Protein AF-0000000067839587 (afdb_homodimer)

InterPro domains:
  IPR001279 Metallo-beta-lactamase [PF00753] (79-270)
  IPR001279 Metallo-beta-lactamase [SM00849] (77-286)
  IPR036866 Ribonuclease Z/Hydroxyacylglutathione hydrolase-like [G3DSA:3.60.15.10] (16-312)
  IPR036866 Ribonuclease Z/Hydroxyacylglutathione hydrolase-like [SSF56281] (19-307)
  IPR051013 N-acyl homoserine lactonase-like [PTHR42978] (23-298)

Nearest PDB structures (foldseek):
  7y7u-assembly1_B  TM=9.483E-01  e=2.496E-35  Labrenzia sp. VG12
  5hif-assembly1_B  TM=9.133E-01  e=1.621E-36  synthetic construct
  4zo3-assembly1_A  TM=9.183E-01  e=4.713E-35  Chryseobacterium sp. StRB126
  4o98-assembly1_A  TM=9.120E-01  e=3.020E-35  Ectopseudomonas oleovorans
  4le6-assembly2_C  TM=9.393E-01  e=1.234E-30  Ectopseudomonas oleovorans

Organism: Pseudomonas putida (strain ATCC 47054 / DSM 6125 / CFBP 8728 / NCIMB 11950 / KT2440) (NCBI:txid160488)

Sequence (630 aa):
MVREDKKMNENMSKNGQTAIINPGWYRFKLGSFEITVVSDGPMPLIPPSSGFSDAPPEDVESLLSENFLPTDRLMLGMNALVINTGTHLVLVDTGMGQSMGELSRLFGPSTGHLMSNLAAAGFSPNDIDVVAITHAHPDHCWGLVDEAGEKVFPKARVAIAEEELMYWLDISNRDVSKFAEWSVDGAIKNITPYLKEAILVRDGGEVVPGITGLLCPGHSPGHSGYVISSDDTVLVTIGDLAHHHILALRHPEWKISYDTDSDLSVTSRRRILDFLAQNRLMTHGYHFPWPGIGHVAKEGDGYRWIASPSHTYLIMVREDKKMNENMSKNGQTAIINPGWYRFKLGSFEITVVSDGPMPLIPPSSGFSDAPPEDVESLLSENFLPTDRLMLGMNALVINTGTHLVLVDTGMGQSMGELSRLFGPSTGHLMSNLAAAGFSPNDIDVVAITHAHPDHCWGLVDEAGEKVFPKARVAIAEEELMYWLDISNRDVSKFAEWSVDGAIKNITPYLKEAILVRDGGEVVPGITGLLCPGHSPGHSGYVISSDDTVLVTIGDLAHHHILALRHPEWKISYDTDSDLSVTSRRRILDFLAQNRLMTHGYHFPWPGIGHVAKEGDGYRWIASPSHTYLI

Foldseek 3Di:
DVPVVVVVVVVVPPVPPDPDDDAAKAWADFAQKIKMKHWQFKFKDFAQCQFFDPDPLVVQQVQCVVVVHDRGIDIWTQIWMWIGPVVATEIEFFFQACQPPPVSQVRHDRGGCRQVSCVVVPDALQRHAEYEFQAQANGGQLNQAHNVLHGRNPNYAYEFAPQRCVQLCPCVQLPVDVRSVVSSVSSNSRCVVRPVRHHHADDQDDPDVQKHWHFQAWLHHGGIWIWGGHDPAIEIEREVLDQEQRCCFVCVLGFTNNTPHRVSSSVSSVVVLCVQQVVVHWYAYSTYPPPRIFGWHDDVVGIHTGHDDGDPDHD/DLPVVVVVVVVVPPVPPDPDDDAAKAWADFAQKIKMKHWQFKFKDFAQCQFFDPDPLVVQQVQCVVVVHDRGIDIWTQIWMWIGPVVATEIEFFFQACQPPPVSQVRHDRGGCRQVSCVVVPDALQRHAEYEFQAQANGGFLNQAHNVLHGRNPNYAYEFAPQRCVQLCPCVQLPVDVRSVVSSVSSNSRCVVRPVRHHHADDQDDPDVQKHWHAQAWLHRGGIWIWGGHDPAIEIEREVLDQEQRPCFVCVLGFTNNTPHRVSSSVSSVVVLCVQQVVVHWYAYSTYPPPRIFGWHDDVVGIHTGHDDGDPDHD

Structure (mmCIF, N/CA/C/O backbone):
data_AF-0000000067839587-model_v1
#
loop_
_entity.id
_entity.type
_entity.pdbx_description
1 polymer 'Metallo-beta-lactamase family protein'
#
loop_
_atom_site.group_PDB
_atom_site.id
_atom_site.type_symbol
_atom_site.label_atom_id
_atom_site.label_alt_id
_atom_site.label_comp_id
_atom_site.label_asym_id
_atom_site.label_entity_id
_atom_site.label_seq_id
_atom_site.pdbx_PDB_ins_code
_atom_site.Cartn_x
_atom_site.Cartn_y
_atom_site.Cartn_z
_atom_site.occupancy
_atom_site.B_iso_or_equiv
_atom_site.auth_seq_id
_atom_site.auth_comp_id
_atom_site.auth_asym_id
_atom_site.auth_atom_id
_atom_site.pdbx_PDB_model_num
ATOM 1 N N . MET A 1 1 ? 24.534 17.06 -4.946 1 21.71 1 MET A N 1
ATOM 2 C CA . MET A 1 1 ? 23.555 16.043 -4.574 1 21.71 1 MET A CA 1
ATOM 3 C C . MET A 1 1 ? 22.237 16.261 -5.309 1 21.71 1 MET A C 1
ATOM 5 O O . MET A 1 1 ? 21.551 15.3 -5.66 1 21.71 1 MET A O 1
ATOM 9 N N . VAL A 1 2 ? 21.892 17.558 -5.621 1 26.23 2 VAL A N 1
ATOM 10 C CA . VAL A 1 2 ? 20.802 18.071 -6.445 1 26.23 2 VAL A CA 1
ATOM 11 C C . VAL A 1 2 ? 21.088 17.786 -7.917 1 26.23 2 VAL A C 1
ATOM 13 O O . VAL A 1 2 ? 20.164 17.695 -8.729 1 26.23 2 VAL A O 1
ATOM 16 N N . ARG A 1 3 ? 22.404 17.648 -8.28 1 29.89 3 ARG A N 1
ATOM 17 C CA . ARG A 1 3 ? 22.777 17.685 -9.69 1 29.89 3 ARG A CA 1
ATOM 18 C C . ARG A 1 3 ? 22.521 16.34 -10.361 1 29.89 3 ARG A C 1
ATOM 20 O O . ARG A 1 3 ? 22.182 16.284 -11.545 1 29.89 3 ARG A O 1
ATOM 27 N N . GLU A 1 4 ? 22.896 15.29 -9.59 1 28.55 4 GLU A N 1
ATOM 28 C CA . GLU A 1 4 ? 22.829 13.981 -10.234 1 28.55 4 GLU A CA 1
ATOM 29 C C . GLU A 1 4 ? 21.385 13.51 -10.379 1 28.55 4 GLU A C 1
ATOM 31 O O . GLU A 1 4 ? 21.079 12.686 -11.243 1 28.55 4 GLU A O 1
ATOM 36 N N . ASP A 1 5 ? 20.49 13.894 -9.429 1 28.6 5 ASP A N 1
ATOM 37 C CA . ASP A 1 5 ? 19.098 13.454 -9.429 1 28.6 5 ASP A CA 1
ATOM 38 C C . ASP A 1 5 ? 18.313 14.117 -10.558 1 28.6 5 ASP A C 1
ATOM 40 O O . ASP A 1 5 ? 17.189 13.711 -10.861 1 28.6 5 ASP A O 1
ATOM 44 N N . LYS A 1 6 ? 18.745 15.26 -11.073 1 32.24 6 LYS A N 1
ATOM 45 C CA . LYS A 1 6 ? 18.141 15.923 -12.226 1 32.24 6 LYS A CA 1
ATOM 46 C C . LYS A 1 6 ? 18.202 15.035 -13.465 1 32.24 6 LYS A C 1
ATOM 48 O O . LYS A 1 6 ? 17.414 15.207 -14.398 1 32.24 6 LYS A O 1
ATOM 53 N N . LYS A 1 7 ? 19.259 14.277 -13.538 1 31.86 7 LYS A N 1
ATOM 54 C CA . LYS A 1 7 ? 19.573 13.55 -14.764 1 31.86 7 LYS A CA 1
ATOM 55 C C . LYS A 1 7 ? 18.663 12.336 -14.932 1 31.86 7 LYS A C 1
ATOM 57 O O . LYS A 1 7 ? 18.451 11.863 -16.051 1 31.86 7 LYS A O 1
ATOM 62 N N . MET A 1 8 ? 18.285 11.705 -13.84 1 29.41 8 MET A N 1
ATOM 63 C CA . MET A 1 8 ? 17.509 10.48 -14.017 1 29.41 8 MET A CA 1
ATOM 64 C C . MET A 1 8 ? 16.099 10.795 -14.505 1 29.41 8 MET A C 1
ATOM 66 O O . MET A 1 8 ? 15.537 10.055 -15.314 1 29.41 8 MET A O 1
ATOM 70 N N . ASN A 1 9 ? 15.467 11.89 -13.911 1 32.73 9 ASN A N 1
ATOM 71 C CA . ASN A 1 9 ? 14.158 12.29 -14.417 1 32.73 9 ASN A CA 1
ATOM 72 C C . ASN A 1 9 ? 14.253 12.857 -15.831 1 32.73 9 ASN A C 1
ATOM 74 O O . ASN A 1 9 ? 13.266 12.865 -16.568 1 32.73 9 ASN A O 1
ATOM 78 N N . GLU A 1 10 ? 15.425 13.433 -16.179 1 32.42 10 GLU A N 1
ATOM 79 C CA . GLU A 1 10 ? 15.63 14.001 -17.508 1 32.42 10 GLU A CA 1
ATOM 80 C C . GLU A 1 10 ? 15.782 12.905 -18.559 1 32.42 10 GLU A C 1
ATOM 82 O O . GLU A 1 10 ? 15.351 13.07 -19.702 1 32.42 10 GLU A O 1
ATOM 87 N N . ASN A 1 11 ? 16.566 11.857 -18.174 1 32.44 11 ASN A N 1
ATOM 88 C CA . ASN A 1 11 ? 16.791 10.866 -19.221 1 32.44 11 ASN A CA 1
ATOM 89 C C . ASN A 1 11 ? 15.512 10.104 -19.556 1 32.44 11 ASN A C 1
ATOM 91 O O . ASN A 1 11 ? 15.466 9.361 -20.538 1 32.44 11 ASN A O 1
ATOM 95 N N . MET A 1 12 ? 14.602 9.864 -18.549 1 33.26 12 MET A N 1
ATOM 96 C CA . MET A 1 12 ? 13.321 9.333 -19.008 1 33.26 12 MET A CA 1
ATOM 97 C C . MET A 1 12 ? 12.634 10.312 -19.953 1 33.26 12 MET A C 1
ATOM 99 O O . MET A 1 12 ? 11.652 9.962 -20.611 1 33.26 12 MET A O 1
ATOM 103 N N . SER A 1 13 ? 13.012 11.6 -19.874 1 34.59 13 SER A N 1
ATOM 104 C CA . SER A 1 13 ? 12.458 12.635 -20.741 1 34.59 13 SER A CA 1
ATOM 105 C C . SER A 1 13 ? 13.062 12.565 -22.14 1 34.59 13 SER A C 1
ATOM 107 O O . SER A 1 13 ? 12.661 13.315 -23.033 1 34.59 13 SER A O 1
ATOM 109 N N . LYS A 1 14 ? 14.184 12.1 -22.238 1 33 14 LYS A N 1
ATOM 110 C CA . LYS A 1 14 ? 14.699 12.37 -23.578 1 33 14 LYS A CA 1
ATOM 111 C C . LYS A 1 14 ? 13.83 11.709 -24.644 1 33 14 LYS A C 1
ATOM 113 O O . LYS A 1 14 ? 13.949 12.022 -25.83 1 33 14 LYS A O 1
ATOM 118 N N . ASN A 1 15 ? 13.668 10.294 -24.605 1 34.64 15 ASN A N 1
ATOM 119 C CA . ASN A 1 15 ? 12.998 9.851 -25.823 1 34.64 15 ASN A CA 1
ATOM 120 C C . ASN A 1 15 ? 11.508 10.178 -25.794 1 34.64 15 ASN A C 1
ATOM 122 O O . ASN A 1 15 ? 10.712 9.53 -26.477 1 34.64 15 ASN A O 1
ATOM 126 N N . GLY A 1 16 ? 10.937 11.302 -25.332 1 38.26 16 GLY A N 1
ATOM 127 C CA . GLY A 1 16 ? 9.62 11.915 -25.403 1 38.26 16 GLY A CA 1
ATOM 128 C C . GLY A 1 16 ? 8.549 11.114 -24.689 1 38.26 16 GLY A C 1
ATOM 129 O O . GLY A 1 16 ? 7.356 11.38 -24.85 1 38.26 16 GLY A O 1
ATOM 130 N N . GLN A 1 17 ? 8.594 9.836 -24.454 1 41.82 17 GLN A N 1
ATOM 131 C CA . GLN A 1 17 ? 7.467 9.079 -23.92 1 41.82 17 GLN A CA 1
ATOM 132 C C . GLN A 1 17 ? 7.199 9.445 -22.463 1 41.82 17 GLN A C 1
ATOM 134 O O . GLN A 1 17 ? 8.087 9.332 -21.616 1 41.82 17 GLN A O 1
ATOM 139 N N . THR A 1 18 ? 6.31 10.382 -22.253 1 50.41 18 THR A N 1
ATOM 140 C CA . THR A 1 18 ? 5.786 10.752 -20.943 1 50.41 18 THR A CA 1
ATOM 141 C C . THR A 1 18 ? 5.655 9.524 -20.046 1 50.41 18 THR A C 1
ATOM 143 O O . THR A 1 18 ? 5.055 8.522 -20.441 1 50.41 18 THR A O 1
ATOM 146 N N . ALA A 1 19 ? 6.463 9.436 -19 1 69 19 ALA A N 1
ATOM 147 C CA . ALA A 1 19 ? 6.416 8.337 -18.039 1 69 19 ALA A CA 1
ATOM 148 C C . ALA A 1 19 ? 4.99 8.093 -17.555 1 69 19 ALA A C 1
ATOM 150 O O . ALA A 1 19 ? 4.27 9.037 -17.221 1 69 19 ALA A O 1
ATOM 151 N N . ILE A 1 20 ? 4.436 7.01 -17.943 1 82.9 20 ILE A N 1
ATOM 152 C CA . ILE A 1 20 ? 3.137 6.594 -17.427 1 82.9 20 ILE A CA 1
ATOM 153 C C . ILE A 1 20 ? 3.174 6.559 -15.901 1 82.9 20 ILE A C 1
ATOM 155 O O . ILE A 1 20 ? 4.003 5.862 -15.31 1 82.9 20 ILE A O 1
ATOM 159 N N . ILE A 1 21 ? 2.453 7.476 -15.345 1 84.22 21 ILE A N 1
ATOM 160 C CA . ILE A 1 21 ? 2.397 7.576 -13.89 1 84.22 21 ILE A CA 1
ATOM 161 C C . ILE A 1 21 ? 1.009 7.171 -13.399 1 84.22 21 ILE A C 1
ATOM 163 O O . ILE A 1 21 ? -0.003 7.553 -13.992 1 84.22 21 ILE A O 1
ATOM 167 N N . ASN A 1 22 ? 0.991 6.319 -12.518 1 91.04 22 ASN A N 1
ATOM 168 C CA . ASN A 1 22 ? -0.268 6.026 -11.842 1 91.04 22 ASN A CA 1
ATOM 169 C C . ASN A 1 22 ? -0.621 7.105 -10.822 1 91.04 22 ASN A C 1
ATOM 171 O O . ASN A 1 22 ? 0.146 7.362 -9.893 1 91.04 22 ASN A O 1
ATOM 175 N N . PRO A 1 23 ? -1.743 7.797 -11.017 1 93.01 23 PRO A N 1
ATOM 176 C CA . PRO A 1 23 ? -2.064 8.871 -10.074 1 93.01 23 PRO A CA 1
ATOM 177 C C . PRO A 1 23 ? -2.143 8.383 -8.629 1 93.01 23 PRO A C 1
ATOM 179 O O . PRO A 1 23 ? -2.585 7.259 -8.377 1 93.01 23 PRO A O 1
ATOM 182 N N . GLY A 1 24 ? -1.785 9.198 -7.707 1 95.11 24 GLY A N 1
ATOM 183 C CA . GLY A 1 24 ? -1.68 8.848 -6.299 1 95.11 24 GLY A CA 1
ATOM 184 C C . GLY A 1 24 ? -2.964 9.087 -5.527 1 95.11 24 GLY A C 1
ATOM 185 O O . GLY A 1 24 ? -3.044 10.015 -4.719 1 95.11 24 GLY A O 1
ATOM 186 N N . TRP A 1 25 ? -4.004 8.301 -5.735 1 95.78 25 TRP A N 1
ATOM 187 C CA . TRP A 1 25 ? -5.193 8.365 -4.892 1 95.78 25 TRP A CA 1
ATOM 188 C C . TRP A 1 25 ? -5.738 6.968 -4.613 1 95.78 25 TRP A C 1
ATOM 190 O O . TRP A 1 25 ? -5.472 6.029 -5.366 1 95.78 25 TRP A O 1
ATOM 200 N N . TYR A 1 26 ? -6.414 6.748 -3.48 1 95.77 26 TYR A N 1
ATOM 201 C CA . TYR A 1 26 ? -6.997 5.508 -2.98 1 95.77 26 TYR A CA 1
ATOM 202 C C . TYR A 1 26 ? -8.343 5.768 -2.314 1 95.77 26 TYR A C 1
ATOM 204 O O . TYR A 1 26 ? -8.449 6.616 -1.424 1 95.77 26 TYR A O 1
ATOM 212 N N . ARG A 1 27 ? -9.335 5.018 -2.714 1 96.04 27 ARG A N 1
ATOM 213 C CA . ARG A 1 27 ? -10.694 5.293 -2.26 1 96.04 27 ARG A CA 1
ATOM 214 C C . ARG A 1 27 ? -11.299 4.072 -1.575 1 96.04 27 ARG A C 1
ATOM 216 O O . ARG A 1 27 ? -11.109 2.941 -2.027 1 96.04 27 ARG A O 1
ATOM 223 N N . PHE A 1 28 ? -12 4.266 -0.473 1 94 28 PHE A N 1
ATOM 224 C CA . PHE A 1 28 ? -12.705 3.203 0.234 1 94 28 PHE A CA 1
ATOM 225 C C . PHE A 1 28 ? -13.919 3.757 0.972 1 94 28 PHE A C 1
ATOM 227 O O . PHE A 1 28 ? -14.083 4.973 1.082 1 94 28 PHE A O 1
ATOM 234 N N . LYS A 1 29 ? -14.722 2.867 1.519 1 94.55 29 LYS A N 1
ATOM 235 C CA . LYS A 1 29 ? -15.909 3.257 2.273 1 94.55 29 LYS A CA 1
ATOM 236 C C . LYS A 1 29 ? -15.634 3.249 3.774 1 94.55 29 LYS A C 1
ATOM 238 O O . LYS A 1 29 ? -14.924 2.375 4.276 1 94.55 29 LYS A O 1
ATOM 243 N N . LEU A 1 30 ? -16.094 4.156 4.443 1 96.82 30 LEU A N 1
ATOM 244 C CA . LEU A 1 30 ? -16.231 4.228 5.894 1 96.82 30 LEU A CA 1
ATOM 245 C C . LEU A 1 30 ? -17.692 4.406 6.293 1 96.82 30 LEU A C 1
ATOM 247 O O . LEU A 1 30 ? -18.197 5.53 6.331 1 96.82 30 LEU A O 1
ATOM 251 N N . GLY A 1 31 ? -18.364 3.315 6.63 1 96.53 31 GLY A N 1
ATOM 252 C CA . GLY A 1 31 ? -19.81 3.425 6.744 1 96.53 31 GLY A CA 1
ATOM 253 C C . GLY A 1 31 ? -20.468 3.964 5.488 1 96.53 31 GLY A C 1
ATOM 254 O O . GLY A 1 31 ? -20.252 3.439 4.393 1 96.53 31 GLY A O 1
ATOM 255 N N . SER A 1 32 ? -21.21 5.015 5.633 1 97.27 32 SER A N 1
ATOM 256 C CA . SER A 1 32 ? -21.897 5.632 4.503 1 97.27 32 SER A CA 1
ATOM 257 C C . SER A 1 32 ? -21.013 6.67 3.819 1 97.27 32 SER A C 1
ATOM 259 O O . SER A 1 32 ? -21.34 7.152 2.732 1 97.27 32 SER A O 1
ATOM 261 N N . PHE A 1 33 ? -19.866 7.006 4.41 1 98.02 33 PHE A N 1
ATOM 262 C CA . PHE A 1 33 ? -18.955 7.978 3.817 1 98.02 33 PHE A CA 1
ATOM 263 C C . PHE A 1 33 ? -18.044 7.312 2.792 1 98.02 33 PHE A C 1
ATOM 265 O O . PHE A 1 33 ? -17.821 6.101 2.847 1 98.02 33 PHE A O 1
ATOM 272 N N . GLU A 1 34 ? -17.634 8.041 1.856 1 96.95 34 GLU A N 1
ATOM 273 C CA . GLU A 1 34 ? -16.554 7.652 0.955 1 96.95 34 GLU A CA 1
ATOM 274 C C . GLU A 1 34 ? -15.28 8.44 1.248 1 96.95 34 GLU A C 1
ATOM 276 O O . GLU A 1 34 ? -15.29 9.672 1.235 1 96.95 34 GLU A O 1
ATOM 281 N N . ILE A 1 35 ? -14.243 7.764 1.55 1 97.86 35 ILE A N 1
ATOM 282 C CA . ILE A 1 35 ? -12.961 8.376 1.88 1 97.86 35 ILE A CA 1
ATOM 283 C C . ILE A 1 35 ? -11.984 8.185 0.723 1 97.86 35 ILE A C 1
ATOM 285 O O . ILE A 1 35 ? -11.847 7.079 0.194 1 97.86 35 ILE A O 1
ATOM 289 N N . THR A 1 36 ? -11.371 9.233 0.282 1 97.72 36 THR A N 1
ATOM 290 C CA . THR A 1 36 ? -10.301 9.153 -0.707 1 97.72 36 THR A CA 1
ATOM 291 C C . THR A 1 36 ? -9.014 9.766 -0.162 1 97.72 36 THR A C 1
ATOM 293 O O . THR A 1 36 ? -8.994 10.936 0.226 1 97.72 36 THR A O 1
ATOM 296 N N . VAL A 1 37 ? -7.969 8.942 -0.073 1 98.27 37 VAL A N 1
ATOM 297 C CA . VAL A 1 37 ? -6.645 9.482 0.22 1 98.27 37 VAL A CA 1
ATOM 298 C C . VAL A 1 37 ? -6.003 10.002 -1.064 1 98.27 37 VAL A C 1
ATOM 300 O O . VAL A 1 37 ? -5.998 9.313 -2.086 1 98.27 37 VAL A O 1
ATOM 303 N N . VAL A 1 38 ? -5.508 11.209 -1.031 1 98.11 38 VAL A N 1
ATOM 304 C CA . VAL A 1 38 ? -4.885 11.829 -2.196 1 98.11 38 VAL A CA 1
ATOM 305 C C . VAL A 1 38 ? -3.459 12.256 -1.854 1 98.11 38 VAL A C 1
ATOM 307 O O . VAL A 1 38 ? -3.242 13.007 -0.899 1 98.11 38 VAL A O 1
ATOM 310 N N . SER A 1 39 ? -2.519 11.827 -2.64 1 97.54 39 SER A N 1
ATOM 311 C CA . SER A 1 39 ? -1.107 12.042 -2.34 1 97.54 39 SER A CA 1
ATOM 312 C C . SER A 1 39 ? -0.626 13.384 -2.88 1 97.54 39 SER A C 1
ATOM 314 O O . SER A 1 39 ? -0.981 13.775 -3.994 1 97.54 39 SER A O 1
ATOM 316 N N . ASP A 1 40 ? 0.132 14.079 -2.111 1 97.53 40 ASP A N 1
ATOM 317 C CA . ASP A 1 40 ? 0.898 15.226 -2.59 1 97.53 40 ASP A CA 1
ATOM 318 C C . ASP A 1 40 ? 2.337 14.83 -2.912 1 97.53 40 ASP A C 1
ATOM 320 O O . ASP A 1 40 ? 3.187 15.692 -3.141 1 97.53 40 ASP A O 1
ATOM 324 N N . GLY A 1 41 ? 2.58 13.485 -2.881 1 94.85 41 GLY A N 1
ATOM 325 C CA . GLY A 1 41 ? 3.903 12.956 -3.172 1 94.85 41 GLY A CA 1
ATOM 326 C C . GLY A 1 41 ? 4.721 12.676 -1.925 1 94.85 41 GLY A C 1
ATOM 327 O O . GLY A 1 41 ? 4.324 13.051 -0.819 1 94.85 41 GLY A O 1
ATOM 328 N N . PRO A 1 42 ? 5.825 12.008 -2.059 1 93.45 42 PRO A N 1
ATOM 329 C CA . PRO A 1 42 ? 6.721 11.723 -0.935 1 93.45 42 PRO A CA 1
ATOM 330 C C . PRO A 1 42 ? 7.706 12.858 -0.664 1 93.45 42 PRO A C 1
ATOM 332 O O . PRO A 1 42 ? 8.192 13.496 -1.601 1 93.45 42 PRO A O 1
ATOM 335 N N . MET A 1 43 ? 7.972 13.068 0.569 1 93.45 43 MET A N 1
ATOM 336 C CA . MET A 1 43 ? 8.904 14.093 1.029 1 93.45 43 MET A CA 1
ATOM 337 C C . MET A 1 43 ? 10.15 13.46 1.64 1 93.45 43 MET A C 1
ATOM 339 O O . MET A 1 43 ? 10.079 12.837 2.7 1 93.45 43 MET A O 1
ATOM 343 N N . PRO A 1 44 ? 11.302 13.637 1.044 1 91.38 44 PRO A N 1
ATOM 344 C CA . PRO A 1 44 ? 12.537 13.118 1.637 1 91.38 44 PRO A CA 1
ATOM 345 C C . PRO A 1 44 ? 13.088 14.021 2.737 1 91.38 44 PRO A C 1
ATOM 347 O O . PRO A 1 44 ? 13.059 15.247 2.607 1 91.38 44 PRO A O 1
ATOM 350 N N . LEU A 1 45 ? 13.427 13.408 3.799 1 91.56 45 LEU A N 1
ATOM 351 C CA . LEU A 1 45 ? 14.193 14.076 4.845 1 91.56 45 LEU A CA 1
ATOM 352 C C . LEU A 1 45 ? 15.607 13.513 4.928 1 91.56 45 LEU A C 1
ATOM 354 O O . LEU A 1 45 ? 15.791 12.318 5.172 1 91.56 45 LEU A O 1
ATOM 358 N N . ILE A 1 46 ? 16.503 14.354 4.725 1 90.67 46 ILE A N 1
ATOM 359 C CA . ILE A 1 46 ? 17.908 13.961 4.689 1 90.67 46 ILE A CA 1
ATOM 360 C C . ILE A 1 46 ? 18.714 14.842 5.641 1 90.67 46 ILE A C 1
ATOM 362 O O . ILE A 1 46 ? 18.736 16.066 5.495 1 90.67 46 ILE A O 1
ATOM 366 N N . PRO A 1 47 ? 19.516 14.293 6.531 1 91.63 47 PRO A N 1
ATOM 367 C CA . PRO A 1 47 ? 19.561 12.892 6.957 1 91.63 47 PRO A CA 1
ATOM 368 C C . PRO A 1 47 ? 18.327 12.477 7.755 1 91.63 47 PRO A C 1
ATOM 370 O O . PRO A 1 47 ? 17.558 13.334 8.199 1 91.63 47 PRO A O 1
ATOM 373 N N . PRO A 1 48 ? 18.154 11.183 7.982 1 89.23 48 PRO A N 1
ATOM 374 C CA . PRO A 1 48 ? 16.991 10.721 8.743 1 89.23 48 PRO A CA 1
ATOM 375 C C . PRO A 1 48 ? 16.909 11.347 10.134 1 89.23 48 PRO A C 1
ATOM 377 O O . PRO A 1 48 ? 15.815 11.664 10.608 1 89.23 48 PRO A O 1
ATOM 380 N N . SER A 1 49 ? 17.992 11.553 10.738 1 86.49 49 SER A N 1
ATOM 381 C CA . SER A 1 49 ? 18.035 12.055 12.107 1 86.49 49 SER A CA 1
ATOM 382 C C . SER A 1 49 ? 17.607 13.517 12.174 1 86.49 49 SER A C 1
ATOM 384 O O . SER A 1 49 ? 17.316 14.035 13.254 1 86.49 49 SER A O 1
ATOM 386 N N . SER A 1 50 ? 17.51 14.16 10.993 1 84.88 50 SER A N 1
ATOM 387 C CA . SER A 1 50 ? 17.12 15.566 10.974 1 84.88 50 SER A CA 1
ATOM 388 C C . SER A 1 50 ? 15.658 15.741 11.372 1 84.88 50 SER A C 1
ATOM 390 O O . SER A 1 50 ? 15.239 16.836 11.752 1 84.88 50 SER A O 1
ATOM 392 N N . GLY A 1 51 ? 14.926 14.708 11.368 1 88.51 51 GLY A N 1
ATOM 393 C CA . GLY A 1 51 ? 13.518 14.78 11.725 1 88.51 51 GLY A CA 1
ATOM 394 C C . GLY A 1 51 ? 13.276 14.684 13.22 1 88.51 51 GLY A C 1
ATOM 395 O O . GLY A 1 51 ? 12.19 15.014 13.701 1 88.51 51 GLY A O 1
ATOM 396 N N . PHE A 1 52 ? 14.331 14.24 13.934 1 93.17 52 PHE A N 1
ATOM 397 C CA . PHE A 1 52 ? 14.213 14.025 15.371 1 93.17 52 PHE A CA 1
ATOM 398 C C . PHE A 1 52 ? 15.388 14.654 16.111 1 93.17 52 PHE A C 1
ATOM 400 O O . PHE A 1 52 ? 16.524 14.191 15.989 1 93.17 52 PHE A O 1
ATOM 407 N N . SER A 1 53 ? 15.12 15.591 16.971 1 90.16 53 SER A N 1
ATOM 408 C CA . SER A 1 53 ? 16.15 16.456 17.537 1 90.16 53 SER A CA 1
ATOM 409 C C . SER A 1 53 ? 16.954 15.729 18.61 1 90.16 53 SER A C 1
ATOM 411 O O . SER A 1 53 ? 18.123 16.049 18.84 1 90.16 53 SER A O 1
ATOM 413 N N . ASP A 1 54 ? 16.405 14.756 19.23 1 92.75 54 ASP A N 1
ATOM 414 C CA . ASP A 1 54 ? 17.11 14.148 20.354 1 92.75 54 ASP A CA 1
ATOM 415 C C . ASP A 1 54 ? 17.268 12.642 20.153 1 92.75 54 ASP A C 1
ATOM 417 O O . ASP A 1 54 ? 17.625 11.92 21.086 1 92.75 54 ASP A O 1
ATOM 421 N N . ALA A 1 55 ? 16.962 12.176 19.031 1 94.38 55 ALA A N 1
ATOM 422 C CA . ALA A 1 55 ? 17.125 10.752 18.75 1 94.38 55 ALA A CA 1
ATOM 423 C C . ALA A 1 55 ? 18.582 10.417 18.443 1 94.38 55 ALA A C 1
ATOM 425 O O . ALA A 1 55 ? 19.202 11.045 17.582 1 94.38 55 ALA A O 1
ATOM 426 N N . PRO A 1 56 ? 19.187 9.46 19.128 1 94.99 56 PRO A N 1
ATOM 427 C CA . PRO A 1 56 ? 20.545 9.061 18.749 1 94.99 56 PRO A CA 1
ATOM 428 C C . PRO A 1 56 ? 20.628 8.535 17.318 1 94.99 56 PRO A C 1
ATOM 430 O O . PRO A 1 56 ? 19.887 7.62 16.949 1 94.99 56 PRO A O 1
ATOM 433 N N . PRO A 1 57 ? 21.501 9.107 16.592 1 94.7 57 PRO A N 1
ATOM 434 C CA . PRO A 1 57 ? 21.593 8.711 15.185 1 94.7 57 PRO A CA 1
ATOM 435 C C . PRO A 1 57 ? 21.772 7.205 15.006 1 94.7 57 PRO A C 1
ATOM 437 O O . PRO A 1 57 ? 21.207 6.618 14.08 1 94.7 57 PRO A O 1
ATOM 440 N N . GLU A 1 58 ? 22.507 6.584 15.847 1 95.76 58 GLU A N 1
ATOM 441 C CA . GLU A 1 58 ? 22.748 5.148 15.74 1 95.76 58 GLU A CA 1
ATOM 442 C C . GLU A 1 58 ? 21.464 4.355 15.963 1 95.76 58 GLU A C 1
ATOM 444 O O . GLU A 1 58 ? 21.261 3.307 15.347 1 95.76 58 GLU A O 1
ATOM 449 N N . ASP A 1 59 ? 20.632 4.82 16.885 1 96.74 59 ASP A N 1
ATOM 450 C CA . ASP A 1 59 ? 19.354 4.164 17.146 1 96.74 59 ASP A CA 1
ATOM 451 C C . ASP A 1 59 ? 18.405 4.318 15.96 1 96.74 59 ASP A C 1
ATOM 453 O O . ASP A 1 59 ? 17.683 3.382 15.61 1 96.74 59 ASP A O 1
ATOM 457 N N . VAL A 1 60 ? 18.409 5.507 15.349 1 96.83 60 VAL A N 1
ATOM 458 C CA . VAL A 1 60 ? 17.598 5.759 14.163 1 96.83 60 VAL A CA 1
ATOM 459 C C . VAL A 1 60 ? 18.012 4.81 13.042 1 96.83 60 VAL A C 1
ATOM 461 O O . VAL A 1 60 ? 17.167 4.138 12.445 1 96.83 60 VAL A O 1
ATOM 464 N N . GLU A 1 61 ? 19.289 4.727 12.84 1 96.37 61 GLU A N 1
ATOM 465 C CA . GLU A 1 61 ? 19.812 3.865 11.785 1 96.37 61 GLU A CA 1
ATOM 466 C C . GLU A 1 61 ? 19.463 2.402 12.043 1 96.37 61 GLU A C 1
ATOM 468 O O . GLU A 1 61 ? 19.078 1.678 11.123 1 96.37 61 GLU A O 1
ATOM 473 N N . SER A 1 62 ? 19.656 1.975 13.27 1 96.89 62 SER A N 1
ATOM 474 C CA . SER A 1 62 ? 19.376 0.592 13.64 1 96.89 62 SER A CA 1
ATOM 475 C C . SER A 1 62 ? 17.907 0.247 13.42 1 96.89 62 SER A C 1
ATOM 477 O O . SER A 1 62 ? 17.587 -0.814 12.88 1 96.89 62 SER A O 1
ATOM 479 N N . LEU A 1 63 ? 17.03 1.121 13.785 1 96.43 63 LEU A N 1
ATOM 480 C CA . LEU A 1 63 ? 15.597 0.883 13.643 1 96.43 63 LEU A CA 1
ATOM 481 C C . LEU A 1 63 ? 15.198 0.831 12.172 1 96.43 63 LEU A C 1
ATOM 483 O O . LEU A 1 63 ? 14.379 -0 11.776 1 96.43 63 LEU A O 1
ATOM 487 N N . LEU A 1 64 ? 15.736 1.749 11.437 1 97.24 64 LEU A N 1
ATOM 488 C CA . LEU A 1 64 ? 15.45 1.745 10.006 1 97.24 64 LEU A CA 1
ATOM 489 C C . LEU A 1 64 ? 15.949 0.46 9.355 1 97.24 64 LEU A C 1
ATOM 491 O O . LEU A 1 64 ? 15.217 -0.185 8.601 1 97.24 64 LEU A O 1
ATOM 495 N N . SER A 1 65 ? 17.189 0.062 9.69 1 97.2 65 SER A N 1
ATOM 496 C CA . SER A 1 65 ? 17.774 -1.151 9.128 1 97.2 65 SER A CA 1
ATOM 497 C C . SER A 1 65 ? 16.965 -2.385 9.512 1 97.2 65 SER A C 1
ATOM 499 O O . SER A 1 65 ? 16.717 -3.256 8.676 1 97.2 65 SER A O 1
ATOM 501 N N . GLU A 1 66 ? 16.52 -2.427 10.74 1 96.28 66 GLU A N 1
ATOM 502 C CA . GLU A 1 66 ? 15.739 -3.552 11.248 1 96.28 66 GLU A CA 1
ATOM 503 C C . GLU A 1 66 ? 14.411 -3.68 10.508 1 96.28 66 GLU A C 1
ATOM 505 O O . GLU A 1 66 ? 13.847 -4.773 10.419 1 96.28 66 GLU A O 1
ATOM 510 N N . ASN A 1 67 ? 13.986 -2.619 9.99 1 96.92 67 ASN A N 1
ATOM 511 C CA . ASN A 1 67 ? 12.691 -2.625 9.316 1 96.92 67 ASN A CA 1
ATOM 512 C C . ASN A 1 67 ? 12.847 -2.512 7.802 1 96.92 67 ASN A C 1
ATOM 514 O O . ASN A 1 67 ? 11.904 -2.136 7.104 1 96.92 67 ASN A O 1
ATOM 518 N N . PHE A 1 68 ? 14.025 -2.781 7.306 1 97.12 68 PHE A N 1
ATOM 519 C CA . PHE A 1 68 ? 14.343 -2.901 5.888 1 97.12 68 PHE A CA 1
ATOM 520 C C . PHE A 1 68 ? 14.116 -1.577 5.168 1 97.12 68 PHE A C 1
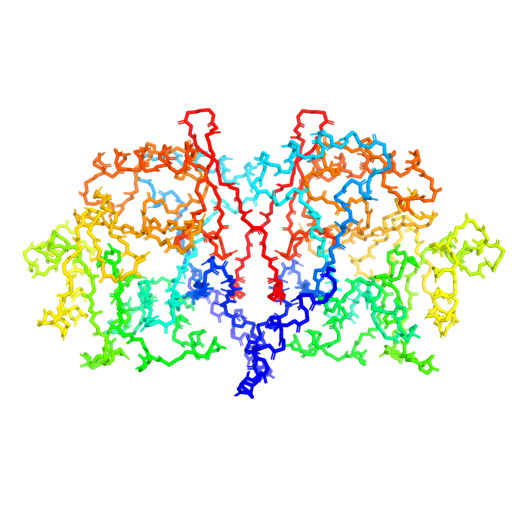ATOM 522 O O . PHE A 1 68 ? 13.67 -1.557 4.019 1 97.12 68 PHE A O 1
ATOM 529 N N . LEU A 1 69 ? 14.321 -0.49 5.822 1 96.62 69 LEU A N 1
ATOM 530 C CA . LEU A 1 69 ? 14.188 0.843 5.245 1 96.62 69 LEU A CA 1
ATOM 531 C C . LEU A 1 69 ? 15.557 1.4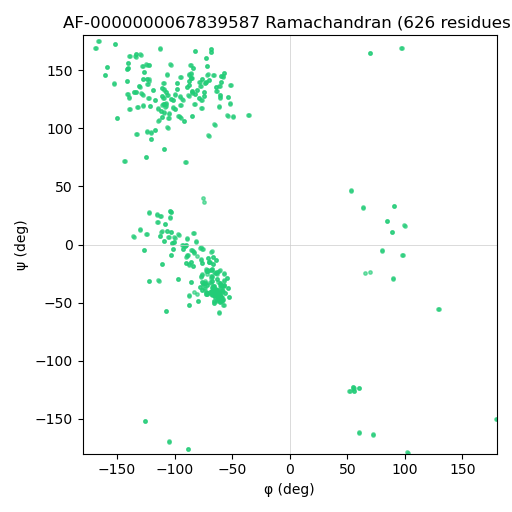52 4.962 1 96.62 69 LEU A C 1
ATOM 533 O O . LEU A 1 69 ? 16.549 1.083 5.596 1 96.62 69 LEU A O 1
ATOM 537 N N . PRO A 1 70 ? 15.579 2.387 3.995 1 94.44 70 PRO A N 1
ATOM 538 C CA . PRO A 1 70 ? 16.846 3.088 3.776 1 94.44 70 PRO A CA 1
ATOM 539 C C . PRO A 1 70 ? 17.326 3.841 5.014 1 94.44 70 PRO A C 1
ATOM 541 O O . PRO A 1 70 ? 16.514 4.408 5.75 1 94.44 70 PRO A O 1
ATOM 544 N N . THR A 1 71 ? 18.637 3.877 5.192 1 95.68 71 THR A N 1
ATOM 545 C CA . THR A 1 71 ? 19.184 4.523 6.381 1 95.68 71 THR A CA 1
ATOM 546 C C . THR A 1 71 ? 19.736 5.904 6.041 1 95.68 71 THR A C 1
ATOM 548 O O . THR A 1 71 ? 20.175 6.638 6.928 1 95.68 71 THR A O 1
ATOM 551 N N . ASP A 1 72 ? 19.626 6.33 4.785 1 94.3 72 ASP A N 1
ATOM 552 C CA . ASP A 1 72 ? 20.221 7.599 4.377 1 94.3 72 ASP A CA 1
ATOM 553 C C . ASP A 1 72 ? 19.157 8.686 4.242 1 94.3 72 ASP A C 1
ATOM 555 O O . ASP A 1 72 ? 19.482 9.86 4.055 1 94.3 72 ASP A O 1
ATOM 559 N N . ARG A 1 73 ? 17.89 8.244 4.321 1 93 73 ARG A N 1
ATOM 560 C CA . ARG A 1 73 ? 16.793 9.201 4.22 1 93 73 ARG A CA 1
ATOM 561 C C . ARG A 1 73 ? 15.514 8.635 4.828 1 93 73 ARG A C 1
ATOM 563 O O . ARG A 1 73 ? 15.349 7.416 4.915 1 93 73 ARG A O 1
ATOM 570 N N . LEU A 1 74 ? 14.733 9.52 5.267 1 92.7 74 LEU A N 1
ATOM 571 C CA . LEU A 1 74 ? 13.339 9.188 5.537 1 92.7 74 LEU A CA 1
ATOM 572 C C . LEU A 1 74 ? 12.446 9.601 4.372 1 92.7 74 LEU A C 1
ATOM 574 O O . LEU A 1 74 ? 12.613 10.687 3.811 1 92.7 74 LEU A O 1
ATOM 578 N N . MET A 1 75 ? 11.598 8.743 3.991 1 91.03 75 MET A N 1
ATOM 579 C CA . MET A 1 75 ? 10.584 9.095 3.002 1 91.03 75 MET A CA 1
ATOM 580 C C . MET A 1 75 ? 9.218 9.261 3.658 1 91.03 75 MET A C 1
ATOM 582 O O . MET A 1 75 ? 8.595 8.278 4.063 1 91.03 75 MET A O 1
ATOM 586 N N . LEU A 1 76 ? 8.777 10.461 3.72 1 94.84 76 LEU A N 1
ATOM 587 C CA . LEU A 1 76 ? 7.498 10.766 4.353 1 94.84 76 LEU A CA 1
ATOM 588 C C . LEU A 1 76 ? 6.401 10.934 3.308 1 94.84 76 LEU A C 1
ATOM 590 O O . LEU A 1 76 ? 6.568 11.681 2.341 1 94.84 76 LEU A O 1
ATOM 594 N N . GLY A 1 77 ? 5.324 10.248 3.507 1 95.76 77 GLY A N 1
ATOM 595 C CA . GLY A 1 77 ? 4.163 10.517 2.673 1 95.76 77 GLY A CA 1
ATOM 596 C C . GLY A 1 77 ? 3.488 11.836 2.999 1 95.76 77 GLY A C 1
ATOM 597 O O . GLY A 1 77 ? 3.688 12.392 4.081 1 95.76 77 GLY A O 1
ATOM 598 N N . MET A 1 78 ? 2.854 12.379 2.068 1 97.28 78 MET A N 1
ATOM 599 C CA . MET A 1 78 ? 1.902 13.468 2.271 1 97.28 78 MET A CA 1
ATOM 600 C C . MET A 1 78 ? 0.515 13.079 1.769 1 97.28 78 MET A C 1
ATOM 602 O O . MET A 1 78 ? 0.208 13.248 0.588 1 97.28 78 MET A O 1
ATOM 606 N N . ASN A 1 79 ? -0.237 12.53 2.694 1 98.23 79 ASN A N 1
ATOM 607 C CA . ASN A 1 79 ? -1.517 11.902 2.383 1 98.23 79 ASN A CA 1
ATOM 608 C C . ASN A 1 79 ? -2.69 12.764 2.84 1 98.23 79 ASN A C 1
ATOM 610 O O . ASN A 1 79 ? -3.051 12.755 4.018 1 98.23 79 ASN A O 1
ATOM 614 N N . ALA A 1 80 ? -3.285 13.455 1.968 1 98.74 80 ALA A N 1
ATOM 615 C CA . ALA A 1 80 ? -4.473 14.241 2.289 1 98.74 80 ALA A CA 1
ATOM 616 C C . ALA A 1 80 ? -5.737 13.393 2.179 1 98.74 80 ALA A C 1
ATOM 618 O O . ALA A 1 80 ? -5.768 12.405 1.441 1 98.74 80 ALA A O 1
ATOM 619 N N . LEU A 1 81 ? -6.792 13.747 2.889 1 98.71 81 LEU A N 1
ATOM 620 C CA . LEU A 1 81 ? -8.06 13.028 2.861 1 98.71 81 LEU A CA 1
ATOM 621 C C . LEU A 1 81 ? -9.146 13.865 2.194 1 98.71 81 LEU A C 1
ATOM 623 O O . LEU A 1 81 ? -9.264 15.063 2.462 1 98.71 81 LEU A O 1
ATOM 627 N N . VAL A 1 82 ? -9.866 13.244 1.351 1 98.83 82 VAL A N 1
ATOM 628 C CA . VAL A 1 82 ? -11.152 13.768 0.906 1 98.83 82 VAL A CA 1
ATOM 629 C C . VAL A 1 82 ? -12.284 12.918 1.48 1 98.83 82 VAL A C 1
ATOM 631 O O . VAL A 1 82 ? -12.326 11.704 1.266 1 98.83 82 VAL A O 1
ATOM 634 N N . ILE A 1 83 ? -13.146 13.527 2.223 1 98.81 83 ILE A N 1
ATOM 635 C CA . ILE A 1 83 ? -14.261 12.846 2.872 1 98.81 83 ILE A CA 1
ATOM 636 C C . ILE A 1 83 ? -15.575 13.272 2.222 1 98.81 83 ILE A C 1
ATOM 638 O O . ILE A 1 83 ? -15.989 14.428 2.344 1 98.81 83 ILE A O 1
ATOM 642 N N . ASN A 1 84 ? -16.198 12.41 1.517 1 98.5 84 ASN A N 1
ATOM 643 C CA . ASN A 1 84 ? -17.543 12.608 0.987 1 98.5 84 ASN A CA 1
ATOM 644 C C . ASN A 1 84 ? -18.606 12.071 1.94 1 98.5 84 ASN A C 1
ATOM 646 O O . ASN A 1 84 ? -18.8 10.858 2.041 1 98.5 84 ASN A O 1
ATOM 650 N N . THR A 1 85 ? -19.317 12.939 2.622 1 98.05 85 THR A N 1
ATOM 651 C CA . THR A 1 85 ? -20.296 12.536 3.625 1 98.05 85 THR A CA 1
ATOM 652 C C . THR A 1 85 ? -21.676 12.365 2.996 1 98.05 85 THR A C 1
ATOM 654 O O . THR A 1 85 ? -22.634 11.998 3.679 1 98.05 85 THR A O 1
ATOM 657 N N . GLY A 1 86 ? -21.793 12.602 1.752 1 96.15 86 GLY A N 1
ATOM 658 C CA . GLY A 1 86 ? -23.089 12.685 1.098 1 96.15 86 GLY A CA 1
ATOM 659 C C . GLY A 1 86 ? -23.669 14.087 1.098 1 96.15 86 GLY A C 1
ATOM 660 O O . GLY A 1 86 ? -24.354 14.481 0.152 1 96.15 86 GLY A O 1
ATOM 661 N N . THR A 1 87 ? -23.312 14.868 2.122 1 97.22 87 THR A N 1
ATOM 662 C CA . THR A 1 87 ? -23.806 16.234 2.261 1 97.22 87 THR A CA 1
ATOM 663 C C . THR A 1 87 ? -22.664 17.238 2.128 1 97.22 87 THR A C 1
ATOM 665 O O . THR A 1 87 ? -22.875 18.371 1.69 1 97.22 87 THR A O 1
ATOM 668 N N . HIS A 1 88 ? -21.466 16.847 2.534 1 98.23 88 HIS A N 1
ATOM 669 C CA . HIS A 1 88 ? -20.267 17.674 2.461 1 98.23 88 HIS A CA 1
ATOM 670 C C . HIS A 1 88 ? -19.137 16.944 1.742 1 98.23 88 HIS A C 1
ATOM 672 O O . HIS A 1 88 ? -19.086 15.712 1.747 1 98.23 88 HIS A O 1
ATOM 678 N N . LEU A 1 89 ? -18.325 17.7 1.082 1 98.76 89 LEU A N 1
ATOM 679 C CA . LEU A 1 89 ? -17.028 17.248 0.589 1 98.76 89 LEU A CA 1
ATOM 680 C C . LEU A 1 89 ? -15.893 17.983 1.295 1 98.76 89 LEU A C 1
ATOM 682 O O . LEU A 1 89 ? -15.661 19.167 1.039 1 98.76 89 LEU A O 1
ATOM 686 N N . VAL A 1 90 ? -15.222 17.255 2.184 1 98.91 90 VAL A N 1
ATOM 687 C CA . VAL A 1 90 ? -14.25 17.851 3.094 1 98.91 90 VAL A CA 1
ATOM 688 C C . VAL A 1 90 ? -12.84 17.42 2.699 1 98.91 90 VAL A C 1
ATOM 690 O O . VAL A 1 90 ? -12.58 16.231 2.502 1 98.91 90 VAL A O 1
ATOM 693 N N . LEU A 1 91 ? -11.986 18.35 2.503 1 98.94 91 LEU A N 1
ATOM 694 C CA . LEU A 1 91 ? -10.57 18.082 2.279 1 98.94 91 LEU A CA 1
ATOM 695 C C . LEU A 1 91 ? -9.761 18.342 3.545 1 98.94 91 LEU A C 1
ATOM 697 O O . LEU A 1 91 ? -9.864 19.415 4.144 1 98.94 91 LEU A O 1
ATOM 701 N N . VAL A 1 92 ? -9.011 17.362 4.014 1 98.95 92 VAL A N 1
ATOM 702 C CA . VAL A 1 92 ? -8.13 17.551 5.161 1 98.95 92 VAL A CA 1
ATOM 703 C C . VAL A 1 92 ? -6.711 17.848 4.681 1 98.95 92 VAL A C 1
ATOM 705 O O . VAL A 1 92 ? -6.034 16.97 4.141 1 98.95 92 VAL A O 1
ATOM 708 N N . ASP A 1 93 ? -6.241 19.091 4.876 1 98.9 93 ASP A N 1
ATOM 709 C CA . ASP A 1 93 ? -4.947 19.632 4.471 1 98.9 93 ASP A CA 1
ATOM 710 C C . ASP A 1 93 ? -4.864 19.78 2.953 1 98.9 93 ASP A C 1
ATOM 712 O O . ASP A 1 93 ? -5.71 19.254 2.226 1 98.9 93 ASP A O 1
ATOM 716 N N . THR A 1 94 ? -3.868 20.544 2.479 1 98.8 94 THR A N 1
ATOM 717 C CA . THR A 1 94 ? -3.916 20.97 1.085 1 98.8 94 THR A CA 1
ATOM 718 C C . THR A 1 94 ? -2.55 20.811 0.424 1 98.8 94 THR A C 1
ATOM 720 O O . THR A 1 94 ? -2.33 21.303 -0.685 1 98.8 94 THR A O 1
ATOM 723 N N . GLY A 1 95 ? -1.582 20.181 1.163 1 98.2 95 GLY A N 1
ATOM 724 C CA . GLY A 1 95 ? -0.275 19.921 0.582 1 98.2 95 GLY A CA 1
ATOM 725 C C . GLY A 1 95 ? 0.57 21.172 0.429 1 98.2 95 GLY A C 1
ATOM 726 O O . GLY A 1 95 ? 0.286 22.198 1.05 1 98.2 95 GLY A O 1
ATOM 727 N N . MET A 1 96 ? 1.597 21.085 -0.382 1 97.65 96 MET A N 1
ATOM 728 C CA . MET A 1 96 ? 2.6 22.131 -0.558 1 97.65 96 MET A CA 1
ATOM 729 C C . MET A 1 96 ? 2.042 23.286 -1.383 1 97.65 96 MET A C 1
ATOM 731 O O . MET A 1 96 ? 2.42 24.441 -1.177 1 97.65 96 MET A O 1
ATOM 735 N N . GLY A 1 97 ? 1.235 22.93 -2.377 1 97.19 97 GLY A N 1
ATOM 736 C CA . GLY A 1 97 ? 0.727 23.947 -3.283 1 97.19 97 GLY A CA 1
ATOM 737 C C . GLY A 1 97 ? 1.824 24.694 -4.017 1 97.19 97 GLY A C 1
ATOM 738 O O . GLY A 1 97 ? 2.937 24.185 -4.164 1 97.19 97 GLY A O 1
ATOM 739 N N . GLN A 1 98 ? 1.418 25.897 -4.555 1 96.43 98 GLN A N 1
ATOM 740 C CA . GLN A 1 98 ? 2.342 26.69 -5.358 1 96.43 98 GLN A CA 1
ATOM 741 C C . GLN A 1 98 ? 2.378 28.14 -4.883 1 96.43 98 GLN A C 1
ATOM 743 O O . GLN A 1 98 ? 2.967 29 -5.541 1 96.43 98 GLN A O 1
ATOM 748 N N . SER A 1 99 ? 1.862 28.419 -3.788 1 98.07 99 SER A N 1
ATOM 749 C CA . SER A 1 99 ? 1.551 29.779 -3.358 1 98.07 99 SER A CA 1
ATOM 750 C C . SER A 1 99 ? 2.82 30.557 -3.025 1 98.07 99 SER A C 1
ATOM 752 O O . SER A 1 99 ? 2.821 31.789 -3.041 1 98.07 99 SER A O 1
ATOM 754 N N . MET A 1 100 ? 3.887 29.896 -2.724 1 97.7 100 MET A N 1
ATOM 755 C CA . MET A 1 100 ? 5.062 30.573 -2.183 1 97.7 100 MET A CA 1
ATOM 756 C C . MET A 1 100 ? 6.217 30.537 -3.178 1 97.7 100 MET A C 1
ATOM 758 O O . MET A 1 100 ? 7.383 30.517 -2.782 1 97.7 100 MET A O 1
ATOM 762 N N . GLY A 1 101 ? 5.87 30.391 -4.483 1 94.93 101 GLY A N 1
ATOM 763 C CA . GLY A 1 101 ? 6.891 30.386 -5.52 1 94.93 101 GLY A CA 1
ATOM 764 C C . GLY A 1 101 ? 7.903 29.268 -5.355 1 94.93 101 GLY A C 1
ATOM 765 O O . GLY A 1 101 ? 7.53 28.104 -5.2 1 94.93 101 GLY A O 1
ATOM 766 N N . GLU A 1 102 ? 9.133 29.611 -5.273 1 93.57 102 GLU A N 1
ATOM 767 C CA . GLU A 1 102 ? 10.215 28.636 -5.176 1 93.57 102 GLU A CA 1
ATOM 768 C C . GLU A 1 102 ? 10.173 27.895 -3.842 1 93.57 102 GLU A C 1
ATOM 770 O O . GLU A 1 102 ? 10.515 26.713 -3.771 1 93.57 102 GLU A O 1
ATOM 775 N N . LEU A 1 103 ? 9.719 28.55 -2.836 1 95.52 103 LEU A N 1
ATOM 776 C CA . LEU A 1 103 ? 9.656 27.939 -1.512 1 95.52 103 LEU A CA 1
ATOM 777 C C . LEU A 1 103 ? 8.663 26.782 -1.495 1 95.52 103 LEU A C 1
ATOM 779 O O . LEU A 1 103 ? 8.771 25.879 -0.662 1 95.52 103 LEU A O 1
ATOM 783 N N . SER A 1 104 ? 7.732 26.781 -2.37 1 96.16 104 SER A N 1
ATOM 784 C CA . SER A 1 104 ? 6.766 25.693 -2.481 1 96.16 104 SER A CA 1
ATOM 785 C C . SER A 1 104 ? 7.431 24.41 -2.967 1 96.16 104 SER A C 1
ATOM 787 O O . SER A 1 104 ? 6.825 23.337 -2.928 1 96.16 104 SER A O 1
ATOM 789 N N . ARG A 1 105 ? 8.665 24.452 -3.329 1 92.28 105 ARG A N 1
ATOM 790 C CA . ARG A 1 105 ? 9.415 23.292 -3.799 1 92.28 105 ARG A CA 1
ATOM 791 C C . ARG A 1 105 ? 10.542 22.94 -2.834 1 92.28 105 ARG A C 1
ATOM 793 O O . ARG A 1 105 ? 11.531 22.318 -3.226 1 92.28 105 ARG A O 1
ATOM 800 N N . LEU A 1 106 ? 10.356 23.438 -1.682 1 89.66 106 LEU A N 1
ATOM 801 C CA . LEU A 1 106 ? 11.401 23.33 -0.67 1 89.66 106 LEU A CA 1
ATOM 802 C C . LEU A 1 106 ? 11.765 21.871 -0.417 1 89.66 106 LEU A C 1
ATOM 804 O O . LEU A 1 106 ? 12.909 21.563 -0.073 1 89.66 106 LEU A O 1
ATOM 808 N N . PHE A 1 107 ? 10.859 20.929 -0.679 1 89.44 107 PHE A N 1
ATOM 809 C CA . PHE A 1 107 ? 11.133 19.531 -0.369 1 89.44 107 PHE A CA 1
ATOM 810 C C . PHE A 1 107 ? 11.439 18.745 -1.638 1 89.44 107 PHE A C 1
ATOM 812 O O . PHE A 1 107 ? 11.471 17.512 -1.618 1 89.44 107 PHE A O 1
ATOM 819 N N . GLY A 1 108 ? 11.544 19.392 -2.758 1 87.64 108 GLY A N 1
ATOM 820 C CA . GLY A 1 108 ? 11.973 18.758 -3.994 1 87.64 108 GLY A CA 1
ATOM 821 C C . GLY A 1 108 ? 10.826 18.456 -4.94 1 87.64 108 GLY A C 1
ATOM 822 O O . GLY A 1 108 ? 9.667 18.732 -4.626 1 87.64 108 GLY A O 1
ATOM 823 N N . PRO A 1 109 ? 11.135 17.896 -6.018 1 87.68 109 PRO A N 1
ATOM 824 C CA . PRO A 1 109 ? 10.167 17.725 -7.104 1 87.68 109 PRO A CA 1
ATOM 825 C C . PRO A 1 109 ? 9.187 16.581 -6.847 1 87.68 109 PRO A C 1
ATOM 827 O O . PRO A 1 109 ? 8.195 16.441 -7.566 1 87.68 109 PRO A O 1
ATOM 830 N N . SER A 1 110 ? 9.419 15.771 -5.912 1 90.8 110 SER A N 1
ATOM 831 C CA . SER A 1 110 ? 8.54 14.64 -5.631 1 90.8 110 SER A CA 1
ATOM 832 C C . SER A 1 110 ? 7.275 15.089 -4.908 1 90.8 110 SER A C 1
ATOM 834 O O . SER A 1 110 ? 6.362 14.29 -4.688 1 90.8 110 SER A O 1
ATOM 836 N N . THR A 1 111 ? 7.166 16.41 -4.566 1 93.81 111 THR A N 1
ATOM 837 C CA . THR A 1 111 ? 6.031 16.924 -3.808 1 93.81 111 THR A CA 1
ATOM 838 C C . THR A 1 111 ? 5.182 17.854 -4.669 1 93.81 111 THR A C 1
ATOM 840 O O . THR A 1 111 ? 5.573 18.206 -5.784 1 93.81 111 THR A O 1
ATOM 843 N N . GLY A 1 112 ? 4.036 18.207 -4.215 1 95 112 GLY A N 1
ATOM 844 C CA . GLY A 1 112 ? 3.217 19.211 -4.877 1 95 112 GLY A CA 1
ATOM 845 C C . GLY A 1 112 ? 2.27 18.624 -5.906 1 95 112 GLY A C 1
ATOM 846 O O . GLY A 1 112 ? 1.962 19.267 -6.912 1 95 112 GLY A O 1
ATOM 847 N N . HIS A 1 113 ? 1.771 17.446 -5.687 1 95.57 113 HIS A N 1
ATOM 848 C CA . HIS A 1 113 ? 0.985 16.761 -6.707 1 95.57 113 HIS A CA 1
ATOM 849 C C . HIS A 1 113 ? -0.477 16.646 -6.29 1 95.57 113 HIS A C 1
ATOM 851 O O . HIS A 1 113 ? -1.262 15.958 -6.947 1 95.57 113 HIS A O 1
ATOM 857 N N . LEU A 1 114 ? -0.879 17.307 -5.273 1 97.55 114 LEU A N 1
ATOM 858 C CA . LEU A 1 114 ? -2.219 17.133 -4.723 1 97.55 114 LEU A CA 1
ATOM 859 C C . LEU A 1 114 ? -3.282 17.486 -5.759 1 97.55 114 LEU A C 1
ATOM 861 O O . LEU A 1 114 ? -4.234 16.73 -5.96 1 97.55 114 LEU A O 1
ATOM 865 N N . MET A 1 115 ? -3.121 18.601 -6.464 1 97.75 115 MET A N 1
ATOM 866 C CA . MET A 1 115 ? -4.167 19.081 -7.362 1 97.75 115 MET A CA 1
ATOM 867 C C . MET A 1 115 ? -4.337 18.141 -8.551 1 97.75 115 MET A C 1
ATOM 869 O O . MET A 1 115 ? -5.46 17.867 -8.976 1 97.75 115 MET A O 1
ATOM 873 N N . SER A 1 116 ? -3.239 17.679 -9.127 1 96.35 116 SER A N 1
ATOM 874 C CA . SER A 1 116 ? -3.333 16.735 -10.235 1 96.35 116 SER A CA 1
ATOM 875 C C . SER A 1 116 ? -3.964 15.42 -9.789 1 96.35 116 SER A C 1
ATOM 877 O O . SER A 1 116 ? -4.778 14.839 -10.511 1 96.35 116 SER A O 1
ATOM 879 N N . ASN A 1 117 ? -3.618 14.968 -8.608 1 96.98 117 ASN A N 1
ATOM 880 C CA . ASN A 1 117 ? -4.178 13.721 -8.1 1 96.98 117 ASN A CA 1
ATOM 881 C C . ASN A 1 117 ? -5.639 13.888 -7.691 1 96.98 117 ASN A C 1
ATOM 883 O O . ASN A 1 117 ? -6.436 12.958 -7.825 1 96.98 117 ASN A O 1
ATOM 887 N N . LEU A 1 118 ? -6.031 15.06 -7.192 1 97.98 118 LEU A N 1
ATOM 888 C CA . LEU A 1 118 ? -7.43 15.37 -6.915 1 97.98 118 LEU A CA 1
ATOM 889 C C . LEU A 1 118 ? -8.269 15.276 -8.184 1 97.98 118 LEU A C 1
ATOM 891 O O . LEU A 1 118 ? -9.325 14.639 -8.19 1 97.98 118 LEU A O 1
ATOM 895 N N . ALA A 1 119 ? -7.76 15.894 -9.204 1 97.73 119 ALA A N 1
ATOM 896 C CA . ALA A 1 119 ? -8.458 15.861 -10.487 1 97.73 119 ALA A CA 1
ATOM 897 C C . ALA A 1 119 ? -8.592 14.431 -11.001 1 97.73 119 ALA A C 1
ATOM 899 O O . ALA A 1 119 ? -9.661 14.031 -11.47 1 97.73 119 ALA A O 1
ATOM 900 N N . ALA A 1 120 ? -7.524 13.664 -10.873 1 95.29 120 ALA A N 1
ATOM 901 C CA . ALA A 1 120 ? -7.525 12.275 -11.326 1 95.29 120 ALA A CA 1
ATOM 902 C C . ALA A 1 120 ? -8.533 11.443 -10.539 1 95.29 120 ALA A C 1
ATOM 904 O O . ALA A 1 120 ? -9.091 10.475 -11.062 1 95.29 120 ALA A O 1
ATOM 905 N N . ALA A 1 121 ? -8.758 11.829 -9.33 1 95.98 121 ALA A N 1
ATOM 906 C CA . ALA A 1 121 ? -9.696 11.108 -8.473 1 95.98 121 ALA A CA 1
ATOM 907 C C . ALA A 1 121 ? -11.132 11.553 -8.736 1 95.98 121 ALA A C 1
ATOM 909 O O . ALA A 1 121 ? -12.072 11.019 -8.143 1 95.98 121 ALA A O 1
ATOM 910 N N . GLY A 1 122 ? -11.3 12.594 -9.562 1 96.72 122 GLY A N 1
ATOM 911 C CA . GLY A 1 122 ? -12.635 13 -9.971 1 96.72 122 GLY A CA 1
ATOM 912 C C . GLY A 1 122 ? -13.165 14.185 -9.187 1 96.72 122 GLY A C 1
ATOM 913 O O . GLY A 1 122 ? -14.372 14.436 -9.171 1 96.72 122 GLY A O 1
ATOM 914 N N . PHE A 1 123 ? -12.253 14.849 -8.53 1 97.42 123 PHE A N 1
ATOM 915 C CA . PHE A 1 123 ? -12.693 15.982 -7.724 1 97.42 123 PHE A CA 1
ATOM 916 C C . PHE A 1 123 ? -12.303 17.299 -8.383 1 97.42 123 PHE A C 1
ATOM 918 O O . PHE A 1 123 ? -11.224 17.412 -8.968 1 97.42 123 PHE A O 1
ATOM 925 N N . SER A 1 124 ? -13.136 18.208 -8.196 1 97.44 124 SER A N 1
ATOM 926 C CA . SER A 1 124 ? -12.847 19.602 -8.518 1 97.44 124 SER A CA 1
ATOM 927 C C . SER A 1 124 ? -12.674 20.438 -7.255 1 97.44 124 SER A C 1
ATOM 929 O O . SER A 1 124 ? -13.418 20.269 -6.286 1 97.44 124 SER A O 1
ATOM 931 N N . PRO A 1 125 ? -11.729 21.294 -7.283 1 97.8 125 PRO A N 1
ATOM 932 C CA . PRO A 1 125 ? -11.607 22.191 -6.132 1 97.8 125 PRO A CA 1
ATOM 933 C C . PRO A 1 125 ? -12.898 22.952 -5.838 1 97.8 125 PRO A C 1
ATOM 935 O O . PRO A 1 125 ? -13.167 23.296 -4.684 1 97.8 125 PRO A O 1
ATOM 938 N N . ASN A 1 126 ? -13.686 23.191 -6.857 1 97.75 126 ASN A N 1
ATOM 939 C CA . ASN A 1 126 ? -14.938 23.926 -6.71 1 97.75 126 ASN A CA 1
ATOM 940 C C . ASN A 1 126 ? -15.982 23.109 -5.954 1 97.75 126 ASN A C 1
ATOM 942 O O . ASN A 1 126 ? -16.983 23.654 -5.486 1 97.75 126 ASN A O 1
ATOM 946 N N . ASP A 1 127 ? -15.717 21.824 -5.839 1 96.43 127 ASP A N 1
ATOM 947 C CA . ASP A 1 127 ? -16.677 20.953 -5.168 1 96.43 127 ASP A CA 1
ATOM 948 C C . ASP A 1 127 ? -16.393 20.874 -3.669 1 96.43 127 ASP A C 1
ATOM 950 O O . ASP A 1 127 ? -17.254 20.459 -2.89 1 96.43 127 ASP A O 1
ATOM 954 N N . ILE A 1 128 ? -15.269 21.269 -3.269 1 98.55 128 ILE A N 1
ATOM 955 C CA . ILE A 1 128 ? -14.866 21.187 -1.869 1 98.55 128 ILE A CA 1
ATOM 956 C C . ILE A 1 128 ? -15.546 22.297 -1.071 1 98.55 128 ILE A C 1
ATOM 958 O O . ILE A 1 128 ? -15.386 23.48 -1.381 1 98.55 128 ILE A O 1
ATOM 962 N N . ASP A 1 129 ? -16.235 21.936 -0.061 1 97.3 129 ASP A N 1
ATOM 963 C CA . ASP A 1 129 ? -16.955 23.001 0.63 1 97.3 129 ASP A CA 1
ATOM 964 C C . ASP A 1 129 ? -16.355 23.264 2.009 1 97.3 129 ASP A C 1
ATOM 966 O O . ASP A 1 129 ? -16.643 24.289 2.632 1 97.3 129 ASP A O 1
ATOM 970 N N . VAL A 1 130 ? -15.557 22.336 2.51 1 98.83 130 VAL A N 1
ATOM 971 C CA . VAL A 1 130 ? -14.801 22.574 3.735 1 98.83 130 VAL A CA 1
ATOM 972 C C . VAL A 1 130 ? -13.364 22.087 3.559 1 98.83 130 VAL A C 1
ATOM 974 O O . VAL A 1 130 ? -13.131 21.007 3.012 1 98.83 130 VAL A O 1
ATOM 977 N N . VAL A 1 131 ? -12.454 22.86 3.889 1 98.93 131 VAL A N 1
ATOM 978 C CA . VAL A 1 131 ? -11.067 22.435 4.044 1 98.93 131 VAL A CA 1
ATOM 979 C C . VAL A 1 131 ? -10.688 22.434 5.523 1 98.93 131 VAL A C 1
ATOM 981 O O . VAL A 1 131 ? -10.707 23.48 6.176 1 98.93 131 VAL A O 1
ATOM 984 N N . ALA A 1 132 ? -10.423 21.275 6.073 1 98.94 132 ALA A N 1
ATOM 985 C CA . ALA A 1 132 ? -10.018 21.136 7.47 1 98.94 132 ALA A CA 1
ATOM 986 C C . ALA A 1 132 ? -8.498 21.082 7.597 1 98.94 132 ALA A C 1
ATOM 988 O O . ALA A 1 132 ? -7.872 20.087 7.221 1 98.94 132 ALA A O 1
ATOM 989 N N . ILE A 1 133 ? -7.928 22.11 8.126 1 98.88 133 ILE A N 1
ATOM 990 C CA . ILE A 1 133 ? -6.48 22.227 8.261 1 98.88 133 ILE A CA 1
ATOM 991 C C . ILE A 1 133 ? -6.047 21.717 9.633 1 98.88 133 ILE A C 1
ATOM 993 O O . ILE A 1 133 ? -6.558 22.17 10.66 1 98.88 133 ILE A O 1
ATOM 997 N N . THR A 1 134 ? -5.133 20.781 9.58 1 98.9 134 THR A N 1
ATOM 998 C CA . THR A 1 134 ? -4.636 20.252 10.845 1 98.9 134 THR A CA 1
ATOM 999 C C . THR A 1 134 ? -3.735 21.268 11.541 1 98.9 134 THR A C 1
ATOM 1001 O O . THR A 1 134 ? -3.794 21.424 12.762 1 98.9 134 THR A O 1
ATOM 1004 N N . HIS A 1 135 ? -2.867 21.904 10.741 1 98.82 135 HIS A N 1
ATOM 1005 C CA . HIS A 1 135 ? -1.999 22.957 11.254 1 98.82 135 HIS A CA 1
ATOM 1006 C C . HIS A 1 135 ? -1.368 23.754 10.116 1 98.82 135 HIS A C 1
ATOM 1008 O O . HIS A 1 135 ? -1.522 23.4 8.945 1 98.82 135 HIS A O 1
ATOM 1014 N N . ALA A 1 136 ? -0.635 24.805 10.438 1 98.42 136 ALA A N 1
ATOM 1015 C CA . ALA A 1 136 ? -0.317 25.819 9.437 1 98.42 136 ALA A CA 1
ATOM 1016 C C . ALA A 1 136 ? 1.116 25.664 8.935 1 98.42 136 ALA A C 1
ATOM 1018 O O . ALA A 1 136 ? 1.744 26.64 8.518 1 98.42 136 ALA A O 1
ATOM 1019 N N . HIS A 1 137 ? 1.688 24.447 8.95 1 98.12 137 HIS A N 1
ATOM 1020 C CA . HIS A 1 137 ? 2.972 24.2 8.304 1 98.12 137 HIS A CA 1
ATOM 1021 C C . HIS A 1 137 ? 2.833 24.195 6.786 1 98.12 137 HIS A C 1
ATOM 1023 O O . HIS A 1 137 ? 1.731 24.02 6.26 1 98.12 137 HIS A O 1
ATOM 1029 N N . PRO A 1 138 ? 3.951 24.39 6.087 1 97.72 138 PRO A N 1
ATOM 1030 C CA . PRO A 1 138 ? 3.969 24.546 4.631 1 97.72 138 PRO A CA 1
ATOM 1031 C C . PRO A 1 138 ? 3.244 23.414 3.907 1 97.72 138 PRO A C 1
ATOM 1033 O O . PRO A 1 138 ? 2.391 23.67 3.053 1 97.72 138 PRO A O 1
ATOM 1036 N N . ASP A 1 139 ? 3.466 22.197 4.274 1 97.8 139 ASP A N 1
ATOM 1037 C CA . ASP A 1 139 ? 2.99 21.037 3.527 1 97.8 139 ASP A CA 1
ATOM 1038 C C . ASP A 1 139 ? 1.545 20.705 3.891 1 97.8 139 ASP A C 1
ATOM 1040 O O . ASP A 1 139 ? 1.005 19.69 3.446 1 97.8 139 ASP A O 1
ATOM 1044 N N . HIS A 1 140 ? 0.873 21.55 4.619 1 98.55 140 HIS A N 1
ATOM 1045 C CA . HIS A 1 140 ? -0.511 21.293 5 1 98.55 140 HIS A CA 1
ATOM 1046 C C . HIS A 1 140 ? -1.432 22.408 4.517 1 98.55 140 HIS A C 1
ATOM 1048 O O . HIS A 1 140 ? -2.607 22.169 4.233 1 98.55 140 HIS A O 1
ATOM 1054 N N . CYS A 1 141 ? -0.91 23.66 4.444 1 98.58 141 CYS A N 1
ATOM 1055 C CA . CYS A 1 141 ? -1.868 24.737 4.215 1 98.58 141 CYS A CA 1
ATOM 1056 C C . CYS A 1 141 ? -1.462 25.581 3.013 1 98.58 141 CYS A C 1
ATOM 1058 O O . CYS A 1 141 ? -2.22 26.447 2.573 1 98.58 141 CYS A O 1
ATOM 1060 N N . TRP A 1 142 ? -0.285 25.33 2.387 1 98.65 142 TRP A N 1
ATOM 1061 C CA . TRP A 1 142 ? 0.185 26.228 1.338 1 98.65 142 TRP A CA 1
ATOM 1062 C C . TRP A 1 142 ? -0.558 25.976 0.031 1 98.65 142 TRP A C 1
ATOM 1064 O O . TRP A 1 142 ? -0.371 26.702 -0.948 1 98.65 142 TRP A O 1
ATOM 1074 N N . GLY A 1 143 ? -1.413 25.019 -0.001 1 98.69 143 GLY A N 1
ATOM 1075 C CA . GLY A 1 143 ? -2.244 24.759 -1.165 1 98.69 143 GLY A CA 1
ATOM 1076 C C . GLY A 1 143 ? -3.551 25.528 -1.15 1 98.69 143 GLY A C 1
ATOM 1077 O O . GLY A 1 143 ? -4.362 25.404 -2.07 1 98.69 143 GLY A O 1
ATOM 1078 N N . LEU A 1 144 ? -3.788 26.396 -0.215 1 98.83 144 LEU A N 1
ATOM 1079 C CA . LEU A 1 144 ? -5.068 27.072 -0.033 1 98.83 144 LEU A CA 1
ATOM 1080 C C . LEU A 1 144 ? -5.254 28.173 -1.071 1 98.83 144 LEU A C 1
ATOM 1082 O O . LEU A 1 144 ? -6.384 28.508 -1.431 1 98.83 144 LEU A O 1
ATOM 1086 N N . VAL A 1 145 ? -4.162 28.816 -1.489 1 98.77 145 VAL A N 1
ATOM 1087 C CA . VAL A 1 145 ? -4.255 29.856 -2.508 1 98.77 145 VAL A CA 1
ATOM 1088 C C . VAL A 1 145 ? -3.238 29.589 -3.615 1 98.77 145 VAL A C 1
ATOM 1090 O O . VAL A 1 145 ? -2.327 28.774 -3.446 1 98.77 145 VAL A O 1
ATOM 1093 N N . ASP A 1 146 ? -3.408 30.209 -4.723 1 98.09 146 ASP A N 1
ATOM 1094 C CA . ASP A 1 146 ? -2.446 30.098 -5.815 1 98.09 146 ASP A CA 1
ATOM 1095 C C . ASP A 1 146 ? -1.35 31.154 -5.69 1 98.09 146 ASP A C 1
ATOM 1097 O O . ASP A 1 146 ? -1.224 31.806 -4.652 1 98.09 146 ASP A O 1
ATOM 1101 N N . GLU A 1 147 ? -0.501 31.209 -6.609 1 97.03 147 GLU A N 1
ATOM 1102 C CA . GLU A 1 147 ? 0.648 32.108 -6.578 1 97.03 147 GLU A CA 1
ATOM 1103 C C . GLU A 1 147 ? 0.207 33.561 -6.426 1 97.03 147 GLU A C 1
ATOM 1105 O O . GLU A 1 147 ? 0.895 34.361 -5.787 1 97.03 147 GLU A O 1
ATOM 1110 N N . ALA A 1 148 ? -0.984 33.896 -6.958 1 97.34 148 ALA A N 1
ATOM 1111 C CA . ALA A 1 148 ? -1.503 35.261 -6.922 1 97.34 148 ALA A CA 1
ATOM 1112 C C . ALA A 1 148 ? -2.241 35.532 -5.615 1 97.34 148 ALA A C 1
ATOM 1114 O O . ALA A 1 148 ? -2.692 36.654 -5.37 1 97.34 148 ALA A O 1
ATOM 1115 N N . GLY A 1 149 ? -2.387 34.531 -4.788 1 97.46 149 GLY A N 1
ATOM 1116 C CA . GLY A 1 149 ? -3.076 34.702 -3.519 1 97.46 149 GLY A CA 1
ATOM 1117 C C . GLY A 1 149 ? -4.572 34.47 -3.617 1 97.46 149 GLY A C 1
ATOM 1118 O O . GLY A 1 149 ? -5.316 34.777 -2.683 1 97.46 149 GLY A O 1
ATOM 1119 N N . GLU A 1 150 ? -4.967 33.938 -4.745 1 98.15 150 GLU A N 1
ATOM 1120 C CA . GLU A 1 150 ? -6.386 33.656 -4.938 1 98.15 150 GLU A CA 1
ATOM 1121 C C . GLU A 1 150 ? -6.76 32.289 -4.373 1 98.15 150 GLU A C 1
ATOM 1123 O O . GLU A 1 150 ? -5.988 31.334 -4.484 1 98.15 150 GLU A O 1
ATOM 1128 N N . LYS A 1 151 ? -7.968 32.219 -3.892 1 98.61 151 LYS A N 1
ATOM 1129 C CA . LYS A 1 151 ? -8.445 30.974 -3.297 1 98.61 151 LYS A CA 1
ATOM 1130 C C . LYS A 1 151 ? -8.425 29.836 -4.313 1 98.61 151 LYS A C 1
ATOM 1132 O O . LYS A 1 151 ? -8.975 29.965 -5.409 1 98.61 151 LYS A O 1
ATOM 1137 N N . VAL A 1 152 ? -7.84 28.726 -3.992 1 98.71 152 VAL A N 1
ATOM 1138 C CA . VAL A 1 152 ? -7.85 27.521 -4.816 1 98.71 152 VAL A CA 1
ATOM 1139 C C . VAL A 1 152 ? -9.188 26.801 -4.661 1 98.71 152 VAL A C 1
ATOM 1141 O O . VAL A 1 152 ? -9.693 26.205 -5.615 1 98.71 152 VAL A O 1
ATOM 1144 N N . PHE A 1 153 ? -9.716 26.843 -3.444 1 98.67 153 PHE A N 1
ATOM 1145 C CA . PHE A 1 153 ? -11.026 26.289 -3.12 1 98.67 153 PHE A CA 1
ATOM 1146 C C . PHE A 1 153 ? -12.029 27.402 -2.839 1 98.67 153 PHE A C 1
ATOM 1148 O O . PHE A 1 153 ? -12.37 27.66 -1.683 1 98.67 153 PHE A O 1
ATOM 1155 N N . PRO A 1 154 ? -12.573 27.941 -3.832 1 97.88 154 PRO A N 1
ATOM 1156 C CA . PRO A 1 154 ? -13.284 29.215 -3.7 1 97.88 154 PRO A CA 1
ATOM 1157 C C . PRO A 1 154 ? -14.572 29.089 -2.889 1 97.88 154 PRO A C 1
ATOM 1159 O O . PRO A 1 154 ? -15.033 30.07 -2.299 1 97.88 154 PRO A O 1
ATOM 1162 N N . LYS A 1 155 ? -15.135 27.936 -2.781 1 97.57 155 LYS A N 1
ATOM 1163 C CA . LYS A 1 155 ? -16.409 27.771 -2.087 1 97.57 155 LYS A CA 1
ATOM 1164 C C . LYS A 1 155 ? -16.202 27.219 -0.68 1 97.57 155 LYS A C 1
ATOM 1166 O O . LYS A 1 155 ? -17.159 27.08 0.085 1 97.57 155 LYS A O 1
ATOM 1171 N N . ALA A 1 156 ? -15.013 26.923 -0.344 1 98.58 156 ALA A N 1
ATOM 1172 C CA . ALA A 1 156 ? -14.757 26.198 0.898 1 98.58 156 ALA A CA 1
ATOM 1173 C C . ALA A 1 156 ? -14.657 27.155 2.082 1 98.58 156 ALA A C 1
ATOM 1175 O O . ALA A 1 156 ? -14.128 28.261 1.951 1 98.58 156 ALA A O 1
ATOM 1176 N N . ARG A 1 157 ? -15.142 26.756 3.193 1 98.69 157 ARG A N 1
ATOM 1177 C CA . ARG A 1 157 ? -14.731 27.289 4.488 1 98.69 157 ARG A CA 1
ATOM 1178 C C . ARG A 1 157 ? -13.52 26.537 5.03 1 98.69 157 ARG A C 1
ATOM 1180 O O . ARG A 1 157 ? -13.399 25.325 4.84 1 98.69 157 ARG A O 1
ATOM 1187 N N . VAL A 1 158 ? -12.702 27.272 5.711 1 98.81 158 VAL A N 1
ATOM 1188 C CA . VAL A 1 158 ? -11.52 26.63 6.277 1 98.81 158 VAL A CA 1
ATOM 1189 C C . VAL A 1 158 ? -11.723 26.4 7.772 1 98.81 158 VAL A C 1
ATOM 1191 O O . VAL A 1 158 ? -12.108 27.317 8.501 1 98.81 158 VAL A O 1
ATOM 1194 N N . ALA A 1 159 ? -11.579 25.208 8.235 1 98.91 159 ALA A N 1
ATOM 1195 C CA . ALA A 1 159 ? -11.607 24.84 9.649 1 98.91 159 ALA A CA 1
ATOM 1196 C C . ALA A 1 159 ? -10.196 24.766 10.225 1 98.91 159 ALA A C 1
ATOM 1198 O O . ALA A 1 159 ? -9.334 24.071 9.683 1 98.91 159 ALA A O 1
ATOM 1199 N N . ILE A 1 160 ? -9.934 25.434 11.313 1 98.75 160 ILE A N 1
ATOM 1200 C CA . ILE A 1 160 ? -8.609 25.477 11.922 1 98.75 160 ILE A CA 1
ATOM 1201 C C . ILE A 1 160 ? -8.725 25.91 13.381 1 98.75 160 ILE A C 1
ATOM 1203 O O . ILE A 1 160 ? -9.612 26.69 13.735 1 98.75 160 ILE A O 1
ATOM 1207 N N . ALA A 1 161 ? -7.897 25.4 14.209 1 98.65 161 ALA A N 1
ATOM 1208 C CA . ALA A 1 161 ? -7.942 25.72 15.634 1 98.65 161 ALA A CA 1
ATOM 1209 C C . ALA A 1 161 ? -7.583 27.183 15.878 1 98.65 161 ALA A C 1
ATOM 1211 O O . ALA A 1 161 ? -6.691 27.728 15.224 1 98.65 161 ALA A O 1
ATOM 1212 N N . GLU A 1 162 ? -8.187 27.78 16.858 1 97.15 162 GLU A N 1
ATOM 1213 C CA . GLU A 1 162 ? -7.952 29.184 17.181 1 97.15 162 GLU A CA 1
ATOM 1214 C C . GLU A 1 162 ? -6.498 29.424 17.574 1 97.15 162 GLU A C 1
ATOM 1216 O O . GLU A 1 162 ? -5.886 30.404 17.144 1 97.15 162 GLU A O 1
ATOM 1221 N N . GLU A 1 163 ? -5.96 28.53 18.411 1 97.71 163 GLU A N 1
ATOM 1222 C CA . GLU A 1 163 ? -4.579 28.663 18.863 1 97.71 163 GLU A CA 1
ATOM 1223 C C . GLU A 1 163 ? -3.609 28.645 17.685 1 97.71 163 GLU A C 1
ATOM 1225 O O . GLU A 1 163 ? -2.571 29.31 17.718 1 97.71 163 GLU A O 1
ATOM 1230 N N . GLU A 1 164 ? -3.959 27.871 16.695 1 97.92 164 GLU A N 1
ATOM 1231 C CA . GLU A 1 164 ? -3.143 27.814 15.487 1 97.92 164 GLU A CA 1
ATOM 1232 C C . GLU A 1 164 ? -3.139 29.156 14.76 1 97.92 164 GLU A C 1
ATOM 1234 O O . GLU A 1 164 ? -2.081 29.653 14.368 1 97.92 164 GLU A O 1
ATOM 1239 N N . LEU A 1 165 ? -4.266 29.769 14.601 1 97.52 165 LEU A N 1
ATOM 1240 C CA . LEU A 1 165 ? -4.405 31.063 13.942 1 97.52 165 LEU A CA 1
ATOM 1241 C C . LEU A 1 165 ? -3.629 32.141 14.692 1 97.52 165 LEU A C 1
ATOM 1243 O O . LEU A 1 165 ? -2.847 32.881 14.091 1 97.52 165 LEU A O 1
ATOM 1247 N N . MET A 1 166 ? -3.858 32.126 15.985 1 97.2 166 MET A N 1
ATOM 1248 C CA . MET A 1 166 ? -3.261 33.169 16.814 1 97.2 166 MET A CA 1
ATOM 1249 C C . MET A 1 166 ? -1.74 33.135 16.721 1 97.2 166 MET A C 1
ATOM 1251 O O . MET A 1 166 ? -1.09 34.182 16.718 1 97.2 166 MET A O 1
ATOM 1255 N N . TYR A 1 167 ? -1.208 32.013 16.626 1 98 167 TYR A N 1
ATOM 1256 C CA . TYR A 1 167 ? 0.244 31.882 16.613 1 98 167 TYR A CA 1
ATOM 1257 C C . TYR A 1 167 ? 0.809 32.21 15.236 1 98 167 TYR A C 1
ATOM 1259 O O . TYR A 1 167 ? 1.717 33.035 15.111 1 98 167 TYR A O 1
ATOM 1267 N N . TRP A 1 168 ? 0.283 31.673 14.204 1 97.84 168 TRP A N 1
ATOM 1268 C CA . TRP A 1 168 ? 0.937 31.701 12.899 1 97.84 168 TRP A CA 1
ATOM 1269 C C . TRP A 1 168 ? 0.578 32.972 12.137 1 97.84 168 TRP A C 1
ATOM 1271 O O . TRP A 1 168 ? 1.245 33.328 11.163 1 97.84 168 TRP A O 1
ATOM 1281 N N . LEU A 1 169 ? -0.479 33.68 12.529 1 97.75 169 LEU A N 1
ATOM 1282 C CA . LEU A 1 169 ? -0.825 34.944 11.887 1 97.75 169 LEU A CA 1
ATOM 1283 C C . LEU A 1 169 ? -0.187 36.119 12.622 1 97.75 169 LEU A C 1
ATOM 1285 O O . LEU A 1 169 ? -0.305 37.266 12.186 1 97.75 169 LEU A O 1
ATOM 1289 N N . ASP A 1 170 ? 0.469 35.801 13.715 1 97.76 170 ASP A N 1
ATOM 1290 C CA . ASP A 1 170 ? 1.234 36.817 14.432 1 97.76 170 ASP A CA 1
ATOM 1291 C C . ASP A 1 170 ? 2.632 36.973 13.837 1 97.76 170 ASP A C 1
ATOM 1293 O O . ASP A 1 170 ? 3.512 36.145 14.079 1 97.76 170 ASP A O 1
ATOM 1297 N N . ILE A 1 171 ? 2.94 38.057 13.195 1 96.92 171 ILE A N 1
ATOM 1298 C CA . ILE A 1 171 ? 4.168 38.318 12.452 1 96.92 171 ILE A CA 1
ATOM 1299 C C . ILE A 1 171 ? 5.363 38.287 13.403 1 96.92 171 ILE A C 1
ATOM 1301 O O . ILE A 1 171 ? 6.492 38.026 12.982 1 96.92 171 ILE A O 1
ATOM 1305 N N . SER A 1 172 ? 5.177 38.52 14.674 1 96.99 172 SER A N 1
ATOM 1306 C CA . SER A 1 172 ? 6.265 38.548 15.646 1 96.99 172 SER A CA 1
ATOM 1307 C C . SER A 1 172 ? 6.88 37.165 15.828 1 96.99 172 SER A C 1
ATOM 1309 O O . SER A 1 172 ? 8.004 37.039 16.319 1 96.99 172 SER A O 1
ATOM 1311 N N . ASN A 1 173 ? 6.176 36.145 15.483 1 97.11 173 ASN A N 1
ATOM 1312 C CA . ASN A 1 173 ? 6.665 34.781 15.648 1 97.11 173 ASN A CA 1
ATOM 1313 C C . ASN A 1 173 ? 7.596 34.377 14.508 1 97.11 173 ASN A C 1
ATOM 1315 O O . ASN A 1 173 ? 8.167 33.285 14.524 1 97.11 173 ASN A O 1
ATOM 1319 N N . ARG A 1 174 ? 7.91 35.275 13.552 1 95.4 174 ARG A N 1
ATOM 1320 C CA . ARG A 1 174 ? 8.79 35.028 12.414 1 95.4 174 ARG A CA 1
ATOM 1321 C C . ARG A 1 174 ? 10.23 34.822 12.871 1 95.4 174 ARG A C 1
ATOM 1323 O O . ARG A 1 174 ? 10.991 34.092 12.232 1 95.4 174 ARG A O 1
ATOM 1330 N N . ASP A 1 175 ? 10.575 35.4 13.977 1 94.13 175 ASP A N 1
ATOM 1331 C CA . ASP A 1 175 ? 11.983 35.529 14.343 1 94.13 175 ASP A CA 1
ATOM 1332 C C . ASP A 1 175 ? 12.449 34.33 15.166 1 94.13 175 ASP A C 1
ATOM 1334 O O . ASP A 1 175 ? 13.623 34.239 15.531 1 94.13 175 ASP A O 1
ATOM 1338 N N . VAL A 1 176 ? 11.579 33.409 15.419 1 92.17 176 VAL A N 1
ATOM 1339 C CA . VAL A 1 176 ? 11.898 32.251 16.249 1 92.17 176 VAL A CA 1
ATOM 1340 C C . VAL A 1 176 ? 12.91 31.362 15.53 1 92.17 176 VAL A C 1
ATOM 1342 O O . VAL A 1 176 ? 13.818 30.812 16.157 1 92.17 176 VAL A O 1
ATOM 1345 N N . SER A 1 177 ? 12.807 31.164 14.236 1 91.3 177 SER A N 1
ATOM 1346 C CA . SER A 1 177 ? 13.667 30.352 13.381 1 91.3 177 SER A CA 1
ATOM 1347 C C . SER A 1 177 ? 13.376 30.604 11.905 1 91.3 177 SER A C 1
ATOM 1349 O O . SER A 1 177 ? 12.392 31.265 11.565 1 91.3 177 SER A O 1
ATOM 1351 N N . LYS A 1 178 ? 14.242 30.095 11.078 1 91.89 178 LYS A N 1
ATOM 1352 C CA . LYS A 1 178 ? 13.997 30.211 9.644 1 91.89 178 LYS A CA 1
ATOM 1353 C C . LYS A 1 178 ? 12.719 29.479 9.243 1 91.89 178 LYS A C 1
ATOM 1355 O O . LYS A 1 178 ? 11.952 29.968 8.412 1 91.89 178 LYS A O 1
ATOM 1360 N N . PHE A 1 179 ? 12.516 28.342 9.782 1 91.92 179 PHE A N 1
ATOM 1361 C CA . PHE A 1 179 ? 11.298 27.589 9.504 1 91.92 179 PHE A CA 1
ATOM 1362 C C . PHE A 1 179 ? 10.068 28.36 9.968 1 91.92 179 PHE A C 1
ATOM 1364 O O . PHE A 1 179 ? 9.043 28.373 9.283 1 91.92 179 PHE A O 1
ATOM 1371 N N . ALA A 1 180 ? 10.141 28.963 11.088 1 94.99 180 ALA A N 1
ATOM 1372 C CA . ALA A 1 180 ? 9.038 29.78 11.588 1 94.99 180 ALA A CA 1
ATOM 1373 C C . ALA A 1 180 ? 8.763 30.959 10.659 1 94.99 180 ALA A C 1
ATOM 1375 O O . ALA A 1 180 ? 7.607 31.326 10.437 1 94.99 180 ALA A O 1
ATOM 1376 N N . GLU A 1 181 ? 9.833 31.526 10.157 1 96.45 181 GLU A N 1
ATOM 1377 C CA . GLU A 1 181 ? 9.686 32.627 9.21 1 96.45 181 GLU A CA 1
ATOM 1378 C C . GLU A 1 181 ? 8.862 32.206 7.997 1 96.45 181 GLU A C 1
ATOM 1380 O O . GLU A 1 181 ? 7.864 32.848 7.664 1 96.45 181 GLU A O 1
ATOM 1385 N N . TRP A 1 182 ? 9.251 31.112 7.391 1 96.51 182 TRP A N 1
ATOM 1386 C CA . TRP A 1 182 ? 8.55 30.596 6.22 1 96.51 182 TRP A CA 1
ATOM 1387 C C . TRP A 1 182 ? 7.104 30.25 6.56 1 96.51 182 TRP A C 1
ATOM 1389 O O . TRP A 1 182 ? 6.189 30.552 5.789 1 96.51 182 TRP A O 1
ATOM 1399 N N . SER A 1 183 ? 6.925 29.65 7.722 1 97.03 183 SER A N 1
ATOM 1400 C CA . SER A 1 183 ? 5.604 29.173 8.117 1 97.03 183 SER A CA 1
ATOM 1401 C C . SER A 1 183 ? 4.66 30.335 8.406 1 97.03 183 SER A C 1
ATOM 1403 O O . SER A 1 183 ? 3.488 30.3 8.026 1 97.03 183 SER A O 1
ATOM 1405 N N . VAL A 1 184 ? 5.172 31.359 9.07 1 98.17 184 VAL A N 1
ATOM 1406 C CA . VAL A 1 184 ? 4.366 32.535 9.382 1 98.17 184 VAL A CA 1
ATOM 1407 C C . VAL A 1 184 ? 3.979 33.254 8.092 1 98.17 184 VAL A C 1
ATOM 1409 O O . VAL A 1 184 ? 2.802 33.549 7.868 1 98.17 184 VAL A O 1
ATOM 1412 N N . ASP A 1 185 ? 4.973 33.497 7.207 1 98.06 185 ASP A N 1
ATOM 1413 C CA . ASP A 1 185 ? 4.696 34.166 5.94 1 98.06 185 ASP A CA 1
ATOM 1414 C C . ASP A 1 185 ? 3.684 33.377 5.112 1 98.06 185 ASP A C 1
ATOM 1416 O O . ASP A 1 185 ? 2.746 33.952 4.556 1 98.06 185 ASP A O 1
ATOM 1420 N N . GLY A 1 186 ? 3.886 32.109 5.047 1 98.27 186 GLY A N 1
ATOM 1421 C CA . GLY A 1 186 ? 2.983 31.251 4.297 1 98.27 186 GLY A CA 1
ATOM 1422 C C . GLY A 1 186 ? 1.588 31.189 4.891 1 98.27 186 GLY A C 1
ATOM 1423 O O . GLY A 1 186 ? 0.595 31.206 4.161 1 98.27 186 GLY A O 1
ATOM 1424 N N . ALA A 1 187 ? 1.502 31.079 6.204 1 98.6 187 ALA A N 1
ATOM 1425 C CA . ALA A 1 187 ? 0.204 31.032 6.871 1 98.6 187 ALA A CA 1
ATOM 1426 C C . ALA A 1 187 ? -0.583 32.317 6.63 1 98.6 187 ALA A C 1
ATOM 1428 O O . ALA A 1 187 ? -1.776 32.273 6.32 1 98.6 187 ALA A O 1
ATOM 1429 N N . ILE A 1 188 ? 0.065 33.433 6.78 1 98.54 188 ILE A N 1
ATOM 1430 C CA . ILE A 1 188 ? -0.593 34.717 6.565 1 98.54 188 ILE A CA 1
ATOM 1431 C C . ILE A 1 188 ? -1.137 34.786 5.14 1 98.54 188 ILE A C 1
ATOM 1433 O O . ILE A 1 188 ? -2.305 35.12 4.93 1 98.54 188 ILE A O 1
ATOM 1437 N N . LYS A 1 189 ? -0.358 34.443 4.177 1 98.61 189 LYS A N 1
ATOM 1438 C CA . LYS A 1 189 ? -0.784 34.516 2.782 1 98.61 189 LYS A CA 1
ATOM 1439 C C . LYS A 1 189 ? -1.924 33.54 2.504 1 98.61 189 LYS A C 1
ATOM 1441 O O . LYS A 1 189 ? -2.896 33.89 1.831 1 98.61 189 LYS A O 1
ATOM 1446 N N . ASN A 1 190 ? -1.822 32.342 2.996 1 98.78 190 ASN A N 1
ATOM 1447 C CA . ASN A 1 190 ? -2.695 31.251 2.576 1 98.78 190 ASN A CA 1
ATOM 1448 C C . ASN A 1 190 ? -3.996 31.237 3.373 1 98.78 190 ASN A C 1
ATOM 1450 O O . ASN A 1 190 ? -5.047 30.865 2.848 1 98.78 190 ASN A O 1
ATOM 1454 N N . ILE A 1 191 ? -3.974 31.64 4.62 1 98.73 191 ILE A N 1
ATOM 1455 C CA . ILE A 1 191 ? -5.139 31.444 5.475 1 98.73 191 ILE A CA 1
ATOM 1456 C C . ILE A 1 191 ? -5.976 32.721 5.507 1 98.73 191 ILE A C 1
ATOM 1458 O O . ILE A 1 191 ? -7.205 32.663 5.591 1 98.73 191 ILE A O 1
ATOM 1462 N N . THR A 1 192 ? -5.419 33.884 5.351 1 98.39 192 THR A N 1
ATOM 1463 C CA . THR A 1 192 ? -6.074 35.177 5.511 1 98.39 192 THR A CA 1
ATOM 1464 C C . THR A 1 192 ? -7.3 35.278 4.609 1 98.39 192 THR A C 1
ATOM 1466 O O . THR A 1 192 ? -8.365 35.721 5.046 1 98.39 192 THR A O 1
ATOM 1469 N N . PRO A 1 193 ? -7.196 34.794 3.353 1 98.43 193 PRO A N 1
ATOM 1470 C CA . PRO A 1 193 ? -8.353 34.93 2.465 1 98.43 193 PRO A CA 1
ATOM 1471 C C . PRO A 1 193 ? -9.567 34.144 2.954 1 98.43 193 PRO A C 1
ATOM 1473 O O . PRO A 1 193 ? -10.682 34.358 2.47 1 98.43 193 PRO A O 1
ATOM 1476 N N . TYR A 1 194 ? -9.388 33.276 3.892 1 98.23 194 TYR A N 1
ATOM 1477 C CA . TYR A 1 194 ? -10.463 32.386 4.314 1 98.23 194 TYR A CA 1
ATOM 1478 C C . TYR A 1 194 ? -10.975 32.766 5.698 1 98.23 194 TYR A C 1
ATOM 1480 O O . TYR A 1 194 ? -11.911 32.15 6.212 1 98.23 194 TYR A O 1
ATOM 1488 N N . LEU A 1 195 ? -10.525 33.804 6.37 1 97.75 195 LEU A N 1
ATOM 1489 C CA . LEU A 1 195 ? -10.724 34.079 7.789 1 97.75 195 LEU A CA 1
ATOM 1490 C C . LEU A 1 195 ? -12.167 34.488 8.066 1 97.75 195 LEU A C 1
ATOM 1492 O O . LEU A 1 195 ? -12.719 34.159 9.119 1 97.75 195 LEU A O 1
ATOM 1496 N N . LYS A 1 196 ? -12.782 35.177 7.183 1 95.83 196 LYS A N 1
ATOM 1497 C CA . LYS A 1 196 ? -14.112 35.733 7.413 1 95.83 196 LYS A CA 1
ATOM 1498 C C . LYS A 1 196 ? -15.128 34.631 7.696 1 95.83 196 LYS A C 1
ATOM 1500 O O . LYS A 1 196 ? -16.03 34.807 8.517 1 95.83 196 LYS A O 1
ATOM 1505 N N . GLU A 1 197 ? -14.985 33.5 7.129 1 94.92 197 GLU A N 1
ATOM 1506 C CA . GLU A 1 197 ? -15.952 32.417 7.282 1 94.92 197 GLU A CA 1
ATOM 1507 C C . GLU A 1 197 ? -15.292 31.163 7.847 1 94.92 197 GLU A C 1
ATOM 1509 O O . GLU A 1 197 ? -15.742 30.046 7.584 1 94.92 197 GLU A O 1
ATOM 1514 N N . ALA A 1 198 ? -14.257 31.347 8.605 1 97.86 198 ALA A N 1
ATOM 1515 C CA . ALA A 1 198 ? -13.516 30.202 9.126 1 97.86 198 ALA A CA 1
ATOM 1516 C C . ALA A 1 198 ? -14.314 29.478 10.206 1 97.86 198 ALA A C 1
ATOM 1518 O O . ALA A 1 198 ? -15.091 30.099 10.934 1 97.86 198 ALA A O 1
ATOM 1519 N N . ILE A 1 199 ? -14.148 28.197 10.251 1 98.43 199 ILE A N 1
ATOM 1520 C CA . ILE A 1 199 ? -14.682 27.362 11.321 1 98.43 199 ILE A CA 1
ATOM 1521 C C . ILE A 1 199 ? -13.614 27.152 12.393 1 98.43 199 ILE A C 1
ATOM 1523 O O . ILE A 1 199 ? -12.54 26.615 12.111 1 98.43 199 ILE A O 1
ATOM 1527 N N . LEU A 1 200 ? -13.886 27.567 13.611 1 98.25 200 LEU A N 1
ATOM 1528 C CA . LEU A 1 200 ? -12.919 27.356 14.684 1 98.25 200 LEU A CA 1
ATOM 1529 C C . LEU A 1 200 ? -13.046 25.95 15.26 1 98.25 200 LEU A C 1
ATOM 1531 O O . LEU A 1 200 ? -14.096 25.585 15.794 1 98.25 200 LEU A O 1
ATOM 1535 N N . VAL A 1 201 ? -12.005 25.229 15.199 1 98.5 201 VAL A N 1
ATOM 1536 C CA . VAL A 1 201 ? -11.971 23.832 15.621 1 98.5 201 VAL A CA 1
ATOM 1537 C C . VAL A 1 201 ? -11.725 23.753 17.126 1 98.5 201 VAL A C 1
ATOM 1539 O O . VAL A 1 201 ? -10.833 24.423 17.651 1 98.5 201 VAL A O 1
ATOM 1542 N N . ARG A 1 202 ? -12.486 22.996 17.785 1 97.64 202 ARG A N 1
ATOM 1543 C CA . ARG A 1 202 ? -12.362 22.696 19.208 1 97.64 202 ARG A CA 1
ATOM 1544 C C . ARG A 1 202 ? -12.267 21.192 19.444 1 97.64 202 ARG A C 1
ATOM 1546 O O . ARG A 1 202 ? -12.701 20.398 18.606 1 97.64 202 ARG A O 1
ATOM 1553 N N . ASP A 1 203 ? -11.647 20.871 20.561 1 98.14 203 ASP A N 1
ATOM 1554 C CA . ASP A 1 203 ? -11.577 19.455 20.907 1 98.14 203 ASP A CA 1
ATOM 1555 C C . ASP A 1 203 ? -12.973 18.867 21.099 1 98.14 203 ASP A C 1
ATOM 1557 O O . ASP A 1 203 ? -13.75 19.357 21.921 1 98.14 203 ASP A O 1
ATOM 1561 N N . GLY A 1 204 ? -13.286 17.902 20.293 1 98.02 204 GLY A N 1
ATOM 1562 C CA . GLY A 1 204 ? -14.591 17.265 20.367 1 98.02 204 GLY A CA 1
ATOM 1563 C C . GLY A 1 204 ? -15.682 18.059 19.673 1 98.02 204 GLY A C 1
ATOM 1564 O O . GLY A 1 204 ? -16.817 17.593 19.556 1 98.02 204 GLY A O 1
ATOM 1565 N N . GLY A 1 205 ? -15.33 19.242 19.207 1 98.32 205 GLY A N 1
ATOM 1566 C CA . GLY A 1 205 ? -16.313 20.064 18.519 1 98.32 205 GLY A CA 1
ATOM 1567 C C . GLY A 1 205 ? -16.565 19.623 17.09 1 98.32 205 GLY A C 1
ATOM 1568 O O . GLY A 1 205 ? -15.633 19.236 16.381 1 98.32 205 GLY A O 1
ATOM 1569 N N . GLU A 1 206 ? -17.781 19.672 16.728 1 98.38 206 GLU A N 1
ATOM 1570 C CA . GLU A 1 206 ? -18.169 19.262 15.382 1 98.38 206 GLU A CA 1
ATOM 1571 C C . GLU A 1 206 ? -17.767 20.311 14.348 1 98.38 206 GLU A C 1
ATOM 1573 O O . GLU A 1 206 ? -18.043 21.5 14.523 1 98.38 206 GLU A O 1
ATOM 1578 N N . VAL A 1 207 ? -17.099 19.935 13.353 1 98.38 207 VAL A N 1
ATOM 1579 C CA . VAL A 1 207 ? -16.759 20.778 12.211 1 98.38 207 VAL A CA 1
ATOM 1580 C C . VAL A 1 207 ? -17.88 20.721 11.176 1 98.38 207 VAL A C 1
ATOM 1582 O O . VAL A 1 207 ? -18.404 21.758 10.762 1 98.38 207 VAL A O 1
ATOM 1585 N N . VAL A 1 208 ? -18.296 19.526 10.756 1 98.36 208 VAL A N 1
ATOM 1586 C CA . VAL A 1 208 ? -19.5 19.148 10.024 1 98.36 208 VAL A CA 1
ATOM 1587 C C . VAL A 1 208 ? -20.063 17.847 10.592 1 98.36 208 VAL A C 1
ATOM 1589 O O . VAL A 1 208 ? -19.378 17.138 11.333 1 98.36 208 VAL A O 1
ATOM 1592 N N . PRO A 1 209 ? -21.287 17.561 10.313 1 98.36 209 PRO A N 1
ATOM 1593 C CA . PRO A 1 209 ? -21.835 16.319 10.864 1 98.36 209 PRO A CA 1
ATOM 1594 C C . PRO A 1 209 ? -20.963 15.103 10.56 1 98.36 209 PRO A C 1
ATOM 1596 O O . PRO A 1 209 ? -20.644 14.843 9.397 1 98.36 209 PRO A O 1
ATOM 1599 N N . GLY A 1 210 ? -20.496 14.409 11.607 1 98.47 210 GLY A N 1
ATOM 1600 C CA . GLY A 1 210 ? -19.714 13.191 11.462 1 98.47 210 GLY A CA 1
ATOM 1601 C C . GLY A 1 210 ? -18.22 13.426 11.572 1 98.47 210 GLY A C 1
ATOM 1602 O O . GLY A 1 210 ? -17.44 12.473 11.642 1 98.47 210 GLY A O 1
ATOM 1603 N N . ILE A 1 211 ? -17.806 14.714 11.587 1 98.81 211 ILE A N 1
ATOM 1604 C CA . ILE A 1 211 ? -16.388 15.042 11.688 1 98.81 211 ILE A CA 1
ATOM 1605 C C . ILE A 1 211 ? -16.163 16.016 12.842 1 98.81 211 ILE A C 1
ATOM 1607 O O . ILE A 1 211 ? -16.731 17.11 12.858 1 98.81 211 ILE A O 1
ATOM 1611 N N . THR A 1 212 ? -15.366 15.594 13.8 1 98.78 212 THR A N 1
ATOM 1612 C CA . THR A 1 212 ? -15.1 16.419 14.973 1 98.78 212 THR A CA 1
ATOM 1613 C C . THR A 1 212 ? -13.603 16.674 15.126 1 98.78 212 THR A C 1
ATOM 1615 O O . THR A 1 212 ? -12.782 15.897 14.634 1 98.78 212 THR A O 1
ATOM 1618 N N . GLY A 1 213 ? -13.304 17.776 15.788 1 98.7 213 GLY A N 1
ATOM 1619 C CA . GLY A 1 213 ? -11.914 18.105 16.061 1 98.7 213 GLY A CA 1
ATOM 1620 C C . GLY A 1 213 ? -11.315 17.28 17.184 1 98.7 213 GLY A C 1
ATOM 1621 O O . GLY A 1 213 ? -12.005 16.939 18.147 1 98.7 213 GLY A O 1
ATOM 1622 N N . LEU A 1 214 ? -10.06 16.947 16.984 1 98.78 214 LEU A N 1
ATOM 1623 C CA . LEU A 1 214 ? -9.234 16.297 17.996 1 98.78 214 LEU A CA 1
ATOM 1624 C C . LEU A 1 214 ? -7.966 17.101 18.261 1 98.78 214 LEU A C 1
ATOM 1626 O O . LEU A 1 214 ? -6.973 16.957 17.544 1 98.78 214 LEU A O 1
ATOM 1630 N N . LEU A 1 215 ? -7.97 17.9 19.282 1 98.61 215 LEU A N 1
ATOM 1631 C CA . LEU A 1 215 ? -6.813 18.747 19.55 1 98.61 215 LEU A CA 1
ATOM 1632 C C . LEU A 1 215 ? -5.663 17.928 20.128 1 98.61 215 LEU A C 1
ATOM 1634 O O . LEU A 1 215 ? -5.865 17.125 21.042 1 98.61 215 LEU A O 1
ATOM 1638 N N . CYS A 1 216 ? -4.53 18.082 19.608 1 98.54 216 CYS A N 1
ATOM 1639 C CA . CYS A 1 216 ? -3.293 17.448 20.048 1 98.54 216 CYS A CA 1
ATOM 1640 C C . CYS A 1 216 ? -2.109 18.395 19.89 1 98.54 216 CYS A C 1
ATOM 1642 O O . CYS A 1 216 ? -1.207 18.14 19.09 1 98.54 216 CYS A O 1
ATOM 1644 N N . PRO A 1 217 ? -2.049 19.395 20.727 1 98.55 217 PRO A N 1
ATOM 1645 C CA . PRO A 1 217 ? -1.058 20.463 20.575 1 98.55 217 PRO A CA 1
ATOM 1646 C C . PRO A 1 217 ? 0.369 19.986 20.838 1 98.55 217 PRO A C 1
ATOM 1648 O O . PRO A 1 217 ? 0.569 18.903 21.393 1 98.55 217 PRO A O 1
ATOM 1651 N N . GLY A 1 218 ? 1.339 20.79 20.454 1 98.33 218 GLY A N 1
ATOM 1652 C CA . GLY A 1 218 ? 2.755 20.55 20.682 1 98.33 218 GLY A CA 1
ATOM 1653 C C . GLY A 1 218 ? 3.592 20.679 19.424 1 98.33 218 GLY A C 1
ATOM 1654 O O . GLY A 1 218 ? 4.531 21.475 19.375 1 98.33 218 GLY A O 1
ATOM 1655 N N . HIS A 1 219 ? 3.235 19.911 18.371 1 98.13 219 HIS A N 1
ATOM 1656 C CA . HIS A 1 219 ? 3.892 20.062 17.078 1 98.13 219 HIS A CA 1
ATOM 1657 C C . HIS A 1 219 ? 3.748 21.485 16.549 1 98.13 219 HIS A C 1
ATOM 1659 O O . HIS A 1 219 ? 4.722 22.078 16.079 1 98.13 219 HIS A O 1
ATOM 1665 N N . SER A 1 220 ? 2.622 21.939 16.626 1 98.16 220 SER A N 1
ATOM 1666 C CA . SER A 1 220 ? 2.246 23.347 16.555 1 98.16 220 SER A CA 1
ATOM 1667 C C . SER A 1 220 ? 1.251 23.708 17.653 1 98.16 220 SER A C 1
ATOM 1669 O O . SER A 1 220 ? 0.687 22.825 18.302 1 98.16 220 SER A O 1
ATOM 1671 N N . PRO A 1 221 ? 1.084 24.947 17.961 1 97.49 221 PRO A N 1
ATOM 1672 C CA . PRO A 1 221 ? 0.295 25.319 19.138 1 97.49 221 PRO A CA 1
ATOM 1673 C C . PRO A 1 221 ? -1.14 24.802 19.073 1 97.49 221 PRO A C 1
ATOM 1675 O O . PRO A 1 221 ? -1.705 24.406 20.096 1 97.49 221 PRO A O 1
ATOM 1678 N N . GLY A 1 222 ? -1.731 24.831 17.973 1 98.25 222 GLY A N 1
ATOM 1679 C CA . GLY A 1 222 ? -3.102 24.377 17.805 1 98.25 222 GLY A CA 1
ATOM 1680 C C . GLY A 1 222 ? -3.223 23.163 16.904 1 98.25 222 GLY A C 1
ATOM 1681 O O . GLY A 1 222 ? -4.239 22.981 16.231 1 98.25 222 GLY A O 1
ATOM 1682 N N . HIS A 1 223 ? -2.147 22.345 16.823 1 98.76 223 HIS A N 1
ATOM 1683 C CA . HIS A 1 223 ? -2.203 21.143 15.999 1 98.76 223 HIS A CA 1
ATOM 1684 C C . HIS A 1 223 ? -3.427 20.299 16.338 1 98.76 223 HIS A C 1
ATOM 1686 O O . HIS A 1 223 ? -3.756 20.119 17.513 1 98.76 223 HIS A O 1
ATOM 1692 N N . SER A 1 224 ? -4.069 19.8 15.31 1 98.61 224 SER A N 1
ATOM 1693 C CA . SER A 1 224 ? -5.276 18.998 15.484 1 98.61 224 SER A CA 1
ATOM 1694 C C . SER A 1 224 ? -5.314 17.835 14.498 1 98.61 224 SER A C 1
ATOM 1696 O O . SER A 1 224 ? -4.699 17.898 13.432 1 98.61 224 SER A O 1
ATOM 1698 N N . GLY A 1 225 ? -5.963 16.774 14.916 1 98.64 225 GLY A N 1
ATOM 1699 C CA . GLY A 1 225 ? -6.537 15.769 14.035 1 98.64 225 GLY A CA 1
ATOM 1700 C C . GLY A 1 225 ? -8.047 15.864 13.926 1 98.64 225 GLY A C 1
ATOM 1701 O O . GLY A 1 225 ? -8.646 16.848 14.366 1 98.64 225 GLY A O 1
ATOM 1702 N N . TYR A 1 226 ? -8.64 14.88 13.331 1 98.92 226 TYR A N 1
ATOM 1703 C CA . TYR A 1 226 ? -10.091 14.821 13.189 1 98.92 226 TYR A CA 1
ATOM 1704 C C . TYR A 1 226 ? -10.6 13.398 13.382 1 98.92 226 TYR A C 1
ATOM 1706 O O . TYR A 1 226 ? -9.944 12.436 12.975 1 98.92 226 TYR A O 1
ATOM 1714 N N . VAL A 1 227 ? -11.709 13.28 14.044 1 98.91 227 VAL A N 1
ATOM 1715 C CA . VAL A 1 227 ? -12.43 12.02 14.197 1 98.91 227 VAL A CA 1
ATOM 1716 C C . VAL A 1 227 ? -13.584 11.961 13.199 1 98.91 227 VAL A C 1
ATOM 1718 O O . VAL A 1 227 ? -14.48 12.808 13.225 1 98.91 227 VAL A O 1
ATOM 1721 N N . ILE A 1 228 ? -13.558 11.043 12.297 1 98.91 228 ILE A N 1
ATOM 1722 C CA . ILE A 1 228 ? -14.563 10.848 11.258 1 98.91 228 ILE A CA 1
ATOM 1723 C C . ILE A 1 228 ? -15.433 9.641 11.602 1 98.91 228 ILE A C 1
ATOM 1725 O O . ILE A 1 228 ? -14.947 8.508 11.638 1 98.91 228 ILE A O 1
ATOM 1729 N N . SER A 1 229 ? -16.621 9.879 11.875 1 98.64 229 SER A N 1
ATOM 1730 C CA . SER A 1 229 ? -17.548 8.83 12.288 1 98.64 229 SER A CA 1
ATOM 1731 C C . SER A 1 229 ? -18.693 8.681 11.291 1 98.64 229 SER A C 1
ATOM 1733 O O . SER A 1 229 ? -19.359 9.661 10.953 1 98.64 229 SER A O 1
ATOM 1735 N N . SER A 1 230 ? -18.88 7.57 10.81 1 98.01 230 SER A N 1
ATOM 1736 C CA . SER A 1 230 ? -19.984 7.219 9.923 1 98.01 230 SER A CA 1
ATOM 1737 C C . SER A 1 230 ? -20.546 5.841 10.259 1 98.01 230 SER A C 1
ATOM 1739 O O . SER A 1 230 ? -19.85 4.832 10.128 1 98.01 230 SER A O 1
ATOM 1741 N N . ASP A 1 231 ? -21.824 5.84 10.667 1 95.55 231 ASP A N 1
ATOM 1742 C CA . ASP A 1 231 ? -22.441 4.614 11.166 1 95.55 231 ASP A CA 1
ATOM 1743 C C . ASP A 1 231 ? -21.626 4.017 12.311 1 95.55 231 ASP A C 1
ATOM 1745 O O . ASP A 1 231 ? -21.309 4.708 13.282 1 95.55 231 ASP A O 1
ATOM 1749 N N . ASP A 1 232 ? -21.177 2.8 12.214 1 94.64 232 ASP A N 1
ATOM 1750 C CA . ASP A 1 232 ? -20.469 2.155 13.316 1 94.64 232 ASP A CA 1
ATOM 1751 C C . ASP A 1 232 ? -18.966 2.104 13.048 1 94.64 232 ASP A C 1
ATOM 1753 O O . ASP A 1 232 ? -18.243 1.336 13.686 1 94.64 232 ASP A O 1
ATOM 1757 N N . THR A 1 233 ? -18.558 3.022 12.199 1 96.99 233 THR A N 1
ATOM 1758 C CA . THR A 1 233 ? -17.145 3.007 11.838 1 96.99 233 THR A CA 1
ATOM 1759 C C . THR A 1 233 ? -16.5 4.36 12.122 1 96.99 233 THR A C 1
ATOM 1761 O O . THR A 1 233 ? -17.155 5.399 12.022 1 96.99 233 THR A O 1
ATOM 1764 N N . VAL A 1 234 ? -15.266 4.332 12.577 1 98.62 234 VAL A N 1
ATOM 1765 C CA . VAL A 1 234 ? -14.555 5.546 12.967 1 98.62 234 VAL A CA 1
ATOM 1766 C C . VAL A 1 234 ? -13.147 5.532 12.376 1 98.62 234 VAL A C 1
ATOM 1768 O O . VAL A 1 234 ? -12.467 4.504 12.4 1 98.62 234 VAL A O 1
ATOM 1771 N N . LEU A 1 235 ? -12.751 6.577 11.767 1 98.86 235 LEU A N 1
ATOM 1772 C CA . LEU A 1 235 ? -11.393 6.852 11.309 1 98.86 235 LEU A CA 1
ATOM 1773 C C . LEU A 1 235 ? -10.836 8.103 11.978 1 98.86 235 LEU A C 1
ATOM 1775 O O . LEU A 1 235 ? -11.52 9.126 12.06 1 98.86 235 LEU A O 1
ATOM 1779 N N . VAL A 1 236 ? -9.637 8.003 12.462 1 98.94 236 VAL A N 1
ATOM 1780 C CA . VAL A 1 236 ? -8.99 9.158 13.075 1 98.94 236 VAL A CA 1
ATOM 1781 C C . VAL A 1 236 ? -7.775 9.57 12.248 1 98.94 236 VAL A C 1
ATOM 1783 O O . VAL A 1 236 ? -6.859 8.772 12.038 1 98.94 236 VAL A O 1
ATOM 1786 N N . THR A 1 237 ? -7.768 10.752 11.688 1 98.91 237 THR A N 1
ATOM 1787 C CA . THR A 1 237 ? -6.554 11.298 11.092 1 98.91 237 THR A CA 1
ATOM 1788 C C . THR A 1 237 ? -5.744 12.074 12.127 1 98.91 237 THR A C 1
ATOM 1790 O O . THR A 1 237 ? -6.285 12.931 12.83 1 98.91 237 THR A O 1
ATOM 1793 N N . ILE A 1 238 ? -4.438 11.864 12.157 1 98.82 238 ILE A N 1
ATOM 1794 C CA . ILE A 1 238 ? -3.681 12.327 13.314 1 98.82 238 ILE A CA 1
ATOM 1795 C C . ILE A 1 238 ? -2.753 13.467 12.901 1 98.82 238 ILE A C 1
ATOM 1797 O O . ILE A 1 238 ? -1.896 13.892 13.68 1 98.82 238 ILE A O 1
ATOM 1801 N N . GLY A 1 239 ? -2.88 13.956 11.65 1 98.32 239 GLY A N 1
ATOM 1802 C CA . GLY A 1 239 ? -1.981 15.003 11.191 1 98.32 239 GLY A CA 1
ATOM 1803 C C . GLY A 1 239 ? -0.517 14.662 11.392 1 98.32 239 GLY A C 1
ATOM 1804 O O . GLY A 1 239 ? -0.061 13.592 10.984 1 98.32 239 GLY A O 1
ATOM 1805 N N . ASP A 1 240 ? 0.181 15.588 12.075 1 98.35 240 ASP A N 1
ATOM 1806 C CA . ASP A 1 240 ? 1.616 15.413 12.278 1 98.35 240 ASP A CA 1
ATOM 1807 C C . ASP A 1 240 ? 1.918 14.971 13.708 1 98.35 240 ASP A C 1
ATOM 1809 O O . ASP A 1 240 ? 2.983 15.28 14.247 1 98.35 240 ASP A O 1
ATOM 1813 N N . LEU A 1 241 ? 1.006 14.301 14.272 1 97.89 241 LEU A N 1
ATOM 1814 C CA . LEU A 1 241 ? 1.243 13.732 15.594 1 97.89 241 LEU A CA 1
ATOM 1815 C C . LEU A 1 241 ? 2.462 12.816 15.581 1 97.89 241 LEU A C 1
ATOM 1817 O O . LEU A 1 241 ? 3.197 12.74 16.568 1 97.89 241 LEU A O 1
ATOM 1821 N N . ALA A 1 242 ? 2.649 12.136 14.48 1 96.7 242 ALA A N 1
ATOM 1822 C CA . ALA A 1 242 ? 3.777 11.238 14.247 1 96.7 242 ALA A CA 1
ATOM 1823 C C . ALA A 1 242 ? 4.303 11.376 12.821 1 96.7 242 ALA A C 1
ATOM 1825 O O . ALA A 1 242 ? 3.564 11.164 11.857 1 96.7 242 ALA A O 1
ATOM 1826 N N . HIS A 1 243 ? 5.591 11.627 12.698 1 95.32 243 HIS A N 1
ATOM 1827 C CA . HIS A 1 243 ? 6.173 11.923 11.394 1 95.32 243 HIS A CA 1
ATOM 1828 C C . HIS A 1 243 ? 6.635 10.649 10.694 1 95.32 243 HIS A C 1
ATOM 1830 O O . HIS A 1 243 ? 6.974 10.675 9.509 1 95.32 243 HIS A O 1
ATOM 1836 N N . HIS A 1 244 ? 6.634 9.58 11.417 1 96.3 244 HIS A N 1
ATOM 1837 C CA . HIS A 1 244 ? 7.138 8.342 10.832 1 96.3 244 HIS A CA 1
ATOM 1838 C C . HIS A 1 244 ? 6.489 7.123 11.478 1 96.3 244 HIS A C 1
ATOM 1840 O O . HIS A 1 244 ? 6.384 7.047 12.705 1 96.3 244 HIS A O 1
ATOM 1846 N N . HIS A 1 245 ? 6.135 6.139 10.7 1 97.05 245 HIS A N 1
ATOM 1847 C CA . HIS A 1 245 ? 5.291 5.03 11.128 1 97.05 245 HIS A CA 1
ATOM 1848 C C . HIS A 1 245 ? 6.071 4.044 11.991 1 97.05 245 HIS A C 1
ATOM 1850 O O . HIS A 1 245 ? 5.479 3.196 12.663 1 97.05 245 HIS A O 1
ATOM 1856 N N . ILE A 1 246 ? 7.44 4.136 11.962 1 97.2 246 ILE A N 1
ATOM 1857 C CA . ILE A 1 246 ? 8.27 3.287 12.808 1 97.2 246 ILE A CA 1
ATOM 1858 C C . ILE A 1 246 ? 8.877 4.118 13.937 1 97.2 246 ILE A C 1
ATOM 1860 O O . ILE A 1 246 ? 8.6 3.874 15.114 1 97.2 246 ILE A O 1
ATOM 1864 N N . LEU A 1 247 ? 9.61 5.183 13.656 1 97.31 247 LEU A N 1
ATOM 1865 C CA . LEU A 1 247 ? 10.437 5.911 14.612 1 97.31 247 LEU A CA 1
ATOM 1866 C C . LEU A 1 247 ? 9.575 6.586 15.673 1 97.31 247 LEU A C 1
ATOM 1868 O O . LEU A 1 247 ? 9.803 6.404 16.871 1 97.31 247 LEU A O 1
ATOM 1872 N N . ALA A 1 248 ? 8.569 7.319 15.182 1 97.22 248 ALA A N 1
ATOM 1873 C CA . ALA A 1 248 ? 7.742 8.089 16.108 1 97.22 248 ALA A CA 1
ATOM 1874 C C . ALA A 1 248 ? 6.834 7.172 16.924 1 97.22 248 ALA A C 1
ATOM 1876 O O . ALA A 1 248 ? 6.351 7.556 17.992 1 97.22 248 ALA A O 1
ATOM 1877 N N . LEU A 1 249 ? 6.537 5.982 16.454 1 98.24 249 LEU A N 1
ATOM 1878 C CA . LEU A 1 249 ? 5.662 5.055 17.164 1 98.24 249 LEU A CA 1
ATOM 1879 C C . LEU A 1 249 ? 6.457 4.2 18.145 1 98.24 249 LEU A C 1
ATOM 1881 O O . LEU A 1 249 ? 6.04 4.011 19.29 1 98.24 249 LEU A O 1
ATOM 1885 N N . ARG A 1 250 ? 7.614 3.715 17.678 1 97.83 250 ARG A N 1
ATOM 1886 C CA . ARG A 1 250 ? 8.449 2.898 18.552 1 97.83 250 ARG A CA 1
ATOM 1887 C C . ARG A 1 250 ? 9.024 3.729 19.695 1 97.83 250 ARG A C 1
ATOM 1889 O O . ARG A 1 250 ? 9.22 3.222 20.801 1 97.83 250 ARG A O 1
ATOM 1896 N N . HIS A 1 251 ? 9.36 4.942 19.364 1 97.56 251 HIS A N 1
ATOM 1897 C CA . HIS A 1 251 ? 9.898 5.88 20.343 1 97.56 251 HIS A CA 1
ATOM 1898 C C . HIS A 1 251 ? 9.078 7.165 20.384 1 97.56 251 HIS A C 1
ATOM 1900 O O . HIS A 1 251 ? 9.541 8.216 19.934 1 97.56 251 HIS A O 1
ATOM 1906 N N . PRO A 1 252 ? 7.914 7.067 20.998 1 97.76 252 PRO A N 1
ATOM 1907 C CA . PRO A 1 252 ? 7.04 8.242 21.024 1 97.76 252 PRO A CA 1
ATOM 1908 C C . PRO A 1 252 ? 7.623 9.393 21.842 1 97.76 252 PRO A C 1
ATOM 1910 O O . PRO A 1 252 ? 7.116 10.516 21.783 1 97.76 252 PRO A O 1
ATOM 1913 N N . GLU A 1 253 ? 8.709 9.136 22.593 1 97.16 253 GLU A N 1
ATOM 1914 C CA . GLU A 1 253 ? 9.349 10.165 23.406 1 97.16 253 GLU A CA 1
ATOM 1915 C C . GLU A 1 253 ? 10.325 10.996 22.577 1 97.16 253 GLU A C 1
ATOM 1917 O O . GLU A 1 253 ? 10.78 12.053 23.019 1 97.16 253 GLU A O 1
ATOM 1922 N N . TRP A 1 254 ? 10.77 10.473 21.38 1 96.98 254 TRP A N 1
ATOM 1923 C CA . TRP A 1 254 ? 11.676 11.247 20.537 1 96.98 254 TRP A CA 1
ATOM 1924 C C . TRP A 1 254 ? 11.007 12.528 20.051 1 96.98 254 TRP A C 1
ATOM 1926 O O . TRP A 1 254 ? 9.869 12.501 19.578 1 96.98 254 TRP A O 1
ATOM 1936 N N . LYS A 1 255 ? 11.699 13.603 20.186 1 96.6 255 LYS A N 1
ATOM 1937 C CA . LYS A 1 255 ? 11.157 14.913 19.836 1 96.6 255 LYS A CA 1
ATOM 1938 C C . LYS A 1 255 ? 11.33 15.2 18.347 1 96.6 255 LYS A C 1
ATOM 1940 O O . LYS A 1 255 ? 12.403 14.97 17.786 1 96.6 255 LYS A O 1
ATOM 1945 N N . ILE A 1 256 ? 10.289 15.612 17.731 1 94.06 256 ILE A N 1
ATOM 1946 C CA . ILE A 1 256 ? 10.318 16.008 16.327 1 94.06 256 ILE A CA 1
ATOM 1947 C C . ILE A 1 256 ? 10.928 17.402 16.196 1 94.06 256 ILE A C 1
ATOM 1949 O O . ILE A 1 256 ? 10.568 18.317 16.941 1 94.06 256 ILE A O 1
ATOM 1953 N N . SER A 1 257 ? 11.764 17.617 15.282 1 92.85 257 SER A N 1
ATOM 1954 C CA . SER A 1 257 ? 12.608 18.801 15.154 1 92.85 257 SER A CA 1
ATOM 1955 C C . SER A 1 257 ? 11.776 20.045 14.864 1 92.85 257 SER A C 1
ATOM 1957 O O . SER A 1 257 ? 12.226 21.168 15.099 1 92.85 257 SER A O 1
ATOM 1959 N N . TYR A 1 258 ? 10.565 19.873 14.447 1 92.64 258 TYR A N 1
ATOM 1960 C CA . TYR A 1 258 ? 9.741 20.981 13.977 1 92.64 258 TYR A CA 1
ATOM 1961 C C . TYR A 1 258 ? 8.662 21.327 14.996 1 92.64 258 TYR A C 1
ATOM 1963 O O . TYR A 1 258 ? 7.764 22.123 14.712 1 92.64 258 TYR A O 1
ATOM 1971 N N . ASP A 1 259 ? 8.807 20.761 16.172 1 95.74 259 ASP A N 1
ATOM 1972 C CA . ASP A 1 259 ? 7.818 21.017 17.214 1 95.74 259 ASP A CA 1
ATOM 1973 C C . ASP A 1 259 ? 7.976 22.423 17.788 1 95.74 259 ASP A C 1
ATOM 1975 O O . ASP A 1 259 ? 9.097 22.891 17.998 1 95.74 259 ASP A O 1
ATOM 1979 N N . THR A 1 260 ? 6.873 23.042 18.012 1 96.52 260 THR A N 1
ATOM 1980 C CA . THR A 1 260 ? 6.88 24.315 18.725 1 96.52 260 THR A CA 1
ATOM 1981 C C . THR A 1 260 ? 7.085 24.096 20.221 1 96.52 260 THR A C 1
ATOM 1983 O O . THR A 1 260 ? 7.782 24.873 20.877 1 96.52 260 THR A O 1
ATOM 1986 N N . ASP A 1 261 ? 6.537 23.136 20.809 1 97.24 261 ASP A N 1
ATOM 1987 C CA . ASP A 1 261 ? 6.681 22.68 22.188 1 97.24 261 ASP A CA 1
ATOM 1988 C C . ASP A 1 261 ? 6.881 21.168 22.249 1 97.24 261 ASP A C 1
ATOM 1990 O O . ASP A 1 261 ? 5.911 20.409 22.288 1 97.24 261 ASP A O 1
ATOM 1994 N N . SER A 1 262 ? 8.095 20.787 22.305 1 97.23 262 SER A N 1
ATOM 1995 C CA . SER A 1 262 ? 8.465 19.386 22.133 1 97.23 262 SER A CA 1
ATOM 1996 C C . SER A 1 262 ? 7.905 18.524 23.258 1 97.23 262 SER A C 1
ATOM 1998 O O . SER A 1 262 ? 7.456 17.4 23.022 1 97.23 262 SER A O 1
ATOM 2000 N N . ASP A 1 263 ? 7.944 19.034 24.488 1 98.05 263 ASP A N 1
ATOM 2001 C CA . ASP A 1 263 ? 7.433 18.261 25.615 1 98.05 263 ASP A CA 1
ATOM 2002 C C . ASP A 1 263 ? 5.926 18.048 25.498 1 98.05 263 ASP A C 1
ATOM 2004 O O . ASP A 1 263 ? 5.428 16.948 25.745 1 98.05 263 ASP A O 1
ATOM 2008 N N . LEU A 1 264 ? 5.248 19.122 25.101 1 98.49 264 LEU A N 1
ATOM 2009 C CA . LEU A 1 264 ? 3.806 19.012 24.911 1 98.49 264 LEU A CA 1
ATOM 2010 C C . LEU A 1 264 ? 3.48 18.085 23.745 1 98.49 264 LEU A C 1
ATOM 2012 O O . LEU A 1 264 ? 2.505 17.333 23.798 1 98.49 264 LEU A O 1
ATOM 2016 N N . SER A 1 265 ? 4.283 18.121 22.727 1 98.28 265 SER A N 1
ATOM 2017 C CA . SER A 1 265 ? 4.1 17.242 21.577 1 98.28 265 SER A CA 1
ATOM 2018 C C . SER A 1 265 ? 4.183 15.775 21.985 1 98.28 265 SER A C 1
ATOM 2020 O O . SER A 1 265 ? 3.36 14.96 21.563 1 98.28 265 SER A O 1
ATOM 2022 N N . VAL A 1 266 ? 5.155 15.412 22.816 1 98.29 266 VAL A N 1
ATOM 2023 C CA . VAL A 1 266 ? 5.336 14.044 23.289 1 98.29 266 VAL A CA 1
ATOM 2024 C C . VAL A 1 266 ? 4.131 13.624 24.129 1 98.29 266 VAL A C 1
ATOM 2026 O O . VAL A 1 266 ? 3.617 12.513 23.975 1 98.29 266 VAL A O 1
ATOM 2029 N N . THR A 1 267 ? 3.676 14.515 24.995 1 98.55 267 THR A N 1
ATOM 2030 C CA . THR A 1 267 ? 2.525 14.237 25.848 1 98.55 267 THR A CA 1
ATOM 2031 C C . THR A 1 267 ? 1.277 13.985 25.007 1 98.55 267 THR A C 1
ATOM 2033 O O . THR A 1 267 ? 0.559 13.008 25.231 1 98.55 267 THR A O 1
ATOM 2036 N N . SER A 1 268 ? 1.022 14.836 24.052 1 98.68 268 SER A N 1
ATOM 2037 C CA . SER A 1 268 ? -0.125 14.679 23.163 1 98.68 268 SER A CA 1
ATOM 2038 C C . SER A 1 268 ? -0.026 13.389 22.356 1 98.68 268 SER A C 1
ATOM 2040 O O . SER A 1 268 ? -1.013 12.665 22.21 1 98.68 268 SER A O 1
ATOM 2042 N N . ARG A 1 269 ? 1.132 13.09 21.85 1 98.66 269 ARG A N 1
ATOM 2043 C CA . ARG A 1 269 ? 1.353 11.892 21.047 1 98.66 269 ARG A CA 1
ATOM 2044 C C . ARG A 1 269 ? 1.039 10.632 21.845 1 98.66 269 ARG A C 1
ATOM 2046 O O . ARG A 1 269 ? 0.294 9.766 21.381 1 98.66 269 ARG A O 1
ATOM 2053 N N . ARG A 1 270 ? 1.564 10.535 23.037 1 98.41 270 ARG A N 1
ATOM 2054 C CA . ARG A 1 270 ? 1.329 9.358 23.867 1 98.41 270 ARG A CA 1
ATOM 2055 C C . ARG A 1 270 ? -0.153 9.205 24.193 1 98.41 270 ARG A C 1
ATOM 2057 O O . ARG A 1 270 ? -0.697 8.101 24.13 1 98.41 270 ARG A O 1
ATOM 2064 N N . ARG A 1 271 ? -0.771 10.296 24.514 1 98.58 271 ARG A N 1
ATOM 2065 C CA . ARG A 1 271 ? -2.19 10.268 24.854 1 98.58 271 ARG A CA 1
ATOM 2066 C C . ARG A 1 271 ? -3.022 9.741 23.69 1 98.58 271 ARG A C 1
ATOM 2068 O O . ARG A 1 271 ? -3.87 8.865 23.872 1 98.58 271 ARG A O 1
ATOM 2075 N N . ILE A 1 272 ? -2.787 10.257 22.55 1 98.79 272 ILE A N 1
ATOM 2076 C CA . ILE A 1 272 ? -3.6 9.916 21.388 1 98.79 272 ILE A CA 1
ATOM 2077 C C . ILE A 1 272 ? -3.271 8.499 20.926 1 98.79 272 ILE A C 1
ATOM 2079 O O . ILE A 1 272 ? -4.167 7.734 20.56 1 98.79 272 ILE A O 1
ATOM 2083 N N . LEU A 1 273 ? -1.993 8.121 20.926 1 98.82 273 LEU A N 1
ATOM 2084 C CA . LEU A 1 273 ? -1.62 6.772 20.516 1 98.82 273 LEU A CA 1
ATOM 2085 C C . LEU A 1 273 ? -2.206 5.733 21.467 1 98.82 273 LEU A C 1
ATOM 2087 O O . LEU A 1 273 ? -2.634 4.661 21.035 1 98.82 273 LEU A O 1
ATOM 2091 N N . ASP A 1 274 ? -2.214 6.04 22.767 1 98.68 274 ASP A N 1
ATOM 2092 C CA . ASP A 1 274 ? -2.872 5.169 23.737 1 98.68 274 ASP A CA 1
ATOM 2093 C C . ASP A 1 274 ? -4.359 5.02 23.42 1 98.68 274 ASP A C 1
ATOM 2095 O O . ASP A 1 274 ? -4.896 3.911 23.448 1 98.68 274 ASP A O 1
ATOM 2099 N N . PHE A 1 275 ? -4.972 6.133 23.13 1 98.56 275 PHE A N 1
ATOM 2100 C CA . PHE A 1 275 ? -6.392 6.159 22.798 1 98.56 275 PHE A CA 1
ATOM 2101 C C . PHE A 1 275 ? -6.676 5.31 21.565 1 98.56 275 PHE A C 1
ATOM 2103 O O . PHE A 1 275 ? -7.611 4.507 21.56 1 98.56 275 PHE A O 1
ATOM 2110 N N . LEU A 1 276 ? -5.921 5.428 20.52 1 98.77 276 LEU A N 1
ATOM 2111 C CA . LEU A 1 276 ? -6.081 4.676 19.28 1 98.77 276 LEU A CA 1
ATOM 2112 C C . LEU A 1 276 ? -5.891 3.182 19.522 1 98.77 276 LEU A C 1
ATOM 2114 O O . LEU A 1 276 ? -6.693 2.367 19.06 1 98.77 276 LEU A O 1
ATOM 2118 N N . ALA A 1 277 ? -4.831 2.843 20.21 1 98.65 277 ALA A N 1
ATOM 2119 C CA . ALA A 1 277 ? -4.497 1.443 20.46 1 98.65 277 ALA A CA 1
ATOM 2120 C C . ALA A 1 277 ? -5.552 0.775 21.338 1 98.65 277 ALA A C 1
ATOM 2122 O O . ALA A 1 277 ? -5.974 -0.35 21.063 1 98.65 277 ALA A O 1
ATOM 2123 N N . GLN A 1 278 ? -5.978 1.473 22.355 1 98.1 278 GLN A N 1
ATOM 2124 C CA . GLN A 1 278 ? -6.936 0.925 23.31 1 98.1 278 GLN A CA 1
ATOM 2125 C C . GLN A 1 278 ? -8.29 0.678 22.652 1 98.1 278 GLN A C 1
ATOM 2127 O O . GLN A 1 278 ? -8.975 -0.295 22.975 1 98.1 278 GLN A O 1
ATOM 2132 N N . ASN A 1 279 ? -8.637 1.538 21.767 1 98.04 279 ASN A N 1
ATOM 2133 C CA . ASN A 1 279 ? -9.966 1.451 21.171 1 98.04 279 ASN A CA 1
ATOM 2134 C C . ASN A 1 279 ? -9.921 0.799 19.792 1 98.04 279 ASN A C 1
ATOM 2136 O O . ASN A 1 279 ? -10.946 0.694 19.116 1 98.04 279 ASN A O 1
ATOM 2140 N N . ARG A 1 280 ? -8.769 0.381 19.344 1 97.81 280 ARG A N 1
ATOM 2141 C CA . ARG A 1 280 ? -8.565 -0.318 18.079 1 97.81 280 ARG A CA 1
ATOM 2142 C C . ARG A 1 280 ? -9.164 0.467 16.917 1 97.81 280 ARG A C 1
ATOM 2144 O O . ARG A 1 280 ? -9.863 -0.098 16.074 1 97.81 280 ARG A O 1
ATOM 2151 N N . LEU A 1 281 ? -8.911 1.717 16.861 1 98.45 281 LEU A N 1
ATOM 2152 C CA . LEU A 1 281 ? -9.509 2.592 15.857 1 98.45 281 LEU A CA 1
ATOM 2153 C C . LEU A 1 281 ? -8.666 2.616 14.586 1 98.45 281 LEU A C 1
ATOM 2155 O O . LEU A 1 281 ? -7.434 2.619 14.653 1 98.45 281 LEU A O 1
ATOM 2159 N N . MET A 1 282 ? -9.358 2.623 13.43 1 98.6 282 MET A N 1
ATOM 2160 C CA . MET A 1 282 ? -8.653 2.899 12.181 1 98.6 282 MET A CA 1
ATOM 2161 C C . MET A 1 282 ? -7.998 4.276 12.219 1 98.6 282 MET A C 1
ATOM 2163 O O . MET A 1 282 ? -8.597 5.24 12.699 1 98.6 282 MET A O 1
ATOM 2167 N N . THR A 1 283 ? -6.822 4.317 11.697 1 98.87 283 THR A N 1
ATOM 2168 C CA . THR A 1 283 ? -5.996 5.514 11.823 1 98.87 283 THR A CA 1
ATOM 2169 C C . THR A 1 283 ? -5.426 5.923 10.467 1 98.87 283 THR A C 1
ATOM 2171 O O . THR A 1 283 ? -5.018 5.07 9.677 1 98.87 283 THR A O 1
ATOM 2174 N N . HIS A 1 284 ? -5.457 7.193 10.171 1 98.87 284 HIS A N 1
ATOM 2175 C CA . HIS A 1 284 ? -4.794 7.794 9.019 1 98.87 284 HIS A CA 1
ATOM 2176 C C . HIS A 1 284 ? -3.58 8.612 9.447 1 98.87 284 HIS A C 1
ATOM 2178 O O . HIS A 1 284 ? -3.703 9.537 10.253 1 98.87 284 HIS A O 1
ATOM 2184 N N . GLY A 1 285 ? -2.4 8.24 8.977 1 98.64 285 GLY A N 1
ATOM 2185 C CA . GLY A 1 285 ? -1.179 9.006 9.168 1 98.64 285 GLY A CA 1
ATOM 2186 C C . GLY A 1 285 ? -0.78 9.807 7.943 1 98.64 285 GLY A C 1
ATOM 2187 O O . GLY A 1 285 ? -0.447 9.236 6.903 1 98.64 285 GLY A O 1
ATOM 2188 N N . TYR A 1 286 ? -0.748 11.092 8.112 1 98.48 286 TYR A N 1
ATOM 2189 C CA . TYR A 1 286 ? -0.458 11.984 6.995 1 98.48 286 TYR A CA 1
ATOM 2190 C C . TYR A 1 286 ? 0.904 11.67 6.386 1 98.48 286 TYR A C 1
ATOM 2192 O O . TYR A 1 286 ? 1.053 11.646 5.162 1 98.48 286 TYR A O 1
ATOM 2200 N N . HIS A 1 287 ? 1.9 11.389 7.22 1 97.53 287 HIS A N 1
ATOM 2201 C CA . HIS A 1 287 ? 3.268 11.196 6.754 1 97.53 287 HIS A CA 1
ATOM 2202 C C . HIS A 1 287 ? 3.631 9.715 6.711 1 97.53 287 HIS A C 1
ATOM 2204 O O . HIS A 1 287 ? 4.801 9.363 6.549 1 97.53 287 HIS A O 1
ATOM 2210 N N . PHE A 1 288 ? 2.663 8.853 6.865 1 97.82 288 PHE A N 1
ATOM 2211 C CA . PHE A 1 288 ? 2.923 7.419 6.833 1 97.82 288 PHE A CA 1
ATOM 2212 C C . PHE A 1 288 ? 2.988 6.912 5.397 1 97.82 288 PHE A C 1
ATOM 2214 O O . PHE A 1 288 ? 2.618 7.628 4.464 1 97.82 288 PHE A O 1
ATOM 2221 N N . PRO A 1 289 ? 3.486 5.713 5.259 1 96.41 289 PRO A N 1
ATOM 2222 C CA . PRO A 1 289 ? 3.566 5.175 3.899 1 96.41 289 PRO A CA 1
ATOM 2223 C C . PRO A 1 289 ? 2.206 5.118 3.206 1 96.41 289 PRO A C 1
ATOM 2225 O O . PRO A 1 289 ? 1.2 4.788 3.84 1 96.41 289 PRO A O 1
ATOM 2228 N N . TRP A 1 290 ? 2.191 5.357 1.953 1 95.48 290 TRP A N 1
ATOM 2229 C CA . TRP A 1 290 ? 0.991 5.385 1.122 1 95.48 290 TRP A CA 1
ATOM 2230 C C . TRP A 1 290 ? 0.193 4.095 1.276 1 95.48 290 TRP A C 1
ATOM 2232 O O . TRP A 1 290 ? 0.753 2.998 1.205 1 95.48 290 TRP A O 1
ATOM 2242 N N . PRO A 1 291 ? -1.086 4.168 1.591 1 96.63 291 PRO A N 1
ATOM 2243 C CA . PRO A 1 291 ? -1.925 5.369 1.611 1 96.63 291 PRO A CA 1
ATOM 2244 C C . PRO A 1 291 ? -2.119 5.929 3.018 1 96.63 291 PRO A C 1
ATOM 2246 O O . PRO A 1 291 ? -2.976 6.792 3.229 1 96.63 291 PRO A O 1
ATOM 2249 N N . GLY A 1 292 ? -1.45 5.369 3.93 1 97.83 292 GLY A N 1
ATOM 2250 C CA . GLY A 1 292 ? -1.434 5.928 5.273 1 97.83 292 GLY A CA 1
ATOM 2251 C C . GLY A 1 292 ? -2.609 5.479 6.12 1 97.83 292 GLY A C 1
ATOM 2252 O O . GLY A 1 292 ? -2.979 6.151 7.085 1 97.83 292 GLY A O 1
ATOM 2253 N N . ILE A 1 293 ? -3.255 4.39 5.756 1 98.39 293 ILE A N 1
ATOM 2254 C CA . ILE A 1 293 ? -4.402 3.865 6.488 1 98.39 293 ILE A CA 1
ATOM 2255 C C . ILE A 1 293 ? -3.999 2.599 7.241 1 98.39 293 ILE A C 1
ATOM 2257 O O . ILE A 1 293 ? -3.373 1.702 6.67 1 98.39 293 ILE A O 1
ATOM 2261 N N . GLY A 1 294 ? -4.332 2.514 8.488 1 98.32 294 GLY A N 1
ATOM 2262 C CA . GLY A 1 294 ? -4.01 1.346 9.293 1 98.32 294 GLY A CA 1
ATOM 2263 C C . GLY A 1 294 ? -4.483 1.463 10.73 1 98.32 294 GLY A C 1
ATOM 2264 O O . GLY A 1 294 ? -5.536 2.047 10.997 1 98.32 294 GLY A O 1
ATOM 2265 N N . HIS A 1 295 ? -3.741 0.812 11.62 1 98.74 295 HIS A N 1
ATOM 2266 C CA . HIS A 1 295 ? -4.035 0.798 13.049 1 98.74 295 HIS A CA 1
ATOM 2267 C C . HIS A 1 295 ? -2.758 0.896 13.876 1 98.74 295 HIS A C 1
ATOM 2269 O O . HIS A 1 295 ? -1.664 0.631 13.371 1 98.74 295 HIS A O 1
ATOM 2275 N N . VAL A 1 296 ? -2.971 1.356 15.028 1 98.62 296 VAL A N 1
ATOM 2276 C CA . VAL A 1 296 ? -1.894 1.421 16.011 1 98.62 296 VAL A CA 1
ATOM 2277 C C . VAL A 1 296 ? -2.137 0.391 17.112 1 98.62 296 VAL A C 1
ATOM 2279 O O . VAL A 1 296 ? -3.264 0.237 17.59 1 98.62 296 VAL A O 1
ATOM 2282 N N . ALA A 1 297 ? -1.108 -0.321 17.435 1 98.18 297 ALA A N 1
ATOM 2283 C CA . ALA A 1 297 ? -1.168 -1.273 18.54 1 98.18 297 ALA A CA 1
ATOM 2284 C C . ALA A 1 297 ? -0.022 -1.047 19.522 1 98.18 297 ALA A C 1
ATOM 2286 O O . ALA A 1 297 ? 1.053 -0.582 19.135 1 98.18 297 ALA A O 1
ATOM 2287 N N . LYS A 1 298 ? -0.224 -1.413 20.761 1 97.62 298 LYS A N 1
ATOM 2288 C CA . LYS A 1 298 ? 0.842 -1.321 21.755 1 97.62 298 LYS A CA 1
ATOM 2289 C C . LYS A 1 298 ? 1.935 -2.351 21.485 1 97.62 298 LYS A C 1
ATOM 2291 O O . LYS A 1 298 ? 1.646 -3.484 21.094 1 97.62 298 LYS A O 1
ATOM 2296 N N . GLU A 1 299 ? 3.15 -2.029 21.666 1 95.59 299 GLU A N 1
ATOM 2297 C CA . GLU A 1 299 ? 4.323 -2.892 21.562 1 95.59 299 GLU A CA 1
ATOM 2298 C C . GLU A 1 299 ? 5.434 -2.429 22.5 1 95.59 299 GLU A C 1
ATOM 2300 O O . GLU A 1 299 ? 6.127 -1.45 22.214 1 95.59 299 GLU A O 1
ATOM 2305 N N . GLY A 1 300 ? 5.661 -3.219 23.561 1 94.89 300 GLY A N 1
ATOM 2306 C CA . GLY A 1 300 ? 6.581 -2.757 24.589 1 94.89 300 GLY A CA 1
ATOM 2307 C C . GLY A 1 300 ? 6.196 -1.411 25.172 1 94.89 300 GLY A C 1
ATOM 2308 O O . GLY A 1 300 ? 5.055 -1.217 25.599 1 94.89 300 GLY A O 1
ATOM 2309 N N . ASP A 1 301 ? 7.2 -0.5 25.118 1 95.45 301 ASP A N 1
ATOM 2310 C CA . ASP A 1 301 ? 6.953 0.834 25.656 1 95.45 301 ASP A CA 1
ATOM 2311 C C . ASP A 1 301 ? 6.472 1.786 24.563 1 95.45 301 ASP A C 1
ATOM 2313 O O . ASP A 1 301 ? 6.17 2.95 24.836 1 95.45 301 ASP A O 1
ATOM 2317 N N . GLY A 1 302 ? 6.375 1.253 23.374 1 97.95 302 GLY A N 1
ATOM 2318 C CA . GLY A 1 302 ? 5.927 2.049 22.242 1 97.95 302 GLY A CA 1
ATOM 2319 C C . GLY A 1 302 ? 4.751 1.433 21.508 1 97.95 302 GLY A C 1
ATOM 2320 O O . GLY A 1 302 ? 3.863 0.846 22.13 1 97.95 302 GLY A O 1
ATOM 2321 N N . TYR A 1 303 ? 4.699 1.733 20.327 1 98.48 303 TYR A N 1
ATOM 2322 C CA . TYR A 1 303 ? 3.58 1.305 19.495 1 98.48 303 TYR A CA 1
ATOM 2323 C C . TYR A 1 303 ? 4.072 0.729 18.173 1 98.48 303 TYR A C 1
ATOM 2325 O O . TYR A 1 303 ? 5.243 0.886 17.818 1 98.48 303 TYR A O 1
ATOM 2333 N N . ARG A 1 304 ? 3.169 0.026 17.534 1 97.46 304 ARG A N 1
ATOM 2334 C CA . ARG A 1 304 ? 3.437 -0.511 16.205 1 97.46 304 ARG A CA 1
ATOM 2335 C C . ARG A 1 304 ? 2.343 -0.11 15.221 1 97.46 304 ARG A C 1
ATOM 2337 O O . ARG A 1 304 ? 1.164 -0.062 15.581 1 97.46 304 ARG A O 1
ATOM 2344 N N . TRP A 1 305 ? 2.78 0.161 14.017 1 97.93 305 TRP A N 1
ATOM 2345 C CA . TRP A 1 305 ? 1.873 0.453 12.912 1 97.93 305 TRP A CA 1
ATOM 2346 C C . TRP A 1 305 ? 1.447 -0.828 12.204 1 97.93 305 TRP A C 1
ATOM 2348 O O . TRP A 1 305 ? 2.287 -1.665 11.863 1 97.93 305 TRP A O 1
ATOM 2358 N N . ILE A 1 306 ? 0.211 -1.039 12.029 1 97.45 306 ILE A N 1
ATOM 2359 C CA . ILE A 1 306 ? -0.35 -2.136 11.248 1 97.45 306 ILE A CA 1
ATOM 2360 C C . ILE A 1 306 ? -1.124 -1.577 10.056 1 97.45 306 ILE A C 1
ATOM 2362 O O . ILE A 1 306 ? -2.281 -1.174 10.194 1 97.45 306 ILE A O 1
ATOM 2366 N N . ALA A 1 307 ? -0.479 -1.562 8.923 1 97.26 307 ALA A N 1
ATOM 2367 C CA . ALA A 1 307 ? -1.087 -1.002 7.718 1 97.26 307 ALA A CA 1
ATOM 2368 C C . ALA A 1 307 ? -2.32 -1.801 7.304 1 97.26 307 ALA A C 1
ATOM 2370 O O . ALA A 1 307 ? -2.313 -3.033 7.35 1 97.26 307 ALA A O 1
ATOM 2371 N N . SER A 1 308 ? -3.365 -1.121 6.954 1 96.59 308 SER A N 1
ATOM 2372 C CA . SER A 1 308 ? -4.512 -1.795 6.354 1 96.59 308 SER A CA 1
ATOM 2373 C C . SER A 1 308 ? -4.212 -2.229 4.923 1 96.59 308 SER A C 1
ATOM 2375 O O . SER A 1 308 ? -3.578 -1.491 4.166 1 96.59 308 SER A O 1
ATOM 2377 N N . PRO A 1 309 ? -4.657 -3.397 4.525 1 93.92 309 PRO A N 1
ATOM 2378 C CA . PRO A 1 309 ? -4.497 -3.779 3.12 1 93.92 309 PRO A CA 1
ATOM 2379 C C . PRO A 1 309 ? -5.22 -2.832 2.165 1 93.92 309 PRO A C 1
ATOM 2381 O O . PRO A 1 309 ? -6.329 -2.38 2.46 1 93.92 309 PRO A O 1
ATOM 2384 N N . SER A 1 310 ? -4.518 -2.511 1.107 1 90.06 310 SER A N 1
ATOM 2385 C CA . SER A 1 310 ? -5.145 -1.759 0.025 1 90.06 310 SER A CA 1
ATOM 2386 C C . SER A 1 310 ? -5.663 -2.689 -1.067 1 90.06 310 SER A C 1
ATOM 2388 O O . SER A 1 310 ? -5.047 -3.718 -1.357 1 90.06 310 SER A O 1
ATOM 2390 N N . HIS A 1 311 ? -6.773 -2.285 -1.621 1 83.98 311 HIS A N 1
ATOM 2391 C CA . HIS A 1 311 ? -7.357 -3.056 -2.713 1 83.98 311 HIS A CA 1
ATOM 2392 C C . HIS A 1 311 ? -7.518 -2.202 -3.966 1 83.98 311 HIS A C 1
ATOM 2394 O O . HIS A 1 311 ? -7.805 -1.006 -3.875 1 83.98 311 HIS A O 1
ATOM 2400 N N . THR A 1 312 ? -7.295 -2.768 -5.079 1 81.34 312 THR A N 1
ATOM 2401 C CA . THR A 1 312 ? -7.367 -2.045 -6.344 1 81.34 312 THR A CA 1
ATOM 2402 C C . THR A 1 312 ? -8.806 -1.975 -6.846 1 81.34 312 THR A C 1
ATOM 2404 O O . THR A 1 312 ? -9.079 -1.364 -7.881 1 81.34 312 THR A O 1
ATOM 2407 N N . TYR A 1 313 ? -9.682 -2.623 -6.169 1 74.41 313 TYR A N 1
ATOM 2408 C CA . TYR A 1 313 ? -11.108 -2.655 -6.475 1 74.41 313 TYR A CA 1
ATOM 2409 C C . TYR A 1 313 ? -11.938 -2.312 -5.243 1 74.41 313 TYR A C 1
ATOM 2411 O O . TYR A 1 313 ? -11.569 -2.665 -4.121 1 74.41 313 TYR A O 1
ATOM 2419 N N . LEU A 1 314 ? -12.823 -1.374 -5.575 1 62.92 314 LEU A N 1
ATOM 2420 C CA . LEU A 1 314 ? -13.697 -1.042 -4.455 1 62.92 314 LEU A CA 1
ATOM 2421 C C . LEU A 1 314 ? -14.564 -2.236 -4.07 1 62.92 314 LEU A C 1
ATOM 2423 O O . LEU A 1 314 ? -15.312 -2.759 -4.899 1 62.92 314 LEU A O 1
ATOM 2427 N N . ILE A 1 315 ? -14.224 -2.884 -3.054 1 54.85 315 ILE A N 1
ATOM 2428 C CA . ILE A 1 315 ? -14.939 -4.061 -2.573 1 54.85 315 ILE A CA 1
ATOM 2429 C C . ILE A 1 315 ? -16.066 -3.634 -1.637 1 54.85 315 ILE A C 1
ATOM 2431 O O . ILE A 1 315 ? -15.933 -2.653 -0.901 1 54.85 315 ILE A O 1
ATOM 2435 N N . MET B 1 1 ? -26.16 -14.221 -1.15 1 22.25 1 MET B N 1
ATOM 2436 C CA . MET B 1 1 ? -24.967 -13.481 -0.746 1 22.25 1 MET B CA 1
ATOM 2437 C C . MET B 1 1 ? -24.352 -12.75 -1.934 1 22.25 1 MET B C 1
ATOM 2439 O O . MET B 1 1 ? -23.765 -11.679 -1.773 1 22.25 1 MET B O 1
ATOM 2443 N N . VAL B 1 2 ? -24.583 -13.365 -3.182 1 24.74 2 VAL B N 1
ATOM 2444 C CA . VAL B 1 2 ? -24.267 -12.85 -4.51 1 24.74 2 VAL B CA 1
ATOM 2445 C C . VAL B 1 2 ? -25.235 -11.726 -4.873 1 24.74 2 VAL B C 1
ATOM 2447 O O . VAL B 1 2 ? -24.905 -10.848 -5.675 1 24.74 2 VAL B O 1
ATOM 2450 N N . ARG B 1 3 ? -26.442 -11.697 -4.187 1 29.68 3 ARG B N 1
ATOM 2451 C CA . ARG B 1 3 ? -27.511 -10.85 -4.706 1 29.68 3 ARG B CA 1
ATOM 2452 C C . ARG B 1 3 ? -27.336 -9.405 -4.251 1 29.68 3 ARG B C 1
ATOM 2454 O O . ARG B 1 3 ? -27.673 -8.473 -4.984 1 29.68 3 ARG B O 1
ATOM 2461 N N . GLU B 1 4 ? -26.949 -9.365 -2.965 1 29.14 4 GLU B N 1
ATOM 2462 C CA . GLU B 1 4 ? -26.913 -8.011 -2.419 1 29.14 4 GLU B CA 1
ATOM 2463 C C . GLU B 1 4 ? -25.707 -7.237 -2.944 1 29.14 4 GLU B C 1
ATOM 2465 O O . GLU B 1 4 ? -25.748 -6.009 -3.046 1 29.14 4 GLU B O 1
ATOM 2470 N N . ASP B 1 5 ? -24.563 -7.923 -3.205 1 28.96 5 ASP B N 1
ATOM 2471 C CA . ASP B 1 5 ? -23.339 -7.262 -3.647 1 28.96 5 ASP B CA 1
ATOM 2472 C C . ASP B 1 5 ? -23.475 -6.755 -5.081 1 28.96 5 ASP B C 1
ATOM 2474 O O . ASP B 1 5 ? -22.65 -5.965 -5.546 1 28.96 5 ASP B O 1
ATOM 2478 N N . LYS B 1 6 ? -24.357 -7.275 -5.875 1 32.56 6 LYS B N 1
ATOM 2479 C CA . LYS B 1 6 ? -24.667 -6.797 -7.219 1 32.56 6 LYS B CA 1
ATOM 2480 C C . LYS B 1 6 ? -25.206 -5.37 -7.184 1 32.56 6 LYS B C 1
ATOM 2482 O O . LYS B 1 6 ? -25.226 -4.683 -8.208 1 32.56 6 LYS B O 1
ATOM 2487 N N . LYS B 1 7 ? -25.887 -5.107 -6.13 1 32.5 7 LYS B N 1
ATOM 2488 C CA . LYS B 1 7 ? -26.654 -3.867 -6.047 1 32.5 7 LYS B CA 1
ATOM 2489 C C . LYS B 1 7 ? -25.74 -2.671 -5.798 1 32.5 7 LYS B C 1
ATOM 2491 O O . LYS B 1 7 ? -26.068 -1.544 -6.176 1 32.5 7 LYS B O 1
ATOM 2496 N N . MET B 1 8 ? -24.649 -2.867 -5.031 1 30.09 8 MET B N 1
ATOM 2497 C CA . MET B 1 8 ? -23.826 -1.704 -4.712 1 30.09 8 MET B CA 1
ATOM 2498 C C . MET B 1 8 ? -23.048 -1.236 -5.938 1 30.09 8 MET B C 1
ATOM 2500 O O . MET B 1 8 ? -22.894 -0.033 -6.158 1 30.09 8 MET B O 1
ATOM 2504 N N . ASN B 1 9 ? -22.478 -2.224 -6.721 1 33.06 9 ASN B N 1
ATOM 2505 C CA . ASN B 1 9 ? -21.82 -1.824 -7.96 1 33.06 9 ASN B CA 1
ATOM 2506 C C . ASN B 1 9 ? -22.825 -1.322 -8.992 1 33.06 9 ASN B C 1
ATOM 2508 O O . ASN B 1 9 ? -22.471 -0.55 -9.886 1 33.06 9 ASN B O 1
ATOM 2512 N N . GLU B 1 10 ? -24.052 -1.824 -8.929 1 33.08 10 GLU B N 1
ATOM 2513 C CA . GLU B 1 10 ? -25.098 -1.385 -9.847 1 33.08 10 GLU B CA 1
ATOM 2514 C C . GLU B 1 10 ? -25.565 0.03 -9.516 1 33.08 10 GLU B C 1
ATOM 2516 O O . GLU B 1 10 ? -25.956 0.785 -10.408 1 33.08 10 GLU B O 1
ATOM 2521 N N . ASN B 1 11 ? -25.709 0.281 -8.194 1 33.11 11 ASN B N 1
ATOM 2522 C CA . ASN B 1 11 ? -26.228 1.608 -7.883 1 33.11 11 ASN B CA 1
ATOM 2523 C C . ASN B 1 11 ? -25.213 2.699 -8.215 1 33.11 11 ASN B C 1
ATOM 2525 O O . ASN B 1 11 ? -25.552 3.884 -8.23 1 33.11 11 ASN B O 1
ATOM 2529 N N . MET B 1 12 ? -23.876 2.412 -8.076 1 33.61 12 MET B N 1
ATOM 2530 C CA . MET B 1 12 ? -22.978 3.413 -8.646 1 33.61 12 MET B CA 1
ATOM 2531 C C . MET B 1 12 ? -23.198 3.547 -10.149 1 33.61 12 MET B C 1
ATOM 2533 O O . MET B 1 12 ? -22.708 4.492 -10.77 1 33.61 12 MET B O 1
ATOM 2537 N N . SER B 1 13 ? -23.746 2.512 -10.782 1 34.99 13 SER B N 1
ATOM 2538 C CA . SER B 1 13 ? -24.038 2.517 -12.212 1 34.99 13 SER B CA 1
ATOM 2539 C C . SER B 1 13 ? -25.298 3.32 -12.516 1 34.99 13 SER B C 1
ATOM 2541 O O . SER B 1 13 ? -25.654 3.51 -13.681 1 34.99 13 SER B O 1
ATOM 2543 N N . LYS B 1 14 ? -26.133 3.392 -11.651 1 32.85 14 LYS B N 1
ATOM 2544 C CA . LYS B 1 14 ? -27.36 3.963 -12.201 1 32.85 14 LYS B CA 1
ATOM 2545 C C . LYS B 1 14 ? -27.122 5.377 -12.722 1 32.85 14 LYS B C 1
ATOM 2547 O O . LYS B 1 14 ? -27.955 5.925 -13.448 1 32.85 14 LYS B O 1
ATOM 2552 N N . ASN B 1 15 ? -26.631 6.363 -11.806 1 34.79 15 ASN B N 1
ATOM 2553 C CA . ASN B 1 15 ? -26.696 7.677 -12.439 1 34.79 15 ASN B CA 1
ATOM 2554 C C . ASN B 1 15 ? -25.598 7.849 -13.485 1 34.79 15 ASN B C 1
ATOM 2556 O O . ASN B 1 15 ? -25.225 8.975 -13.819 1 34.79 15 ASN B O 1
ATOM 2560 N N . GLY B 1 16 ? -25.142 6.897 -14.31 1 38.55 16 GLY B N 1
ATOM 2561 C CA . GLY B 1 16 ? -24.279 6.898 -15.481 1 38.55 16 GLY B CA 1
ATOM 2562 C C . GLY B 1 16 ? -22.833 7.221 -15.157 1 38.55 16 GLY B C 1
ATOM 2563 O O . GLY B 1 16 ? -22.031 7.473 -16.058 1 38.55 16 GLY B O 1
ATOM 2564 N N . GLN B 1 17 ? -22.437 7.884 -14.122 1 42.09 17 GLN B N 1
ATOM 2565 C CA . GLN B 1 17 ? -21.056 8.316 -13.932 1 42.09 17 GLN B CA 1
ATOM 2566 C C . GLN B 1 17 ? -20.144 7.129 -13.635 1 42.09 17 GLN B C 1
ATOM 2568 O O . GLN B 1 17 ? -20.382 6.379 -12.686 1 42.09 17 GLN B O 1
ATOM 2573 N N . THR B 1 18 ? -19.541 6.601 -14.659 1 50.4 18 THR B N 1
ATOM 2574 C CA . THR B 1 18 ? -18.505 5.577 -14.581 1 50.4 18 THR B CA 1
ATOM 2575 C C . THR B 1 18 ? -17.616 5.798 -13.361 1 50.4 18 THR B C 1
ATOM 2577 O O . THR B 1 18 ? -17.094 6.896 -13.158 1 50.4 18 THR B O 1
ATOM 2580 N N . ALA B 1 19 ? -17.672 4.926 -12.364 1 69.02 19 ALA B N 1
ATOM 2581 C CA . ALA B 1 19 ? -16.846 5.002 -11.162 1 69.02 19 ALA B CA 1
ATOM 2582 C C . ALA B 1 19 ? -15.376 5.199 -11.517 1 69.02 19 ALA B C 1
ATOM 2584 O O . ALA B 1 19 ? -14.848 4.52 -12.401 1 69.02 19 ALA B O 1
ATOM 2585 N N . ILE B 1 20 ? -14.877 6.341 -11.253 1 82.21 20 ILE B N 1
ATOM 2586 C CA . ILE B 1 20 ? -13.449 6.595 -11.404 1 82.21 20 ILE B CA 1
ATOM 2587 C C . ILE B 1 20 ? -12.654 5.554 -10.619 1 82.21 20 ILE B C 1
ATOM 2589 O O . ILE B 1 20 ? -12.828 5.415 -9.406 1 82.21 20 ILE B O 1
ATOM 2593 N N . ILE B 1 21 ? -12.01 4.725 -11.364 1 84.03 21 ILE B N 1
ATOM 2594 C CA . ILE B 1 21 ? -11.212 3.664 -10.759 1 84.03 21 ILE B CA 1
ATOM 2595 C C . ILE B 1 21 ? -9.728 3.94 -10.99 1 84.03 21 ILE B C 1
ATOM 2597 O O . ILE B 1 21 ? -9.327 4.34 -12.086 1 84.03 21 ILE B O 1
ATOM 2601 N N . ASN B 1 22 ? -9.02 3.912 -9.989 1 90.94 22 ASN B N 1
ATOM 2602 C CA . ASN B 1 22 ? -7.569 3.956 -10.138 1 90.94 22 ASN B CA 1
ATOM 2603 C C . ASN B 1 22 ? -7.01 2.609 -10.586 1 90.94 22 ASN B C 1
ATOM 2605 O O . ASN B 1 22 ? -7.197 1.598 -9.906 1 90.94 22 ASN B O 1
ATOM 2609 N N . PRO B 1 23 ? -6.391 2.559 -11.764 1 92.96 23 PRO B N 1
ATOM 2610 C CA . PRO B 1 23 ? -5.894 1.261 -12.226 1 92.96 23 PRO B CA 1
ATOM 2611 C C . PRO B 1 23 ? -4.928 0.613 -11.237 1 92.96 23 PRO B C 1
ATOM 2613 O O . PRO B 1 23 ? -4.153 1.31 -10.578 1 92.96 23 PRO B O 1
ATOM 2616 N N . GLY B 1 24 ? -4.92 -0.678 -11.16 1 95.12 24 GLY B N 1
ATOM 2617 C CA . GLY B 1 24 ? -4.155 -1.44 -10.186 1 95.12 24 GLY B CA 1
ATOM 2618 C C . GLY B 1 24 ? -2.767 -1.81 -10.674 1 95.12 24 GLY B C 1
ATOM 2619 O O . GLY B 1 24 ? -2.498 -2.976 -10.969 1 95.12 24 GLY B O 1
ATOM 2620 N N . TRP B 1 25 ? -1.838 -0.864 -10.793 1 95.72 25 TRP B N 1
ATOM 2621 C CA . TRP B 1 25 ? -0.445 -1.192 -11.078 1 95.72 25 TRP B CA 1
ATOM 2622 C C . TRP B 1 25 ? 0.498 -0.305 -10.272 1 95.72 25 TRP B C 1
ATOM 2624 O O . TRP B 1 25 ? 0.117 0.784 -9.838 1 95.72 25 TRP B O 1
ATOM 2634 N N . TYR B 1 26 ? 1.706 -0.778 -9.948 1 95.8 26 TYR B N 1
ATOM 2635 C CA . TYR B 1 26 ? 2.76 -0.14 -9.167 1 95.8 26 TYR B CA 1
ATOM 2636 C C . TYR B 1 26 ? 4.133 -0.436 -9.758 1 95.8 26 TYR B C 1
ATOM 2638 O O . TYR B 1 26 ? 4.481 -1.598 -9.984 1 95.8 26 TYR B O 1
ATOM 2646 N N . ARG B 1 27 ? 4.908 0.601 -9.96 1 96 27 ARG B N 1
ATOM 2647 C CA . ARG B 1 27 ? 6.173 0.446 -10.672 1 96 27 ARG B CA 1
ATOM 2648 C C . ARG B 1 27 ? 7.34 0.949 -9.829 1 96 27 ARG B C 1
ATOM 2650 O O . ARG B 1 27 ? 7.23 1.977 -9.157 1 96 27 ARG B O 1
ATOM 2657 N N . PHE B 1 28 ? 8.447 0.233 -9.817 1 93.98 28 PHE B N 1
ATOM 2658 C CA . PHE B 1 28 ? 9.665 0.642 -9.126 1 93.98 28 PHE B CA 1
ATOM 2659 C C . PHE B 1 28 ? 10.896 0.063 -9.812 1 93.98 28 PHE B C 1
ATOM 2661 O O . PHE B 1 28 ? 10.779 -0.793 -10.691 1 93.98 28 PHE B O 1
ATOM 2668 N N . LYS B 1 29 ? 12.065 0.487 -9.368 1 94.46 29 LYS B N 1
ATOM 2669 C CA . LYS B 1 29 ? 13.326 -0 -9.918 1 94.46 29 LYS B CA 1
ATOM 2670 C C . LYS B 1 29 ? 13.916 -1.105 -9.046 1 94.46 29 LYS B C 1
ATOM 2672 O O . LYS B 1 29 ? 13.837 -1.042 -7.818 1 94.46 29 LYS B O 1
ATOM 2677 N N . LEU B 1 30 ? 14.423 -2.07 -9.605 1 96.81 30 LEU B N 1
ATOM 2678 C CA . LEU B 1 30 ? 15.295 -3.091 -9.035 1 96.81 30 LEU B CA 1
ATOM 2679 C C . LEU B 1 30 ? 16.638 -3.124 -9.755 1 96.81 30 LEU B C 1
ATOM 2681 O O . LEU B 1 30 ? 16.778 -3.785 -10.787 1 96.81 30 LEU B O 1
ATOM 2685 N N . GLY B 1 31 ? 17.641 -2.439 -9.198 1 96.52 31 GLY B N 1
ATOM 2686 C CA . GLY B 1 31 ? 18.835 -2.229 -10.001 1 96.52 31 GLY B CA 1
ATOM 2687 C C . GLY B 1 31 ? 18.55 -1.557 -11.331 1 96.52 31 GLY B C 1
ATOM 2688 O O . GLY B 1 31 ? 17.921 -0.498 -11.375 1 96.52 31 GLY B O 1
ATOM 2689 N N . SER B 1 32 ? 18.948 -2.187 -12.395 1 97.25 32 SER B N 1
ATOM 2690 C CA . SER B 1 32 ? 18.733 -1.65 -13.735 1 97.25 32 SER B CA 1
ATOM 2691 C C . SER B 1 32 ? 17.39 -2.099 -14.301 1 97.25 32 SER B C 1
ATOM 2693 O O . SER B 1 32 ? 16.947 -1.596 -15.336 1 97.25 32 SER B O 1
ATOM 2695 N N . PHE B 1 33 ? 16.702 -3.024 -13.629 1 98.02 33 PHE B N 1
ATOM 2696 C CA . PHE B 1 33 ? 15.403 -3.498 -14.094 1 98.02 33 PHE B CA 1
ATOM 2697 C C . PHE B 1 33 ? 14.289 -2.566 -13.631 1 98.02 33 PHE B C 1
ATOM 2699 O O . PHE B 1 33 ? 14.45 -1.838 -12.649 1 98.02 33 PHE B O 1
ATOM 2706 N N . GLU B 1 34 ? 13.268 -2.511 -14.357 1 96.93 34 GLU B N 1
ATOM 2707 C CA . GLU B 1 34 ? 12.013 -1.896 -13.934 1 96.93 34 GLU B CA 1
ATOM 2708 C C . GLU B 1 34 ? 10.948 -2.953 -13.652 1 96.93 34 GLU B C 1
ATOM 2710 O O . GLU B 1 34 ? 10.638 -3.775 -14.516 1 96.93 34 GLU B O 1
ATOM 2715 N N . ILE B 1 35 ? 10.458 -2.962 -12.475 1 97.84 35 ILE B N 1
ATOM 2716 C CA . ILE B 1 35 ? 9.452 -3.927 -12.048 1 97.84 35 ILE B CA 1
ATOM 2717 C C . ILE B 1 35 ? 8.091 -3.242 -11.944 1 97.84 35 ILE B C 1
ATOM 2719 O O . ILE B 1 35 ? 7.976 -2.163 -11.359 1 97.84 35 ILE B O 1
ATOM 2723 N N . THR B 1 36 ? 7.087 -3.8 -12.552 1 97.67 36 THR B N 1
ATOM 2724 C CA . THR B 1 36 ? 5.715 -3.331 -12.392 1 97.67 36 THR B CA 1
ATOM 2725 C C . THR B 1 36 ? 4.82 -4.447 -11.863 1 97.67 36 THR B C 1
ATOM 2727 O O . THR B 1 36 ? 4.717 -5.512 -12.476 1 97.67 36 THR B O 1
ATOM 2730 N N . VAL B 1 37 ? 4.24 -4.22 -10.687 1 98.25 37 VAL B N 1
ATOM 2731 C CA . VAL B 1 37 ? 3.199 -5.122 -10.205 1 98.25 37 VAL B CA 1
ATOM 2732 C C . VAL B 1 37 ? 1.858 -4.745 -10.83 1 98.25 37 VAL B C 1
ATOM 2734 O O . VAL B 1 37 ? 1.471 -3.574 -10.827 1 98.25 37 VAL B O 1
ATOM 2737 N N . VAL B 1 38 ? 1.179 -5.704 -11.396 1 98.06 38 VAL B N 1
ATOM 2738 C CA . VAL B 1 38 ? -0.107 -5.474 -12.046 1 98.06 38 VAL B CA 1
ATOM 2739 C C . VAL B 1 38 ? -1.174 -6.361 -11.409 1 98.06 38 VAL B C 1
ATOM 2741 O O . VAL B 1 38 ? -1.025 -7.584 -11.358 1 98.06 38 VAL B O 1
ATOM 2744 N N . SER B 1 39 ? -2.243 -5.764 -10.974 1 97.58 39 SER B N 1
ATOM 2745 C CA . SER B 1 39 ? -3.267 -6.477 -10.218 1 97.58 39 SER B CA 1
ATOM 2746 C C . SER B 1 39 ? -4.288 -7.126 -11.145 1 97.58 39 SER B C 1
ATOM 2748 O O . SER B 1 39 ? -4.707 -6.522 -12.135 1 97.58 39 SER B O 1
ATOM 2750 N N . ASP B 1 40 ? -4.66 -8.316 -10.855 1 97.57 40 ASP B N 1
ATOM 2751 C CA . ASP B 1 40 ? -5.826 -8.948 -11.464 1 97.57 40 ASP B CA 1
ATOM 2752 C C . ASP B 1 40 ? -7.055 -8.814 -10.568 1 97.57 40 ASP B C 1
ATOM 2754 O O . ASP B 1 40 ? -8.086 -9.439 -10.822 1 97.57 40 ASP B O 1
ATOM 2758 N N . GLY B 1 41 ? -6.885 -8.003 -9.488 1 95 41 GLY B N 1
ATOM 2759 C CA . GLY B 1 41 ? -7.968 -7.77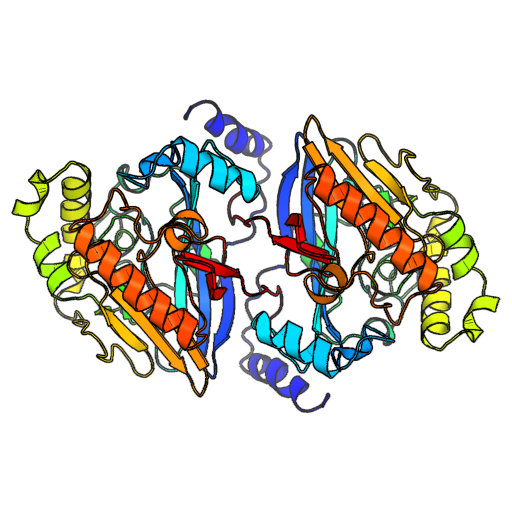3 -8.546 1 95 41 GLY B CA 1
ATOM 2760 C C . GLY B 1 41 ? -7.888 -8.659 -7.317 1 95 41 GLY B C 1
ATOM 2761 O O . GLY B 1 41 ? -7.076 -9.585 -7.265 1 95 41 GLY B O 1
ATOM 2762 N N . PRO B 1 42 ? -8.667 -8.39 -6.317 1 93.64 42 PRO B N 1
ATOM 2763 C CA . PRO B 1 42 ? -8.712 -9.207 -5.102 1 93.64 42 PRO B CA 1
ATOM 2764 C C . PRO B 1 42 ? -9.644 -10.409 -5.233 1 93.64 42 PRO B C 1
ATOM 2766 O O . PRO B 1 42 ? -10.7 -10.311 -5.864 1 93.64 42 PRO B O 1
ATOM 2769 N N . MET B 1 43 ? -9.249 -11.464 -4.647 1 93.72 43 MET B N 1
ATOM 2770 C CA . MET B 1 43 ? -10.008 -12.711 -4.636 1 93.72 43 MET B CA 1
ATOM 2771 C C . MET B 1 43 ? -10.521 -13.024 -3.234 1 93.72 43 MET B C 1
ATOM 2773 O O . MET B 1 43 ? -9.735 -13.322 -2.333 1 93.72 43 MET B O 1
ATOM 2777 N N . PRO B 1 44 ? -11.808 -13.021 -3.024 1 91.57 44 PRO B N 1
ATOM 2778 C CA . PRO B 1 44 ? -12.35 -13.393 -1.715 1 91.57 44 PRO B CA 1
ATOM 2779 C C . PRO B 1 44 ? -12.431 -14.904 -1.517 1 91.57 44 PRO B C 1
ATOM 2781 O O . PRO B 1 44 ? -12.798 -15.633 -2.442 1 91.57 44 PRO B O 1
ATOM 2784 N N . LEU B 1 45 ? -11.971 -15.322 -0.404 1 91.71 45 LEU B N 1
ATOM 2785 C CA . LEU B 1 45 ? -12.196 -16.691 0.047 1 91.71 45 LEU B CA 1
ATOM 2786 C C . LEU B 1 45 ? -13.149 -16.722 1.238 1 91.71 45 LEU B C 1
ATOM 2788 O O . LEU B 1 45 ? -12.865 -16.127 2.28 1 91.71 45 LEU B O 1
ATOM 2792 N N . ILE B 1 46 ? -14.183 -17.38 1.054 1 90.73 46 ILE B N 1
ATOM 2793 C CA . ILE B 1 46 ? -15.233 -17.443 2.064 1 90.73 46 ILE B CA 1
ATOM 2794 C C . ILE B 1 46 ? -15.596 -18.9 2.342 1 90.73 46 ILE B C 1
ATOM 2796 O O . ILE B 1 46 ? -15.997 -19.631 1.433 1 90.73 46 ILE B O 1
ATOM 2800 N N . PRO B 1 47 ? -15.631 -19.341 3.58 1 91.61 47 PRO B N 1
ATOM 2801 C CA . PRO B 1 47 ? -15.084 -18.706 4.782 1 91.61 47 PRO B CA 1
ATOM 2802 C C . PRO B 1 47 ? -13.557 -18.671 4.788 1 91.61 47 PRO B C 1
ATOM 2804 O O . PRO B 1 47 ? -12.917 -19.364 3.993 1 91.61 47 PRO B O 1
ATOM 2807 N N . PRO B 1 48 ? -12.968 -17.92 5.696 1 89.23 48 PRO B N 1
ATOM 2808 C CA . PRO B 1 48 ? -11.507 -17.842 5.755 1 89.23 48 PRO B CA 1
ATOM 2809 C C . PRO B 1 48 ? -10.851 -19.208 5.944 1 89.23 48 PRO B C 1
ATOM 2811 O O . PRO B 1 48 ? -9.794 -19.475 5.366 1 89.23 48 PRO B O 1
ATOM 2814 N N . SER B 1 49 ? -11.458 -20.032 6.672 1 86.33 49 SER B N 1
ATOM 2815 C CA . SER B 1 49 ? -10.885 -21.333 7.003 1 86.33 49 SER B CA 1
ATOM 2816 C C . SER B 1 49 ? -10.869 -22.254 5.788 1 86.33 49 SER B C 1
ATOM 2818 O O . SER B 1 49 ? -10.186 -23.281 5.79 1 86.33 49 SER B O 1
ATOM 2820 N N . SER B 1 50 ? -11.578 -21.842 4.722 1 84.78 50 SER B N 1
ATOM 2821 C CA . SER B 1 50 ? -11.625 -22.676 3.526 1 84.78 50 SER B CA 1
ATOM 2822 C C . SER B 1 50 ? -10.278 -22.698 2.813 1 84.78 50 SER B C 1
ATOM 2824 O O . SER B 1 50 ? -10.009 -23.594 2.01 1 84.78 50 SER B O 1
ATOM 2826 N N . GLY B 1 51 ? -9.44 -21.813 3.139 1 88.57 51 GLY B N 1
ATOM 2827 C CA . GLY B 1 51 ? -8.134 -21.75 2.503 1 88.57 51 GLY B CA 1
ATOM 2828 C C . GLY B 1 51 ? -7.108 -22.657 3.156 1 88.57 51 GLY B C 1
ATOM 2829 O O . GLY B 1 51 ? -6.058 -22.936 2.573 1 88.57 51 GLY B O 1
ATOM 2830 N N . PHE B 1 52 ? -7.451 -23.112 4.378 1 93.15 52 PHE B N 1
ATOM 2831 C CA . PHE B 1 52 ? -6.526 -23.933 5.152 1 93.15 52 PHE B CA 1
ATOM 2832 C C . PHE B 1 52 ? -7.23 -25.166 5.706 1 93.15 52 PHE B C 1
ATOM 2834 O O . PHE B 1 52 ? -8.089 -25.055 6.583 1 93.15 52 PHE B O 1
ATOM 2841 N N . SER B 1 53 ? -6.793 -26.33 5.318 1 90.03 53 SER B N 1
ATOM 2842 C CA . SER B 1 53 ? -7.534 -27.567 5.546 1 90.03 53 SER B CA 1
ATOM 2843 C C . SER B 1 53 ? -7.418 -28.021 6.997 1 90.03 53 SER B C 1
ATOM 2845 O O . SER B 1 53 ? -8.315 -28.687 7.518 1 90.03 53 SER B O 1
ATOM 2847 N N . ASP B 1 54 ? -6.388 -27.661 7.665 1 92.65 54 ASP B N 1
ATOM 2848 C CA . ASP B 1 54 ? -6.194 -28.209 9.004 1 92.65 54 ASP B CA 1
ATOM 2849 C C . ASP B 1 54 ? -6.05 -27.094 10.037 1 92.65 54 ASP B C 1
ATOM 2851 O O . ASP B 1 54 ? -5.645 -27.343 11.175 1 92.65 54 ASP B O 1
ATOM 2855 N N . ALA B 1 55 ? -6.292 -25.923 9.661 1 94.36 55 ALA B N 1
ATOM 2856 C CA . ALA B 1 55 ? -6.213 -24.809 10.602 1 94.36 55 ALA B CA 1
ATOM 2857 C C . ALA B 1 55 ? -7.462 -24.738 11.475 1 94.36 55 ALA B C 1
ATOM 2859 O O . ALA B 1 55 ? -8.585 -24.73 10.964 1 94.36 55 ALA B O 1
ATOM 2860 N N . PRO B 1 56 ? -7.338 -24.715 12.794 1 94.94 56 PRO B N 1
ATOM 2861 C CA . PRO B 1 56 ? -8.53 -24.523 13.622 1 94.94 56 PRO B CA 1
ATOM 2862 C C . PRO B 1 56 ? -9.235 -23.197 13.344 1 94.94 56 PRO B C 1
ATOM 2864 O O . PRO B 1 56 ? -8.607 -22.137 13.401 1 94.94 56 PRO B O 1
ATOM 2867 N N . PRO B 1 57 ? -10.477 -23.312 13.065 1 94.65 57 PRO B N 1
ATOM 2868 C CA . PRO B 1 57 ? -11.208 -22.093 12.711 1 94.65 57 PRO B CA 1
ATOM 2869 C C . PRO B 1 57 ? -11.071 -20.996 13.764 1 94.65 57 PRO B C 1
ATOM 2871 O O . PRO B 1 57 ? -10.969 -19.816 13.421 1 94.65 57 PRO B O 1
ATOM 2874 N N . GLU B 1 58 ? -11.055 -21.339 14.995 1 95.68 58 GLU B N 1
ATOM 2875 C CA . GLU B 1 58 ? -10.947 -20.355 16.069 1 95.68 58 GLU B CA 1
ATOM 2876 C C . GLU B 1 58 ? -9.596 -19.647 16.034 1 95.68 58 GLU B C 1
ATOM 2878 O O . GLU B 1 58 ? -9.503 -18.46 16.355 1 95.68 58 GLU B O 1
ATOM 2883 N N . ASP B 1 59 ? -8.544 -20.392 15.709 1 96.68 59 ASP B N 1
ATOM 2884 C CA . ASP B 1 59 ? -7.212 -19.804 15.601 1 96.68 59 ASP B CA 1
ATOM 2885 C C . ASP B 1 59 ? -7.127 -18.849 14.413 1 96.68 59 ASP B C 1
ATOM 2887 O O . ASP B 1 59 ? -6.502 -17.791 14.503 1 96.68 59 ASP B O 1
ATOM 2891 N N . VAL B 1 60 ? -7.756 -19.234 13.299 1 96.81 60 VAL B N 1
ATOM 2892 C CA . VAL B 1 60 ? -7.807 -18.38 12.117 1 96.81 60 VAL B CA 1
ATOM 2893 C C . VAL B 1 60 ? -8.507 -17.066 12.459 1 96.81 60 VAL B C 1
ATOM 2895 O O . VAL B 1 60 ? -7.98 -15.986 12.185 1 96.81 60 VAL B O 1
ATOM 2898 N N . GLU B 1 61 ? -9.627 -17.195 13.103 1 96.32 61 GLU B N 1
ATOM 2899 C CA . GLU B 1 61 ? -10.402 -16.015 13.474 1 96.32 61 GLU B CA 1
ATOM 2900 C C . GLU B 1 61 ? -9.617 -15.116 14.425 1 96.32 61 GLU B C 1
ATOM 2902 O O . GLU B 1 61 ? -9.622 -13.892 14.276 1 96.32 61 GLU B O 1
ATOM 2907 N N . SER B 1 62 ? -9.005 -15.726 15.415 1 96.88 62 SER B N 1
ATOM 2908 C CA . SER B 1 62 ? -8.234 -14.977 16.401 1 96.88 62 SER B CA 1
ATOM 2909 C C . SER B 1 62 ? -7.084 -14.22 15.746 1 96.88 62 SER B C 1
ATOM 2911 O O . SER B 1 62 ? -6.852 -13.048 16.05 1 96.88 62 SER B O 1
ATOM 2913 N N . LEU B 1 63 ? -6.397 -14.839 14.846 1 96.43 63 LEU B N 1
ATOM 2914 C CA . LEU B 1 63 ? -5.262 -14.218 14.173 1 96.43 63 LEU B CA 1
ATOM 2915 C C . LEU B 1 63 ? -5.719 -13.064 13.288 1 96.43 63 LEU B C 1
ATOM 2917 O O . LEU B 1 63 ? -5.065 -12.02 13.234 1 96.43 63 LEU B O 1
ATOM 2921 N N . LEU B 1 64 ? -6.781 -13.31 12.583 1 97.24 64 LEU B N 1
ATOM 2922 C CA . LEU B 1 64 ? -7.32 -12.245 11.745 1 97.24 64 LEU B CA 1
ATOM 2923 C C . LEU B 1 64 ? -7.75 -11.052 12.591 1 97.24 64 LEU B C 1
ATOM 2925 O O . LEU B 1 64 ? -7.4 -9.91 12.284 1 97.24 64 LEU B O 1
ATOM 2929 N N . SER B 1 65 ? -8.464 -11.326 13.689 1 97.21 65 SER B N 1
ATOM 2930 C CA . SER B 1 65 ? -8.934 -10.266 14.574 1 97.21 65 SER B CA 1
ATOM 2931 C C . SER B 1 65 ? -7.768 -9.493 15.181 1 97.21 65 SER B C 1
ATOM 2933 O O . SER B 1 65 ? -7.8 -8.263 15.25 1 97.21 65 SER B O 1
ATOM 2935 N N . GLU B 1 66 ? -6.741 -10.202 15.564 1 96.3 66 GLU B N 1
ATOM 2936 C CA . GLU B 1 66 ? -5.558 -9.596 16.166 1 96.3 66 GLU B CA 1
ATOM 2937 C C . GLU B 1 66 ? -4.857 -8.661 15.185 1 96.3 66 GLU B C 1
ATOM 2939 O O . GLU B 1 66 ? -4.177 -7.718 15.595 1 96.3 66 GLU B O 1
ATOM 2944 N N . ASN B 1 67 ? -5.054 -8.912 13.974 1 96.91 67 ASN B N 1
ATOM 2945 C CA . ASN B 1 67 ? -4.376 -8.114 12.959 1 96.91 67 ASN B CA 1
ATOM 2946 C C . ASN B 1 67 ? -5.346 -7.184 12.236 1 96.91 67 ASN B C 1
ATOM 2948 O O . ASN B 1 67 ? -5.058 -6.712 11.135 1 96.91 67 ASN B O 1
ATOM 2952 N N . PHE B 1 68 ? -6.497 -6.955 12.818 1 97.13 68 PHE B N 1
ATOM 2953 C CA . PHE B 1 68 ? -7.488 -5.973 12.392 1 97.13 68 PHE B CA 1
ATOM 2954 C C . PHE B 1 68 ? -8.027 -6.313 11.008 1 97.13 68 PHE B C 1
ATOM 2956 O O . PHE B 1 68 ? -8.297 -5.418 10.204 1 97.13 68 PHE B O 1
ATOM 2963 N N . LEU B 1 69 ? -8.102 -7.553 10.674 1 96.63 69 LEU B N 1
ATOM 2964 C CA . LEU B 1 69 ? -8.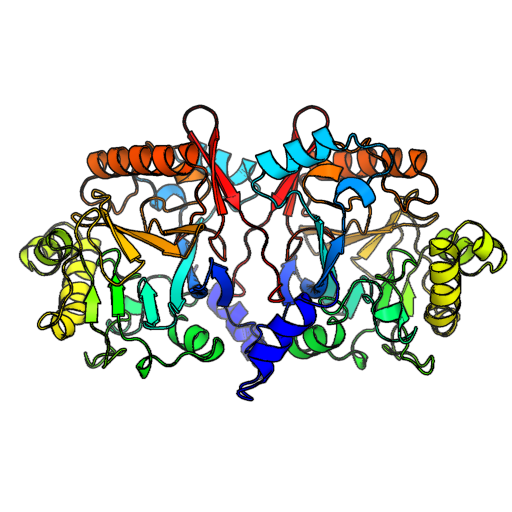642 -8.02 9.401 1 96.63 69 LEU B CA 1
ATOM 2965 C C . LEU B 1 69 ? -10.047 -8.583 9.582 1 96.63 69 LEU B C 1
ATOM 2967 O O . LEU B 1 69 ? -10.408 -9.027 10.675 1 96.63 69 LEU B O 1
ATOM 2971 N N . PRO B 1 70 ? -10.822 -8.544 8.483 1 94.46 70 PRO B N 1
ATOM 2972 C CA . PRO B 1 70 ? -12.134 -9.188 8.575 1 94.46 70 PRO B CA 1
ATOM 2973 C C . PRO B 1 70 ? -12.04 -10.676 8.906 1 94.46 70 PRO B C 1
ATOM 2975 O O . PRO B 1 70 ? -11.132 -11.362 8.428 1 94.46 70 PRO B O 1
ATOM 2978 N N . THR B 1 71 ? -13.006 -11.161 9.676 1 95.65 71 THR B N 1
ATOM 2979 C CA . THR B 1 71 ? -12.963 -12.558 10.094 1 95.65 71 THR B CA 1
ATOM 2980 C C . THR B 1 71 ? -13.935 -13.398 9.27 1 95.65 71 THR B C 1
ATOM 2982 O O . THR B 1 71 ? -13.989 -14.62 9.421 1 95.65 71 THR B O 1
ATOM 2985 N N . ASP B 1 72 ? -14.638 -12.785 8.321 1 94.3 72 ASP B N 1
ATOM 2986 C CA . ASP B 1 72 ? -15.654 -13.513 7.567 1 94.3 72 ASP B CA 1
ATOM 2987 C C . ASP B 1 72 ? -15.146 -13.881 6.175 1 94.3 72 ASP B C 1
ATOM 2989 O O . ASP B 1 72 ? -15.803 -14.628 5.446 1 94.3 72 ASP B O 1
ATOM 2993 N N . ARG B 1 73 ? -13.972 -13.315 5.836 1 93.07 73 ARG B N 1
ATOM 2994 C CA . ARG B 1 73 ? -13.388 -13.612 4.532 1 93.07 73 ARG B CA 1
ATOM 2995 C C . ARG B 1 73 ? -11.889 -13.328 4.526 1 93.07 73 ARG B C 1
ATOM 2997 O O . ARG B 1 73 ? -11.401 -12.526 5.325 1 93.07 73 ARG B O 1
ATOM 3004 N N . LEU B 1 74 ? -11.252 -14.033 3.699 1 92.76 74 LEU B N 1
ATOM 3005 C CA . LEU B 1 74 ? -9.901 -13.645 3.308 1 92.76 74 LEU B CA 1
ATOM 3006 C C . LEU B 1 74 ? -9.914 -12.895 1.98 1 92.76 74 LEU B C 1
ATOM 3008 O O . LEU B 1 74 ? -10.607 -13.296 1.043 1 92.76 74 LEU B O 1
ATOM 3012 N N . MET B 1 75 ? -9.23 -11.831 1.935 1 91.13 75 MET B N 1
ATOM 3013 C CA . MET B 1 75 ? -9.039 -11.128 0.67 1 91.13 75 MET B CA 1
ATOM 3014 C C . MET B 1 75 ? -7.628 -11.348 0.133 1 91.13 75 MET B C 1
ATOM 3016 O O . MET B 1 75 ? -6.663 -10.798 0.668 1 91.13 75 MET B O 1
ATOM 3020 N N . LEU B 1 76 ? -7.541 -12.094 -0.901 1 94.97 76 LEU B N 1
ATOM 3021 C CA . LEU B 1 76 ? -6.248 -12.415 -1.497 1 94.97 76 LEU B CA 1
ATOM 3022 C C . LEU B 1 76 ? -5.974 -11.53 -2.708 1 94.97 76 LEU B C 1
ATOM 3024 O O . LEU B 1 76 ? -6.818 -11.409 -3.598 1 94.97 76 LEU B O 1
ATOM 3028 N N . GLY B 1 77 ? -4.83 -10.93 -2.711 1 95.87 77 GLY B N 1
ATOM 3029 C CA . GLY B 1 77 ? -4.417 -10.244 -3.924 1 95.87 77 GLY B CA 1
ATOM 3030 C C . GLY B 1 77 ? -4.034 -11.192 -5.045 1 95.87 77 GLY B C 1
ATOM 3031 O O . GLY B 1 77 ? -3.751 -12.367 -4.802 1 95.87 77 GLY B O 1
ATOM 3032 N N . MET B 1 78 ? -4.16 -10.754 -6.213 1 97.4 78 MET B N 1
ATOM 3033 C CA . MET B 1 78 ? -3.562 -11.391 -7.382 1 97.4 78 MET B CA 1
ATOM 3034 C C . MET B 1 78 ? -2.617 -10.433 -8.1 1 97.4 78 MET B C 1
ATOM 3036 O O . MET B 1 78 ? -3.046 -9.653 -8.952 1 97.4 78 MET B O 1
ATOM 3040 N N . ASN B 1 79 ? -1.375 -10.509 -7.678 1 98.25 79 ASN B N 1
ATOM 3041 C CA . ASN B 1 79 ? -0.354 -9.547 -8.077 1 98.25 79 ASN B CA 1
ATOM 3042 C C . ASN B 1 79 ? 0.615 -10.147 -9.092 1 98.25 79 ASN B C 1
ATOM 3044 O O . ASN B 1 79 ? 1.544 -10.867 -8.72 1 98.25 79 ASN B O 1
ATOM 3048 N N . ALA B 1 80 ? 0.447 -9.854 -10.308 1 98.73 80 ALA B N 1
ATOM 3049 C CA . ALA B 1 80 ? 1.374 -10.307 -11.342 1 98.73 80 ALA B CA 1
ATOM 3050 C C . ALA B 1 80 ? 2.545 -9.341 -11.49 1 98.73 80 ALA B C 1
ATOM 3052 O O . ALA B 1 80 ? 2.422 -8.154 -11.181 1 98.73 80 ALA B O 1
ATOM 3053 N N . LEU B 1 81 ? 3.684 -9.814 -11.957 1 98.71 81 LEU B N 1
ATOM 3054 C CA . LEU B 1 81 ? 4.87 -8.989 -12.16 1 98.71 81 LEU B CA 1
ATOM 3055 C C . LEU B 1 81 ? 5.165 -8.818 -13.646 1 98.71 81 LEU B C 1
ATOM 3057 O O . LEU B 1 81 ? 5.1 -9.783 -14.412 1 98.71 81 LEU B O 1
ATOM 3061 N N . VAL B 1 82 ? 5.439 -7.63 -14.005 1 98.82 82 VAL B N 1
ATOM 3062 C CA . VAL B 1 82 ? 6.1 -7.353 -15.276 1 98.82 82 VAL B CA 1
ATOM 3063 C C . VAL B 1 82 ? 7.533 -6.89 -15.023 1 98.82 82 VAL B C 1
ATOM 3065 O O . VAL B 1 82 ? 7.759 -5.912 -14.306 1 98.82 82 VAL B O 1
ATOM 3068 N N . ILE B 1 83 ? 8.48 -7.602 -15.557 1 98.81 83 ILE B N 1
ATOM 3069 C CA . ILE B 1 83 ? 9.898 -7.31 -15.376 1 98.81 83 ILE B CA 1
ATOM 3070 C C . ILE B 1 83 ? 10.494 -6.816 -16.693 1 98.81 83 ILE B C 1
ATOM 3072 O O . ILE B 1 83 ? 10.6 -7.576 -17.658 1 98.81 83 ILE B O 1
ATOM 3076 N N . ASN B 1 84 ? 10.829 -5.586 -16.766 1 98.5 84 ASN B N 1
ATOM 3077 C CA . ASN B 1 84 ? 11.571 -5.012 -17.884 1 98.5 84 ASN B CA 1
ATOM 3078 C C . ASN B 1 84 ? 13.076 -5.04 -17.632 1 98.5 84 ASN B C 1
ATOM 3080 O O . ASN B 1 84 ? 13.593 -4.245 -16.846 1 98.5 84 ASN B O 1
ATOM 3084 N N . THR B 1 85 ? 13.798 -5.916 -18.294 1 98.03 85 THR B N 1
ATOM 3085 C CA . THR B 1 85 ? 15.228 -6.089 -18.065 1 98.03 85 THR B CA 1
ATOM 3086 C C . THR B 1 85 ? 16.037 -5.193 -18.998 1 98.03 85 THR B C 1
ATOM 3088 O O . THR B 1 85 ? 17.268 -5.175 -18.937 1 98.03 85 THR B O 1
ATOM 3091 N N . GLY B 1 86 ? 15.397 -4.463 -19.824 1 96.08 86 GLY B N 1
ATOM 3092 C CA . GLY B 1 86 ? 16.061 -3.74 -20.897 1 96.08 86 GLY B CA 1
ATOM 3093 C C . GLY B 1 86 ? 16.166 -4.541 -22.181 1 96.08 86 GLY B C 1
ATOM 3094 O O . GLY B 1 86 ? 16.109 -3.979 -23.276 1 96.08 86 GLY B O 1
ATOM 3095 N N . THR B 1 87 ? 16.241 -5.868 -22.034 1 97.13 87 THR B N 1
ATOM 3096 C CA . THR B 1 87 ? 16.362 -6.765 -23.178 1 97.13 87 THR B CA 1
ATOM 3097 C C . THR B 1 87 ? 15.116 -7.635 -23.317 1 97.13 87 THR B C 1
ATOM 3099 O O . THR B 1 87 ? 14.755 -8.038 -24.425 1 97.13 87 THR B O 1
ATOM 3102 N N . HIS B 1 88 ? 14.479 -7.964 -22.208 1 98.19 88 HIS B N 1
ATOM 3103 C CA . HIS B 1 88 ? 13.267 -8.775 -22.164 1 98.19 88 HIS B CA 1
ATOM 3104 C C . HIS B 1 88 ? 12.158 -8.068 -21.392 1 98.19 88 HIS B C 1
ATOM 3106 O O . HIS B 1 88 ? 12.433 -7.255 -20.507 1 98.19 88 HIS B O 1
ATOM 3112 N N . LEU B 1 89 ? 10.957 -8.324 -21.795 1 98.75 89 LEU B N 1
ATOM 3113 C CA . LEU B 1 89 ? 9.765 -8.004 -21.017 1 98.75 89 LEU B CA 1
ATOM 3114 C C . LEU B 1 89 ? 9.046 -9.276 -20.577 1 98.75 89 LEU B C 1
ATOM 3116 O O . LEU B 1 89 ? 8.419 -9.954 -21.394 1 98.75 89 LEU B O 1
ATOM 3120 N N . VAL B 1 90 ? 9.172 -9.566 -19.28 1 98.91 90 VAL B N 1
ATOM 3121 C CA . VAL B 1 90 ? 8.731 -10.845 -18.734 1 98.91 90 VAL B CA 1
ATOM 3122 C C . VAL B 1 90 ? 7.496 -10.637 -17.86 1 98.91 90 VAL B C 1
ATOM 3124 O O . VAL B 1 90 ? 7.485 -9.765 -16.988 1 98.91 90 VAL B O 1
ATOM 3127 N N . LEU B 1 91 ? 6.466 -11.343 -18.143 1 98.94 91 LEU B N 1
ATOM 3128 C CA . LEU B 1 91 ? 5.276 -11.364 -17.299 1 98.94 91 LEU B CA 1
ATOM 3129 C C . LEU B 1 91 ? 5.244 -12.62 -16.435 1 98.94 91 LEU B C 1
ATOM 3131 O O . LEU B 1 91 ? 5.377 -13.734 -16.947 1 98.94 91 LEU B O 1
ATOM 3135 N N . VAL B 1 92 ? 5.148 -12.472 -15.126 1 98.95 92 VAL B N 1
ATOM 3136 C CA . VAL B 1 92 ? 5.011 -13.617 -14.232 1 98.95 92 VAL B CA 1
ATOM 3137 C C . VAL B 1 92 ? 3.537 -13.841 -13.902 1 98.95 92 VAL B C 1
ATOM 3139 O O . VAL B 1 92 ? 2.927 -13.046 -13.184 1 98.95 92 VAL B O 1
ATOM 3142 N N . ASP B 1 93 ? 2.946 -14.933 -14.416 1 98.89 93 ASP B N 1
ATOM 3143 C CA . ASP B 1 93 ? 1.552 -15.343 -14.285 1 98.89 93 ASP B CA 1
ATOM 3144 C C . ASP B 1 93 ? 0.629 -14.411 -15.068 1 98.89 93 ASP B C 1
ATOM 3146 O O . ASP B 1 93 ? 1.049 -13.339 -15.507 1 98.89 93 ASP B O 1
ATOM 3150 N N . THR B 1 94 ? -0.619 -14.853 -15.284 1 98.8 94 THR B N 1
ATOM 3151 C CA . THR B 1 94 ? -1.442 -14.161 -16.27 1 98.8 94 THR B CA 1
ATOM 3152 C C . THR B 1 94 ? -2.854 -13.939 -15.736 1 98.8 94 THR B C 1
ATOM 3154 O O . THR B 1 94 ? -3.754 -13.555 -16.485 1 98.8 94 THR B O 1
ATOM 3157 N N . GLY B 1 95 ? -3.069 -14.275 -14.427 1 98.21 95 GLY B N 1
ATOM 3158 C CA . GLY B 1 95 ? -4.366 -14.029 -13.818 1 98.21 95 GLY B CA 1
ATOM 3159 C C . GLY B 1 95 ? -5.444 -14.977 -14.307 1 98.21 95 GLY B C 1
ATOM 3160 O O . GLY B 1 95 ? -5.143 -16.028 -14.877 1 98.21 95 GLY B O 1
ATOM 3161 N N . MET B 1 96 ? -6.693 -14.615 -14.07 1 97.69 96 MET B N 1
ATOM 3162 C CA . MET B 1 96 ? -7.86 -15.451 -14.34 1 97.69 96 MET B CA 1
ATOM 3163 C C . MET B 1 96 ? -8.146 -15.519 -15.836 1 97.69 96 MET B C 1
ATOM 3165 O O . MET B 1 96 ? -8.637 -16.534 -16.333 1 97.69 96 MET B O 1
ATOM 3169 N N . GLY B 1 97 ? -7.941 -14.387 -16.501 1 97.19 97 GLY B N 1
ATOM 3170 C CA . GLY B 1 97 ? -8.275 -14.318 -17.915 1 97.19 97 GLY B CA 1
ATOM 3171 C C . GLY B 1 97 ? -9.742 -14.585 -18.195 1 97.19 97 GLY B C 1
ATOM 3172 O O . GLY B 1 97 ? -10.588 -14.415 -17.315 1 97.19 97 GLY B O 1
ATOM 3173 N N . GLN B 1 98 ? -10.004 -14.913 -19.505 1 96.41 98 GLN B N 1
ATOM 3174 C CA . GLN B 1 98 ? -11.379 -15.121 -19.946 1 96.41 98 GLN B CA 1
ATOM 3175 C C . GLN B 1 98 ? -11.522 -16.437 -20.704 1 96.41 98 GLN B C 1
ATOM 3177 O O . GLN B 1 98 ? -12.569 -16.709 -21.294 1 96.41 98 GLN B O 1
ATOM 3182 N N . SER B 1 99 ? -10.591 -17.263 -20.655 1 98.06 99 SER B N 1
ATOM 3183 C CA . SER B 1 99 ? -10.458 -18.401 -21.558 1 98.06 99 SER B CA 1
ATOM 3184 C C . SER B 1 99 ? -11.496 -19.476 -21.251 1 98.06 99 SER B C 1
ATOM 3186 O O . SER B 1 99 ? -11.817 -20.3 -22.109 1 98.06 99 SER B O 1
ATOM 3188 N N . MET B 1 100 ? -12.027 -19.501 -20.069 1 97.72 100 MET B N 1
ATOM 3189 C CA . MET B 1 100 ? -12.85 -20.628 -19.642 1 97.72 100 MET B CA 1
ATOM 3190 C C . MET B 1 100 ? -14.305 -20.205 -19.47 1 97.72 100 MET B C 1
ATOM 3192 O O . MET B 1 100 ? -15.025 -20.764 -18.64 1 97.72 100 MET B O 1
ATOM 3196 N N . GLY B 1 101 ? -14.7 -19.116 -20.186 1 94.93 101 GLY B N 1
ATOM 3197 C CA . GLY B 1 101 ? -16.077 -18.652 -20.127 1 94.93 101 GLY B CA 1
ATOM 3198 C C . GLY B 1 101 ? -16.518 -18.268 -18.727 1 94.93 101 GLY B C 1
ATOM 3199 O O . GLY B 1 101 ? -15.841 -17.495 -18.047 1 94.93 101 GLY B O 1
ATOM 3200 N N . GLU B 1 102 ? -17.548 -18.867 -18.263 1 93.61 102 GLU B N 1
ATOM 3201 C CA . GLU B 1 102 ? -18.116 -18.55 -16.955 1 93.61 102 GLU B CA 1
ATOM 3202 C C . GLU B 1 102 ? -17.172 -18.964 -15.83 1 93.61 102 GLU B C 1
ATOM 3204 O O . GLU B 1 102 ? -17.107 -18.302 -14.792 1 93.61 102 GLU B O 1
ATOM 3209 N N . LEU B 1 103 ? -16.433 -19.995 -16.047 1 95.51 103 LEU B N 1
ATOM 3210 C CA . LEU B 1 103 ? -15.512 -20.485 -15.027 1 95.51 103 LEU B CA 1
ATOM 3211 C C . LEU B 1 103 ? -14.413 -19.465 -14.752 1 95.51 103 LEU B C 1
ATOM 3213 O O . LEU B 1 103 ? -13.822 -19.459 -13.67 1 95.51 103 LEU B O 1
ATOM 3217 N N . SER B 1 104 ? -14.126 -18.622 -15.68 1 96.14 104 SER B N 1
ATOM 3218 C CA . SER B 1 104 ? -13.134 -17.566 -15.501 1 96.14 104 SER B CA 1
ATOM 3219 C C . SER B 1 104 ? -13.609 -16.527 -14.49 1 96.14 104 SER B C 1
ATOM 3221 O O . SER B 1 104 ? -12.833 -15.67 -14.062 1 96.14 104 SER B O 1
ATOM 3223 N N . ARG B 1 105 ? -14.802 -16.634 -14.023 1 92.55 105 ARG B N 1
ATOM 3224 C CA . ARG B 1 105 ? -15.37 -15.713 -13.044 1 92.55 105 ARG B CA 1
ATOM 3225 C C . ARG B 1 105 ? -15.662 -16.425 -11.727 1 92.55 105 ARG B C 1
ATOM 3227 O O . ARG B 1 105 ? -16.511 -15.983 -10.951 1 92.55 105 ARG B O 1
ATOM 3234 N N . LEU B 1 106 ? -15.011 -17.495 -11.622 1 89.68 106 LEU B N 1
ATOM 3235 C CA . LEU B 1 106 ? -15.262 -18.389 -10.497 1 89.68 106 LEU B CA 1
ATOM 3236 C C . LEU B 1 106 ? -15.065 -17.662 -9.171 1 89.68 106 LEU B C 1
ATOM 3238 O O . LEU B 1 106 ? -15.725 -17.982 -8.179 1 89.68 106 LEU B O 1
ATOM 3242 N N . PHE B 1 107 ? -14.243 -16.605 -9.136 1 89.63 107 PHE B N 1
ATOM 3243 C CA . PHE B 1 107 ? -13.945 -15.944 -7.871 1 89.63 107 PHE B CA 1
ATOM 3244 C C . PHE B 1 107 ? -14.676 -14.61 -7.772 1 89.63 107 PHE B C 1
ATOM 3246 O O . PHE B 1 107 ? -14.381 -13.797 -6.894 1 89.63 107 PHE B O 1
ATOM 3253 N N . GLY B 1 108 ? -15.53 -14.296 -8.706 1 87.81 108 GLY B N 1
ATOM 3254 C CA . GLY B 1 108 ? -16.383 -13.12 -8.63 1 87.81 108 GLY B CA 1
ATOM 3255 C C . GLY B 1 108 ? -15.886 -11.967 -9.481 1 87.81 108 GLY B C 1
ATOM 3256 O O . GLY B 1 108 ? -14.849 -12.075 -10.138 1 87.81 108 GLY B O 1
ATOM 3257 N N . PRO B 1 109 ? -16.561 -10.924 -9.439 1 87.87 109 PRO B N 1
ATOM 3258 C CA . PRO B 1 109 ? -16.318 -9.806 -10.354 1 87.87 109 PRO B CA 1
ATOM 3259 C C . PRO B 1 109 ? -15.096 -8.978 -9.962 1 87.87 109 PRO B C 1
ATOM 3261 O O . PRO B 1 109 ? -14.639 -8.138 -10.742 1 87.87 109 PRO B O 1
ATOM 3264 N N . SER B 1 110 ? -14.585 -9.141 -8.814 1 91.26 110 SER B N 1
ATOM 3265 C CA . SER B 1 110 ? -13.435 -8.363 -8.365 1 91.26 110 SER B CA 1
ATOM 3266 C C . SER B 1 110 ? -12.147 -8.854 -9.017 1 91.26 110 SER B C 1
ATOM 3268 O O . SER B 1 110 ? -11.09 -8.24 -8.855 1 91.26 110 SER B O 1
ATOM 3270 N N . THR B 1 111 ? -12.218 -9.955 -9.828 1 94.01 111 THR B N 1
ATOM 3271 C CA . THR B 1 111 ? -11.033 -10.545 -10.441 1 94.01 111 THR B CA 1
ATOM 3272 C C . THR B 1 111 ? -11.057 -10.357 -11.955 1 94.01 111 THR B C 1
ATOM 3274 O O . THR B 1 111 ? -12.06 -9.912 -12.515 1 94.01 111 THR B O 1
ATOM 3277 N N . GLY B 1 112 ? -9.981 -10.614 -12.612 1 95.09 112 GLY B N 1
ATOM 3278 C CA . GLY B 1 112 ? -9.939 -10.62 -14.066 1 95.09 112 GLY B CA 1
ATOM 3279 C C . GLY B 1 112 ? -9.585 -9.269 -14.658 1 95.09 112 GLY B C 1
ATOM 3280 O O . GLY B 1 112 ? -10.036 -8.928 -15.753 1 95.09 112 GLY B O 1
ATOM 3281 N N . HIS B 1 113 ? -8.767 -8.502 -13.99 1 95.64 113 HIS B N 1
ATOM 3282 C CA . HIS B 1 113 ? -8.507 -7.135 -14.425 1 95.64 113 HIS B CA 1
ATOM 3283 C C . HIS B 1 113 ? -7.077 -6.981 -14.934 1 95.64 113 HIS B C 1
ATOM 3285 O O . HIS B 1 113 ? -6.622 -5.864 -15.19 1 95.64 113 HIS B O 1
ATOM 3291 N N . LEU B 1 114 ? -6.374 -8.037 -15.133 1 97.54 114 LEU B N 1
ATOM 3292 C CA . LEU B 1 114 ? -4.958 -7.966 -15.478 1 97.54 114 LEU B CA 1
ATOM 3293 C C . LEU B 1 114 ? -4.756 -7.217 -16.791 1 97.54 114 LEU B C 1
ATOM 3295 O O . LEU B 1 114 ? -3.907 -6.327 -16.879 1 97.54 114 LEU B O 1
ATOM 3299 N N . MET B 1 115 ? -5.555 -7.513 -17.809 1 97.73 115 MET B N 1
ATOM 3300 C CA . MET B 1 115 ? -5.323 -6.949 -19.136 1 97.73 115 MET B CA 1
ATOM 3301 C C . MET B 1 115 ? -5.591 -5.448 -19.144 1 97.73 115 MET B C 1
ATOM 3303 O O . MET B 1 115 ? -4.849 -4.684 -19.765 1 97.73 115 MET B O 1
ATOM 3307 N N . SER B 1 116 ? -6.658 -5.016 -18.508 1 96.35 116 SER B N 1
ATOM 3308 C CA . SER B 1 116 ? -6.942 -3.587 -18.434 1 96.35 116 SER B CA 1
ATOM 3309 C C . SER B 1 116 ? -5.862 -2.849 -17.651 1 96.35 116 SER B C 1
ATOM 3311 O O . SER B 1 116 ? -5.452 -1.751 -18.032 1 96.35 116 SER B O 1
ATOM 3313 N N . ASN B 1 117 ? -5.388 -3.463 -16.59 1 96.92 117 ASN B N 1
ATOM 3314 C CA . ASN B 1 117 ? -4.348 -2.831 -15.786 1 96.92 117 ASN B CA 1
ATOM 3315 C C . ASN B 1 117 ? -2.997 -2.859 -16.495 1 96.92 117 ASN B C 1
ATOM 3317 O O . ASN B 1 117 ? -2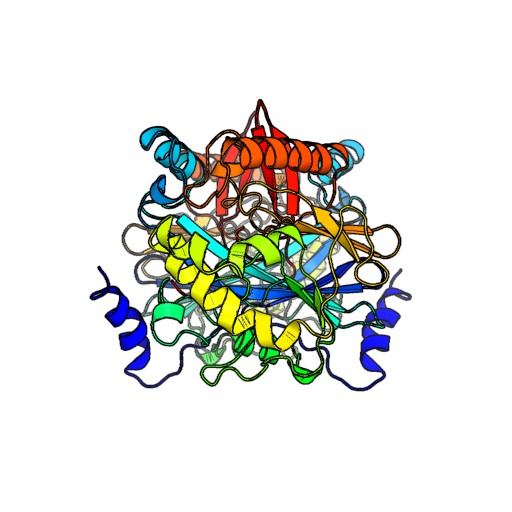.193 -1.938 -16.345 1 96.92 117 ASN B O 1
ATOM 3321 N N . LEU B 1 118 ? -2.71 -3.893 -17.28 1 97.94 118 LEU B N 1
ATOM 3322 C CA . LEU B 1 118 ? -1.517 -3.942 -18.118 1 97.94 118 LEU B CA 1
ATOM 3323 C C . LEU B 1 118 ? -1.504 -2.787 -19.114 1 97.94 118 LEU B C 1
ATOM 3325 O O . LEU B 1 118 ? -0.498 -2.086 -19.245 1 97.94 118 LEU B O 1
ATOM 3329 N N . ALA B 1 119 ? -2.618 -2.624 -19.749 1 97.68 119 ALA B N 1
ATOM 3330 C CA . ALA B 1 119 ? -2.742 -1.535 -20.715 1 97.68 119 ALA B CA 1
ATOM 3331 C C . ALA B 1 119 ? -2.548 -0.18 -20.042 1 97.68 119 ALA B C 1
ATOM 3333 O O . ALA B 1 119 ? -1.843 0.686 -20.566 1 97.68 119 ALA B O 1
ATOM 3334 N N . ALA B 1 120 ? -3.138 -0.023 -18.873 1 95.27 120 ALA B N 1
ATOM 3335 C CA . ALA B 1 120 ? -3.027 1.227 -18.125 1 95.27 120 ALA B CA 1
ATOM 3336 C C . ALA B 1 120 ? -1.581 1.496 -17.718 1 95.27 120 ALA B C 1
ATOM 3338 O O . ALA B 1 120 ? -1.168 2.652 -17.599 1 95.27 120 ALA B O 1
ATOM 3339 N N . ALA B 1 121 ? -0.852 0.453 -17.527 1 95.91 121 ALA B N 1
ATOM 3340 C CA . ALA B 1 121 ? 0.547 0.58 -17.126 1 95.91 121 ALA B CA 1
ATOM 3341 C C . ALA B 1 121 ? 1.444 0.825 -18.335 1 95.91 121 ALA B C 1
ATOM 3343 O O . ALA B 1 121 ? 2.655 1.011 -18.19 1 95.91 121 ALA B O 1
ATOM 3344 N N . GLY B 1 122 ? 0.874 0.751 -19.54 1 96.71 122 GLY B N 1
ATOM 3345 C CA . GLY B 1 122 ? 1.621 1.098 -20.739 1 96.71 122 GLY B CA 1
ATOM 3346 C C . GLY B 1 122 ? 2.169 -0.113 -21.471 1 96.71 122 GLY B C 1
ATOM 3347 O O . GLY B 1 122 ? 3.082 0.012 -22.29 1 96.71 122 GLY B O 1
ATOM 3348 N N . PHE B 1 123 ? 1.626 -1.254 -21.132 1 97.44 123 PHE B N 1
ATOM 3349 C CA . PHE B 1 123 ? 2.123 -2.468 -21.769 1 97.44 123 PHE B CA 1
ATOM 3350 C C . PHE B 1 123 ? 1.118 -2.997 -22.785 1 97.44 123 PHE B C 1
ATOM 3352 O O . PHE B 1 123 ? -0.093 -2.924 -22.564 1 97.44 123 PHE B O 1
ATOM 3359 N N . SER B 1 124 ? 1.648 -3.541 -23.767 1 97.38 124 SER B N 1
ATOM 3360 C CA . SER B 1 124 ? 0.885 -4.331 -24.728 1 97.38 124 SER B CA 1
ATOM 3361 C C . SER B 1 124 ? 1.219 -5.815 -24.613 1 97.38 124 SER B C 1
ATOM 3363 O O . SER B 1 124 ? 2.382 -6.183 -24.438 1 97.38 124 SER B O 1
ATOM 3365 N N . PRO B 1 125 ? 0.233 -6.615 -24.7 1 97.79 125 PRO B N 1
ATOM 3366 C CA . PRO B 1 125 ? 0.529 -8.05 -24.708 1 97.79 125 PRO B CA 1
ATOM 3367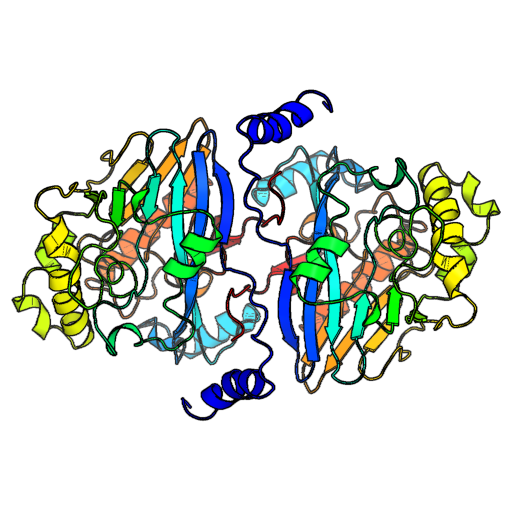 C C . PRO B 1 125 ? 1.531 -8.44 -25.793 1 97.79 125 PRO B C 1
ATOM 3369 O O . PRO B 1 125 ? 2.281 -9.405 -25.628 1 97.79 125 PRO B O 1
ATOM 3372 N N . ASN B 1 126 ? 1.556 -7.695 -26.872 1 97.72 126 ASN B N 1
ATOM 3373 C CA . ASN B 1 126 ? 2.453 -7.977 -27.988 1 97.72 126 ASN B CA 1
ATOM 3374 C C . ASN B 1 126 ? 3.907 -7.686 -27.626 1 97.72 126 ASN B C 1
ATOM 3376 O O . ASN B 1 126 ? 4.824 -8.126 -28.321 1 97.72 126 ASN B O 1
ATOM 3380 N N . ASP B 1 127 ? 4.079 -6.964 -26.537 1 96.39 127 ASP B N 1
ATOM 3381 C CA . ASP B 1 127 ? 5.432 -6.597 -26.132 1 96.39 127 ASP B CA 1
ATOM 3382 C C . ASP B 1 127 ? 6.035 -7.654 -25.209 1 96.39 127 ASP B C 1
ATOM 3384 O O . ASP B 1 127 ? 7.252 -7.694 -25.014 1 96.39 127 ASP B O 1
ATOM 3388 N N . ILE B 1 128 ? 5.251 -8.488 -24.688 1 98.53 128 ILE B N 1
ATOM 3389 C CA . ILE B 1 128 ? 5.705 -9.504 -23.744 1 98.53 128 ILE B CA 1
ATOM 3390 C C . ILE B 1 128 ? 6.398 -10.636 -24.499 1 98.53 128 ILE B C 1
ATOM 3392 O O . ILE B 1 128 ? 5.801 -11.261 -25.379 1 98.53 128 ILE B O 1
ATOM 3396 N N . ASP B 1 129 ? 7.585 -10.918 -24.137 1 97.26 129 ASP B N 1
ATOM 3397 C CA . ASP B 1 129 ? 8.266 -11.935 -24.932 1 97.26 129 ASP B CA 1
ATOM 3398 C C . ASP B 1 129 ? 8.459 -13.221 -24.13 1 97.26 129 ASP B C 1
ATOM 3400 O O . ASP B 1 129 ? 8.766 -14.272 -24.697 1 97.26 129 ASP B O 1
ATOM 3404 N N . VAL B 1 130 ? 8.33 -13.144 -22.817 1 98.83 130 VAL B N 1
ATOM 3405 C CA . VAL B 1 130 ? 8.322 -14.344 -21.988 1 98.83 130 VAL B CA 1
ATOM 3406 C C . VAL B 1 130 ? 7.196 -14.256 -20.961 1 98.83 130 VAL B C 1
ATOM 3408 O O . VAL B 1 130 ? 6.988 -13.206 -20.348 1 98.83 130 VAL B O 1
ATOM 3411 N N . VAL B 1 131 ? 6.445 -15.239 -20.844 1 98.93 131 VAL B N 1
ATOM 3412 C CA . VAL B 1 131 ? 5.521 -15.408 -19.728 1 98.93 131 VAL B CA 1
ATOM 3413 C C . VAL B 1 131 ? 6.012 -16.528 -18.814 1 98.93 131 VAL B C 1
ATOM 3415 O O . VAL B 1 131 ? 6.109 -17.683 -19.235 1 98.93 131 VAL B O 1
ATOM 3418 N N . ALA B 1 132 ? 6.398 -16.188 -17.611 1 98.94 132 ALA B N 1
ATOM 3419 C CA . ALA B 1 132 ? 6.861 -17.164 -16.627 1 98.94 132 ALA B CA 1
ATOM 3420 C C . ALA B 1 132 ? 5.723 -17.598 -15.707 1 98.94 132 ALA B C 1
ATOM 3422 O O . ALA B 1 132 ? 5.267 -16.821 -14.865 1 98.94 132 ALA B O 1
ATOM 3423 N N . ILE B 1 133 ? 5.283 -18.802 -15.857 1 98.88 133 ILE B N 1
ATOM 3424 C CA . ILE B 1 133 ? 4.163 -19.337 -15.091 1 98.88 133 ILE B CA 1
ATOM 3425 C C . ILE B 1 133 ? 4.684 -20.053 -13.847 1 98.88 133 ILE B C 1
ATOM 3427 O O . ILE B 1 133 ? 5.528 -20.946 -13.945 1 98.88 133 ILE B O 1
ATOM 3431 N N . THR B 1 134 ? 4.169 -19.609 -12.728 1 98.9 134 THR B N 1
ATOM 3432 C CA . THR B 1 134 ? 4.588 -20.251 -11.487 1 98.9 134 THR B CA 1
ATOM 3433 C C . THR B 1 134 ? 3.984 -21.647 -11.369 1 98.9 134 THR B C 1
ATOM 3435 O O . THR B 1 134 ? 4.65 -22.582 -10.92 1 98.9 134 THR B O 1
ATOM 3438 N N . HIS B 1 135 ? 2.704 -21.743 -11.734 1 98.82 135 HIS B N 1
ATOM 3439 C CA . HIS B 1 135 ? 2.016 -23.03 -11.75 1 98.82 135 HIS B CA 1
ATOM 3440 C C . HIS B 1 135 ? 0.695 -22.939 -12.506 1 98.82 135 HIS B C 1
ATOM 3442 O O . HIS B 1 135 ? 0.279 -21.85 -12.909 1 98.82 135 HIS B O 1
ATOM 3448 N N . ALA B 1 136 ? 0.01 -24.058 -12.685 1 98.42 136 ALA B N 1
ATOM 3449 C CA . ALA B 1 136 ? -1.042 -24.129 -13.696 1 98.42 136 ALA B CA 1
ATOM 3450 C C . ALA B 1 136 ? -2.424 -24.043 -13.055 1 98.42 136 ALA B C 1
ATOM 3452 O O . ALA B 1 136 ? -3.399 -24.573 -13.594 1 98.42 136 ALA B O 1
ATOM 3453 N N . HIS B 1 137 ? -2.57 -23.383 -11.894 1 98.12 137 HIS B N 1
ATOM 3454 C CA . HIS B 1 137 ? -3.887 -23.093 -11.34 1 98.12 137 HIS B CA 1
ATOM 3455 C C . HIS B 1 137 ? -4.593 -22.003 -12.139 1 98.12 137 HIS B C 1
ATOM 3457 O O . HIS B 1 137 ? -3.948 -21.244 -12.866 1 98.12 137 HIS B O 1
ATOM 3463 N N . PRO B 1 138 ? -5.927 -21.929 -12.006 1 97.72 138 PRO B N 1
ATOM 3464 C CA . PRO B 1 138 ? -6.766 -21.029 -12.801 1 97.72 138 PRO B CA 1
ATOM 3465 C C . PRO B 1 138 ? -6.288 -19.58 -12.752 1 97.72 138 PRO B C 1
ATOM 3467 O O . PRO B 1 138 ? -6.13 -18.943 -13.797 1 97.72 138 PRO B O 1
ATOM 3470 N N . ASP B 1 139 ? -5.96 -19.075 -11.611 1 97.85 139 ASP B N 1
ATOM 3471 C CA . ASP B 1 139 ? -5.689 -17.654 -11.418 1 97.85 139 ASP B CA 1
ATOM 3472 C C . ASP B 1 139 ? -4.248 -17.314 -11.791 1 97.85 139 ASP B C 1
ATOM 3474 O O . ASP B 1 139 ? -3.798 -16.185 -11.588 1 97.85 139 ASP B O 1
ATOM 3478 N N . HIS B 1 140 ? -3.527 -18.211 -12.391 1 98.56 140 HIS B N 1
ATOM 3479 C CA . HIS B 1 140 ? -2.145 -17.951 -12.778 1 98.56 140 HIS B CA 1
ATOM 3480 C C . HIS B 1 140 ? -1.949 -18.134 -14.28 1 98.56 140 HIS B C 1
ATOM 3482 O O . HIS B 1 140 ? -1.1 -17.475 -14.884 1 98.56 140 HIS B O 1
ATOM 3488 N N . CYS B 1 141 ? -2.725 -19.056 -14.903 1 98.57 141 CYS B N 1
ATOM 3489 C CA . CYS B 1 141 ? -2.351 -19.378 -16.276 1 98.57 141 CYS B CA 1
ATOM 3490 C C . CYS B 1 141 ? -3.541 -19.222 -17.216 1 98.57 141 CYS B C 1
ATOM 3492 O O . CYS B 1 141 ? -3.389 -19.309 -18.436 1 98.57 141 CYS B O 1
ATOM 3494 N N . TRP B 1 142 ? -4.758 -18.919 -16.705 1 98.65 142 TRP B N 1
ATOM 3495 C CA . TRP B 1 142 ? -5.928 -18.918 -17.576 1 98.65 142 TRP B CA 1
ATOM 3496 C C . TRP B 1 142 ? -5.972 -17.654 -18.427 1 98.65 142 TRP B C 1
ATOM 3498 O O . TRP B 1 142 ? -6.841 -17.509 -19.29 1 98.65 142 TRP B O 1
ATOM 3508 N N . GLY B 1 143 ? -5.056 -16.775 -18.245 1 98.69 143 GLY B N 1
ATOM 3509 C CA . GLY B 1 143 ? -4.95 -15.582 -19.07 1 98.69 143 GLY B CA 1
ATOM 3510 C C . GLY B 1 143 ? -4.088 -15.782 -20.302 1 98.69 143 GLY B C 1
ATOM 3511 O O . GLY B 1 143 ? -3.895 -14.853 -21.088 1 98.69 143 GLY B O 1
ATOM 3512 N N . LEU B 1 144 ? -3.618 -16.961 -20.587 1 98.83 144 LEU B N 1
ATOM 3513 C CA . LEU B 1 144 ? -2.662 -17.221 -21.658 1 98.83 144 LEU B CA 1
ATOM 3514 C C . LEU B 1 144 ? -3.35 -17.2 -23.018 1 98.83 144 LEU B C 1
ATOM 3516 O O . LEU B 1 144 ? -2.72 -16.894 -24.033 1 98.83 144 LEU B O 1
ATOM 3520 N N . VAL B 1 145 ? -4.617 -17.608 -23.071 1 98.77 145 VAL B N 1
ATOM 3521 C CA . VAL B 1 145 ? -5.353 -17.581 -24.33 1 98.77 145 VAL B CA 1
ATOM 3522 C C . VAL B 1 145 ? -6.7 -16.891 -24.126 1 98.77 145 VAL B C 1
ATOM 3524 O O . VAL B 1 145 ? -7.138 -16.692 -22.99 1 98.77 145 VAL B O 1
ATOM 3527 N N . ASP B 1 146 ? -7.322 -16.497 -25.176 1 98.06 146 ASP B N 1
ATOM 3528 C CA . ASP B 1 146 ? -8.656 -15.91 -25.102 1 98.06 146 ASP B CA 1
ATOM 3529 C C . ASP B 1 146 ? -9.736 -16.987 -25.183 1 98.06 146 ASP B C 1
ATOM 3531 O O . ASP B 1 146 ? -9.44 -18.178 -25.074 1 98.06 146 ASP B O 1
ATOM 3535 N N . GLU B 1 147 ? -10.933 -16.608 -25.208 1 97.01 147 GLU B N 1
ATOM 3536 C CA . GLU B 1 147 ? -12.066 -17.527 -25.197 1 97.01 147 GLU B CA 1
ATOM 3537 C C . GLU B 1 147 ? -11.998 -18.502 -26.369 1 97.01 147 GLU B C 1
ATOM 3539 O O . GLU B 1 147 ? -12.407 -19.658 -26.247 1 97.01 147 GLU B O 1
ATOM 3544 N N . ALA B 1 148 ? -11.415 -18.05 -27.505 1 97.32 148 ALA B N 1
ATOM 3545 C CA . ALA B 1 148 ? -11.324 -18.865 -28.714 1 97.32 148 ALA B CA 1
ATOM 3546 C C . ALA B 1 148 ? -10.094 -19.768 -28.675 1 97.32 148 ALA B C 1
ATOM 3548 O O . ALA B 1 148 ? -9.883 -20.579 -29.579 1 97.32 148 ALA B O 1
ATOM 3549 N N . GLY B 1 149 ? -9.27 -19.633 -27.659 1 97.46 149 GLY B N 1
ATOM 3550 C CA . GLY B 1 149 ? -8.076 -20.454 -27.542 1 97.46 149 GLY B CA 1
ATOM 3551 C C . GLY B 1 149 ? -6.868 -19.852 -28.233 1 97.46 149 GLY B C 1
ATOM 3552 O O . GLY B 1 149 ? -5.842 -20.517 -28.395 1 97.46 149 GLY B O 1
ATOM 3553 N N . GLU B 1 150 ? -7.026 -18.608 -28.622 1 98.14 150 GLU B N 1
ATOM 3554 C CA . GLU B 1 150 ? -5.918 -17.925 -29.283 1 98.14 150 GLU B CA 1
ATOM 3555 C C . GLU B 1 150 ? -4.967 -17.302 -28.265 1 98.14 150 GLU B C 1
ATOM 3557 O O . GLU B 1 150 ? -5.405 -16.776 -27.239 1 98.14 150 GLU B O 1
ATOM 3562 N N . LYS B 1 151 ? -3.716 -17.287 -28.636 1 98.62 151 LYS B N 1
ATOM 3563 C CA . LYS B 1 151 ? -2.698 -16.738 -27.744 1 98.62 151 LYS B CA 1
ATOM 3564 C C . LYS B 1 151 ? -2.976 -15.271 -27.429 1 98.62 151 LYS B C 1
ATOM 3566 O O . LYS B 1 151 ? -3.159 -14.459 -28.339 1 98.62 151 LYS B O 1
ATOM 3571 N N . VAL B 1 152 ? -2.995 -14.895 -26.193 1 98.7 152 VAL B N 1
ATOM 3572 C CA . VAL B 1 152 ? -3.128 -13.508 -25.757 1 98.7 152 VAL B CA 1
ATOM 3573 C C . VAL B 1 152 ? -1.789 -12.789 -25.905 1 98.7 152 VAL B C 1
ATOM 3575 O O . VAL B 1 152 ? -1.749 -11.597 -26.219 1 98.7 152 VAL B O 1
ATOM 3578 N N . PHE B 1 153 ? -0.72 -13.52 -25.63 1 98.67 153 PHE B N 1
ATOM 3579 C CA . PHE B 1 153 ? 0.646 -13.039 -25.798 1 98.67 153 PHE B CA 1
ATOM 3580 C C . PHE B 1 153 ? 1.322 -13.731 -26.976 1 98.67 153 PHE B C 1
ATOM 3582 O O . PHE B 1 153 ? 2.158 -14.617 -26.786 1 98.67 153 PHE B O 1
ATOM 3589 N N . PRO B 1 154 ? 1.088 -13.268 -28.118 1 97.88 154 PRO B N 1
ATOM 3590 C CA . PRO B 1 154 ? 1.407 -14.04 -29.321 1 97.88 154 PRO B CA 1
ATOM 3591 C C . PRO B 1 154 ? 2.91 -14.193 -29.543 1 97.88 154 PRO B C 1
ATOM 3593 O O . PRO B 1 154 ? 3.348 -15.148 -30.189 1 97.88 154 PRO B O 1
ATOM 3596 N N . LYS B 1 155 ? 3.722 -13.347 -28.998 1 97.54 155 LYS B N 1
ATOM 3597 C CA . LYS B 1 155 ? 5.161 -13.394 -29.241 1 97.54 155 LYS B CA 1
ATOM 3598 C C . LYS B 1 155 ? 5.895 -14.051 -28.075 1 97.54 155 LYS B C 1
ATOM 3600 O O . LYS B 1 155 ? 7.111 -14.243 -28.13 1 97.54 155 LYS B O 1
ATOM 3605 N N . ALA B 1 156 ? 5.2 -14.384 -27.07 1 98.58 156 ALA B N 1
ATOM 3606 C CA . ALA B 1 156 ? 5.847 -14.823 -25.837 1 98.58 156 ALA B CA 1
ATOM 3607 C C . ALA B 1 156 ? 6.162 -16.316 -25.884 1 98.58 156 ALA B C 1
ATOM 3609 O O . ALA B 1 156 ? 5.389 -17.103 -26.435 1 98.58 156 ALA B O 1
ATOM 3610 N N . ARG B 1 157 ? 7.249 -16.693 -25.335 1 98.69 157 ARG B N 1
ATOM 3611 C CA . ARG B 1 157 ? 7.478 -18.055 -24.863 1 98.69 157 ARG B CA 1
ATOM 3612 C C . ARG B 1 157 ? 6.987 -18.228 -23.43 1 98.69 157 ARG B C 1
ATOM 3614 O O . ARG B 1 157 ? 7.095 -17.308 -22.616 1 98.69 157 ARG B O 1
ATOM 3621 N N . VAL B 1 158 ? 6.511 -19.415 -23.174 1 98.81 158 VAL B N 1
ATOM 3622 C CA . VAL B 1 158 ? 6.031 -19.671 -21.82 1 98.81 158 VAL B CA 1
ATOM 3623 C C . VAL B 1 158 ? 7.06 -20.501 -21.055 1 98.81 158 VAL B C 1
ATOM 3625 O O . VAL B 1 158 ? 7.531 -21.527 -21.552 1 98.81 158 VAL B O 1
ATOM 3628 N N . ALA B 1 159 ? 7.501 -20.05 -19.93 1 98.91 159 ALA B N 1
ATOM 3629 C CA . ALA B 1 159 ? 8.38 -20.773 -19.016 1 98.91 159 ALA B CA 1
ATOM 3630 C C . ALA B 1 159 ? 7.579 -21.478 -17.926 1 98.91 159 ALA B C 1
ATOM 3632 O O . ALA B 1 159 ? 6.769 -20.851 -17.238 1 98.91 159 ALA B O 1
ATOM 3633 N N . ILE B 1 160 ? 7.778 -22.753 -17.732 1 98.74 160 ILE B N 1
ATOM 3634 C CA . ILE B 1 160 ? 7.032 -23.537 -16.754 1 98.74 160 ILE B CA 1
ATOM 3635 C C . ILE B 1 160 ? 7.802 -24.812 -16.419 1 98.74 160 ILE B C 1
ATOM 3637 O O . ILE B 1 160 ? 8.507 -25.361 -17.269 1 98.74 160 ILE B O 1
ATOM 3641 N N . ALA B 1 161 ? 7.715 -25.244 -15.214 1 98.63 161 ALA B N 1
ATOM 3642 C CA . ALA B 1 161 ? 8.437 -26.436 -14.778 1 98.63 161 ALA B CA 1
ATOM 3643 C C . ALA B 1 161 ? 7.911 -27.685 -15.48 1 98.63 161 ALA B C 1
ATOM 3645 O O . ALA B 1 161 ? 6.703 -27.823 -15.691 1 98.63 161 ALA B O 1
ATOM 3646 N N . GLU B 1 162 ? 8.773 -28.622 -15.757 1 97.12 162 GLU B N 1
ATOM 3647 C CA . GLU B 1 162 ? 8.404 -29.855 -16.446 1 97.12 162 GLU B CA 1
ATOM 3648 C C . GLU B 1 162 ? 7.386 -30.656 -15.638 1 97.12 162 GLU B C 1
ATOM 3650 O O . GLU B 1 162 ? 6.418 -31.178 -16.194 1 97.12 162 GLU B O 1
ATOM 3655 N N . GLU B 1 163 ? 7.633 -30.76 -14.319 1 97.66 163 GLU B N 1
ATOM 3656 C CA . GLU B 1 163 ? 6.732 -31.511 -13.449 1 97.66 163 GLU B CA 1
ATOM 3657 C C . GLU B 1 163 ? 5.322 -30.929 -13.48 1 97.66 163 GLU B C 1
ATOM 3659 O O . GLU B 1 163 ? 4.339 -31.663 -13.367 1 97.66 163 GLU B O 1
ATOM 3664 N N . GLU B 1 164 ? 5.262 -29.635 -13.606 1 97.85 164 GLU B N 1
ATOM 3665 C CA . GLU B 1 164 ? 3.969 -28.965 -13.707 1 97.85 164 GLU B CA 1
ATOM 3666 C C . GLU B 1 164 ? 3.235 -29.37 -14.983 1 97.85 164 GLU B C 1
ATOM 3668 O O . GLU B 1 164 ? 2.049 -29.702 -14.944 1 97.85 164 GLU B O 1
ATOM 3673 N N . LEU B 1 165 ? 3.907 -29.391 -16.087 1 97.51 165 LEU B N 1
ATOM 3674 C CA . LEU B 1 165 ? 3.336 -29.774 -17.374 1 97.51 165 LEU B CA 1
ATOM 3675 C C . LEU B 1 165 ? 2.842 -31.216 -17.342 1 97.51 165 LEU B C 1
ATOM 3677 O O . LEU B 1 165 ? 1.703 -31.496 -17.723 1 97.51 165 LEU B O 1
ATOM 3681 N N . MET B 1 166 ? 3.723 -32.045 -16.839 1 97.19 166 MET B N 1
ATOM 3682 C CA . MET B 1 166 ? 3.425 -33.475 -16.84 1 97.19 166 MET B CA 1
ATOM 3683 C C . MET B 1 166 ? 2.159 -33.767 -16.041 1 97.19 166 MET B C 1
ATOM 3685 O O . MET B 1 166 ? 1.366 -34.63 -16.42 1 97.19 166 MET B O 1
ATOM 3689 N N . TYR B 1 167 ? 1.969 -33.072 -15.017 1 98 167 TYR B N 1
ATOM 3690 C CA . TYR B 1 167 ? 0.827 -33.339 -14.149 1 98 167 TYR B CA 1
ATOM 3691 C C . TYR B 1 167 ? -0.451 -32.747 -14.731 1 98 167 TYR B C 1
ATOM 3693 O O . TYR B 1 167 ? -1.457 -33.446 -14.877 1 98 167 TYR B O 1
ATOM 3701 N N . TRP B 1 168 ? -0.451 -31.541 -15.141 1 97.89 168 TRP B N 1
ATOM 3702 C CA . TRP B 1 168 ? -1.685 -30.819 -15.43 1 97.89 168 TRP B CA 1
ATOM 3703 C C . TRP B 1 168 ? -2.131 -31.056 -16.869 1 97.89 168 TRP B C 1
ATOM 3705 O O . TRP B 1 168 ? -3.281 -30.785 -17.222 1 97.89 168 TRP B O 1
ATOM 3715 N N . LEU B 1 169 ? -1.25 -31.544 -17.744 1 97.79 169 LEU B N 1
ATOM 3716 C CA . LEU B 1 169 ? -1.64 -31.868 -19.112 1 97.79 169 LEU B CA 1
ATOM 3717 C C . LEU B 1 169 ? -2.053 -33.331 -19.227 1 97.79 169 LEU B C 1
ATOM 3719 O O . LEU B 1 169 ? -2.486 -33.776 -20.293 1 97.79 169 LEU B O 1
ATOM 3723 N N . ASP B 1 170 ? -1.911 -34.04 -18.129 1 97.8 170 ASP B N 1
ATOM 3724 C CA . ASP B 1 170 ? -2.392 -35.417 -18.075 1 97.8 170 ASP B CA 1
ATOM 3725 C C . ASP B 1 170 ? -3.876 -35.466 -17.716 1 97.8 170 ASP B C 1
ATOM 3727 O O . ASP B 1 170 ? -4.246 -35.288 -16.554 1 97.8 170 ASP B O 1
ATOM 3731 N N . ILE B 1 171 ? -4.744 -35.833 -18.604 1 96.99 171 ILE B N 1
ATOM 3732 C CA . ILE B 1 171 ? -6.197 -35.807 -18.48 1 96.99 171 ILE B CA 1
ATOM 3733 C C . ILE B 1 171 ? -6.636 -36.746 -17.359 1 96.99 171 ILE B C 1
ATOM 3735 O O . ILE B 1 171 ? -7.707 -36.566 -16.773 1 96.99 171 ILE B O 1
ATOM 3739 N N . SER B 1 172 ? -5.863 -37.741 -17.005 1 97.03 172 SER B N 1
ATOM 3740 C CA . SER B 1 172 ? -6.22 -38.707 -15.97 1 97.03 172 SER B CA 1
ATOM 3741 C C . SER B 1 172 ? -6.267 -38.05 -14.595 1 97.03 172 SER B C 1
ATOM 3743 O O . SER B 1 172 ? -6.872 -38.587 -13.665 1 97.03 172 SER B O 1
ATOM 3745 N N . ASN B 1 173 ? -5.627 -36.941 -14.439 1 97.13 173 ASN B N 1
ATOM 3746 C CA . ASN B 1 173 ? -5.586 -36.253 -13.152 1 97.13 173 ASN B CA 1
ATOM 3747 C C . ASN B 1 173 ? -6.847 -35.425 -12.92 1 97.13 173 ASN B C 1
ATOM 3749 O O . ASN B 1 173 ? -7.024 -34.843 -11.848 1 97.13 173 ASN B O 1
ATOM 3753 N N . ARG B 1 174 ? -7.838 -35.444 -13.833 1 95.44 174 ARG B N 1
ATOM 3754 C CA . ARG B 1 174 ? -9.095 -34.71 -13.734 1 95.44 174 ARG B CA 1
ATOM 3755 C C . ARG B 1 174 ? -9.954 -35.247 -12.594 1 95.44 174 ARG B C 1
ATOM 3757 O O . ARG B 1 174 ? -10.72 -34.5 -11.981 1 95.44 174 ARG B O 1
ATOM 3764 N N . ASP B 1 175 ? -9.786 -36.494 -12.279 1 94.18 175 ASP B N 1
ATOM 3765 C CA . ASP B 1 175 ? -10.754 -37.185 -11.432 1 94.18 175 ASP B CA 1
ATOM 3766 C C . ASP B 1 175 ? -10.377 -37.063 -9.957 1 94.18 175 ASP B C 1
ATOM 3768 O O . ASP B 1 175 ? -11.102 -37.546 -9.084 1 94.18 175 ASP B O 1
ATOM 3772 N N . VAL B 1 176 ? -9.301 -36.405 -9.667 1 92.3 176 VAL B N 1
ATOM 3773 C CA . VAL B 1 176 ? -8.814 -36.277 -8.297 1 92.3 176 VAL B CA 1
ATOM 3774 C C . VAL B 1 176 ? -9.787 -35.432 -7.479 1 92.3 176 VAL B C 1
ATOM 3776 O O . VAL B 1 176 ? -10.038 -35.722 -6.307 1 92.3 176 VAL B O 1
ATOM 3779 N N . SER B 1 177 ? -10.355 -34.372 -8.024 1 91.37 177 SER B N 1
ATOM 3780 C CA . SER B 1 177 ? -11.3 -33.447 -7.405 1 91.37 177 SER B CA 1
ATOM 3781 C C . SER B 1 177 ? -11.926 -32.521 -8.442 1 91.37 177 SER B C 1
ATOM 3783 O O . SER B 1 177 ? -11.489 -32.483 -9.594 1 91.37 177 SER B O 1
ATOM 3785 N N . LYS B 1 178 ? -12.935 -31.827 -8.017 1 91.88 178 LYS B N 1
ATOM 3786 C CA . LYS B 1 178 ? -13.541 -30.848 -8.915 1 91.88 178 LYS B CA 1
ATOM 3787 C C . LYS B 1 178 ? -12.545 -29.753 -9.288 1 91.88 178 LYS B C 1
ATOM 3789 O O . LYS B 1 178 ? -12.5 -29.313 -10.438 1 91.88 178 LYS B O 1
ATOM 3794 N N . PHE B 1 179 ? -11.807 -29.312 -8.35 1 91.93 179 PHE B N 1
ATOM 3795 C CA . PHE B 1 179 ? -10.787 -28.305 -8.617 1 91.93 179 PHE B CA 1
ATOM 3796 C C . PHE B 1 179 ? -9.746 -28.835 -9.595 1 91.93 179 PHE B C 1
ATOM 3798 O O . PHE B 1 179 ? -9.295 -28.11 -10.484 1 91.93 179 PHE B O 1
ATOM 3805 N N . ALA B 1 180 ? -9.349 -30.034 -9.437 1 95.01 180 ALA B N 1
ATOM 3806 C CA . ALA B 1 180 ? -8.401 -30.654 -10.36 1 95.01 180 ALA B CA 1
ATOM 3807 C C . ALA B 1 180 ? -8.981 -30.735 -11.769 1 95.01 180 ALA B C 1
ATOM 3809 O O . ALA B 1 180 ? -8.266 -30.535 -12.754 1 95.01 180 ALA B O 1
ATOM 3810 N N . GLU B 1 181 ? -10.257 -31.041 -11.826 1 96.48 181 GLU B N 1
ATOM 3811 C CA . GLU B 1 181 ? -10.929 -31.088 -13.121 1 96.48 181 GLU B CA 1
ATOM 3812 C C . GLU B 1 181 ? -10.813 -29.754 -13.853 1 96.48 181 GLU B C 1
ATOM 3814 O O . GLU B 1 181 ? -10.352 -29.705 -14.995 1 96.48 181 GLU B O 1
ATOM 3819 N N . TRP B 1 182 ? -11.176 -28.697 -13.175 1 96.51 182 TRP B N 1
ATOM 3820 C CA . TRP B 1 182 ? -11.113 -27.359 -13.755 1 96.51 182 TRP B CA 1
ATOM 3821 C C . TRP B 1 182 ? -9.681 -26.998 -14.135 1 96.51 182 TRP B C 1
ATOM 3823 O O . TRP B 1 182 ? -9.439 -26.435 -15.206 1 96.51 182 TRP B O 1
ATOM 3833 N N . SER B 1 183 ? -8.753 -27.354 -13.261 1 97.03 183 SER B N 1
ATOM 3834 C CA . SER B 1 183 ? -7.358 -26.972 -13.456 1 97.03 183 SER B CA 1
ATOM 3835 C C . SER B 1 183 ? -6.74 -27.719 -14.633 1 97.03 183 SER B C 1
ATOM 3837 O O . SER B 1 183 ? -5.997 -27.134 -15.425 1 97.03 183 SER B O 1
ATOM 3839 N N . VAL B 1 184 ? -7.055 -28.996 -14.746 1 98.19 184 VAL B N 1
ATOM 3840 C CA . VAL B 1 184 ? -6.539 -29.803 -15.847 1 98.19 184 VAL B CA 1
ATOM 3841 C C . VAL B 1 184 ? -7.108 -29.296 -17.17 1 98.19 184 VAL B C 1
ATOM 3843 O O . VAL B 1 184 ? -6.36 -29.043 -18.118 1 98.19 184 VAL B O 1
ATOM 3846 N N . ASP B 1 185 ? -8.443 -29.101 -17.226 1 98.06 185 ASP B N 1
ATOM 3847 C CA . ASP B 1 185 ? -9.074 -28.603 -18.444 1 98.06 185 ASP B CA 1
ATOM 3848 C C . ASP B 1 185 ? -8.507 -27.241 -18.839 1 98.06 185 ASP B C 1
ATOM 3850 O O . ASP B 1 185 ? -8.202 -27.006 -20.01 1 98.06 185 ASP B O 1
ATOM 3854 N N . GLY B 1 186 ? -8.387 -26.384 -17.879 1 98.27 186 GLY B N 1
ATOM 3855 C CA . GLY B 1 186 ? -7.846 -25.058 -18.132 1 98.27 186 GLY B CA 1
ATOM 3856 C C . GLY B 1 186 ? -6.39 -25.079 -18.56 1 98.27 186 GLY B C 1
ATOM 3857 O O . GLY B 1 186 ? -5.991 -24.334 -19.457 1 98.27 186 GLY B O 1
ATOM 3858 N N . ALA B 1 187 ? -5.586 -25.898 -17.908 1 98.61 187 ALA B N 1
ATOM 3859 C CA . ALA B 1 187 ? -4.172 -26.004 -18.258 1 98.61 187 ALA B CA 1
ATOM 3860 C C . ALA B 1 187 ? -3.997 -26.506 -19.689 1 98.61 187 ALA B C 1
ATOM 3862 O O . ALA B 1 187 ? -3.196 -25.96 -20.451 1 98.61 187 ALA B O 1
ATOM 3863 N N . ILE B 1 188 ? -4.72 -27.52 -20.038 1 98.54 188 ILE B N 1
ATOM 3864 C CA . ILE B 1 188 ? -4.635 -28.072 -21.386 1 98.54 188 ILE B CA 1
ATOM 3865 C C . ILE B 1 188 ? -4.983 -26.992 -22.408 1 98.54 188 ILE B C 1
ATOM 3867 O O . ILE B 1 188 ? -4.243 -26.777 -23.37 1 98.54 188 ILE B O 1
ATOM 3871 N N . LYS B 1 189 ? -6.046 -26.293 -22.21 1 98.61 189 LYS B N 1
ATOM 3872 C CA . LYS B 1 189 ? -6.474 -25.268 -23.157 1 98.61 189 LYS B CA 1
ATOM 3873 C C . LYS B 1 189 ? -5.46 -24.13 -23.233 1 98.61 189 LYS B C 1
ATOM 3875 O O . LYS B 1 189 ? -5.133 -23.655 -24.322 1 98.61 189 LYS B O 1
ATOM 3880 N N . ASN B 1 190 ? -4.969 -23.688 -22.109 1 98.78 190 ASN B N 1
ATOM 3881 C CA . ASN B 1 190 ? -4.214 -22.442 -22.027 1 98.78 190 ASN B CA 1
ATOM 3882 C C . ASN B 1 190 ? -2.736 -22.661 -22.341 1 98.78 190 ASN B C 1
ATOM 3884 O O . ASN B 1 190 ? -2.08 -21.781 -22.901 1 98.78 190 ASN B O 1
ATOM 3888 N N . ILE B 1 191 ? -2.185 -23.802 -22.013 1 98.73 191 ILE B N 1
ATOM 3889 C CA . ILE B 1 191 ? -0.739 -23.971 -22.095 1 98.73 191 ILE B CA 1
ATOM 3890 C C . ILE B 1 191 ? -0.372 -24.647 -23.414 1 98.73 191 ILE B C 1
ATOM 3892 O O . ILE B 1 191 ? 0.676 -24.357 -23.997 1 98.73 191 ILE B O 1
ATOM 3896 N N . THR B 1 192 ? -1.198 -25.464 -23.99 1 98.39 192 THR B N 1
ATOM 3897 C CA . THR B 1 192 ? -0.913 -26.284 -25.162 1 98.39 192 THR B CA 1
ATOM 3898 C C . THR B 1 192 ? -0.439 -25.419 -26.326 1 98.39 192 THR B C 1
ATOM 3900 O O . THR B 1 192 ? 0.538 -25.755 -26.999 1 98.39 192 THR B O 1
ATOM 3903 N N . PRO B 1 193 ? -1.076 -24.243 -26.541 1 98.42 193 PRO B N 1
ATOM 3904 C CA . PRO B 1 193 ? -0.658 -23.427 -27.684 1 98.42 193 PRO B CA 1
ATOM 3905 C C . PRO B 1 193 ? 0.781 -22.93 -27.559 1 98.42 193 PRO B C 1
ATOM 3907 O O . PRO B 1 193 ? 1.361 -22.456 -28.539 1 98.42 193 PRO B O 1
ATOM 3910 N N . TYR B 1 194 ? 1.359 -23.04 -26.411 1 98.23 194 TYR B N 1
ATOM 3911 C CA . TYR B 1 194 ? 2.676 -22.462 -26.17 1 98.23 194 TYR B CA 1
ATOM 3912 C C . TYR B 1 194 ? 3.735 -23.55 -26.045 1 98.23 194 TYR B C 1
ATOM 3914 O O . TYR B 1 194 ? 4.92 -23.255 -25.876 1 98.23 194 TYR B O 1
ATOM 3922 N N . LEU B 1 195 ? 3.47 -24.839 -26.203 1 97.74 195 LEU B N 1
ATOM 3923 C CA . LEU B 1 195 ? 4.324 -25.959 -25.821 1 97.74 195 LEU B CA 1
ATOM 3924 C C . LEU B 1 195 ? 5.53 -26.064 -26.749 1 97.74 195 LEU B C 1
ATOM 3926 O O . LEU B 1 195 ? 6.624 -26.429 -26.312 1 97.74 195 LEU B O 1
ATOM 3930 N N . LYS B 1 196 ? 5.376 -25.76 -27.977 1 95.87 196 LYS B N 1
ATOM 3931 C CA . LYS B 1 196 ? 6.427 -25.962 -28.97 1 95.87 196 LYS B CA 1
ATOM 3932 C C . LYS B 1 196 ? 7.675 -25.156 -28.62 1 95.87 196 LYS B C 1
ATOM 3934 O O . LYS B 1 196 ? 8.798 -25.618 -28.832 1 95.87 196 LYS B O 1
ATOM 3939 N N . GLU B 1 197 ? 7.546 -24.033 -28.04 1 95.08 197 GLU B N 1
ATOM 3940 C CA . GLU B 1 197 ? 8.68 -23.163 -27.743 1 95.08 197 GLU B CA 1
ATOM 3941 C C . GLU B 1 197 ? 8.775 -22.873 -26.248 1 95.08 197 GLU B C 1
ATOM 3943 O O . GLU B 1 197 ? 9.291 -21.828 -25.844 1 95.08 197 GLU B O 1
ATOM 3948 N N . ALA B 1 198 ? 8.29 -23.781 -25.454 1 97.88 198 ALA B N 1
ATOM 3949 C CA . ALA B 1 198 ? 8.268 -23.554 -24.011 1 97.88 198 ALA B CA 1
ATOM 3950 C C . ALA B 1 198 ? 9.676 -23.612 -23.425 1 97.88 198 ALA B C 1
ATOM 3952 O O . ALA B 1 198 ? 10.534 -24.342 -23.927 1 97.88 198 ALA B O 1
ATOM 3953 N N . ILE B 1 199 ? 9.891 -22.811 -22.417 1 98.44 199 ILE B N 1
ATOM 3954 C CA . ILE B 1 199 ? 11.111 -22.854 -21.618 1 98.44 199 ILE B CA 1
ATOM 3955 C C . ILE B 1 199 ? 10.887 -23.723 -20.382 1 98.44 199 ILE B C 1
ATOM 3957 O O . ILE B 1 199 ? 10.008 -23.438 -19.565 1 98.44 199 ILE B O 1
ATOM 3961 N N . LEU B 1 200 ? 11.659 -24.785 -20.234 1 98.22 200 LEU B N 1
ATOM 3962 C CA . LEU B 1 200 ? 11.517 -25.629 -19.052 1 98.22 200 LEU B CA 1
ATOM 3963 C C . LEU B 1 200 ? 12.283 -25.043 -17.871 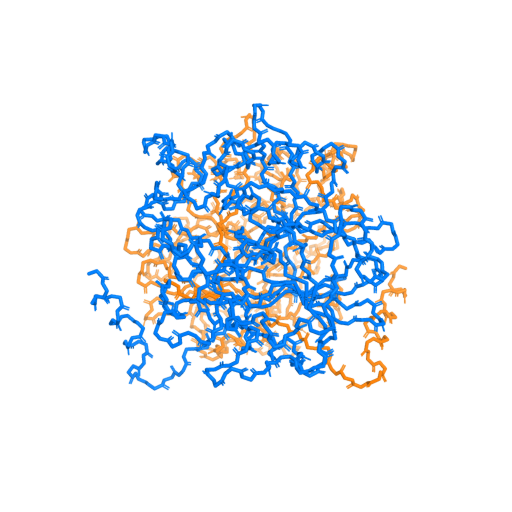1 98.22 200 LEU B C 1
ATOM 3965 O O . LEU B 1 200 ? 13.506 -24.895 -17.931 1 98.22 200 LEU B O 1
ATOM 3969 N N . VAL B 1 201 ? 11.6 -24.78 -16.838 1 98.48 201 VAL B N 1
ATOM 3970 C CA . VAL B 1 201 ? 12.152 -24.137 -15.65 1 98.48 201 VAL B CA 1
ATOM 3971 C C . VAL B 1 201 ? 12.783 -25.188 -14.74 1 98.48 201 VAL B C 1
ATOM 3973 O O . VAL B 1 201 ? 12.18 -26.23 -14.473 1 98.48 201 VAL B O 1
ATOM 3976 N N . ARG B 1 202 ? 13.942 -24.938 -14.306 1 97.6 202 ARG B N 1
ATOM 3977 C CA . ARG B 1 202 ? 14.683 -25.754 -13.349 1 97.6 202 ARG B CA 1
ATOM 3978 C C . ARG B 1 202 ? 15.113 -24.927 -12.142 1 97.6 202 ARG B C 1
ATOM 3980 O O . ARG B 1 202 ? 15.205 -23.7 -12.224 1 97.6 202 ARG B O 1
ATOM 3987 N N . ASP B 1 203 ? 15.305 -25.645 -11.048 1 98.11 203 ASP B N 1
ATOM 3988 C CA . ASP B 1 203 ? 15.794 -24.948 -9.862 1 98.11 203 ASP B CA 1
ATOM 3989 C C . ASP B 1 203 ? 17.168 -24.332 -10.115 1 98.11 203 ASP B C 1
ATOM 3991 O O . ASP B 1 203 ? 18.112 -25.035 -10.48 1 98.11 203 ASP B O 1
ATOM 3995 N N . GLY B 1 204 ? 17.225 -23.036 -10.004 1 98 204 GLY B N 1
ATOM 3996 C CA . GLY B 1 204 ? 18.473 -22.326 -10.232 1 98 204 GLY B CA 1
ATOM 3997 C C . GLY B 1 204 ? 18.776 -22.108 -11.702 1 98 204 GLY B C 1
ATOM 3998 O O . GLY B 1 204 ? 19.745 -21.429 -12.047 1 98 204 GLY B O 1
ATOM 3999 N N . GLY B 1 205 ? 17.937 -22.665 -12.552 1 98.3 205 GLY B N 1
ATOM 4000 C CA . GLY B 1 205 ? 18.15 -22.498 -13.981 1 98.3 205 GLY B CA 1
ATOM 4001 C C . GLY B 1 205 ? 17.692 -21.147 -14.498 1 98.3 205 GLY B C 1
ATOM 4002 O O . GLY B 1 205 ? 16.658 -20.631 -14.069 1 98.3 205 GLY B O 1
ATOM 4003 N N . GLU B 1 206 ? 18.463 -20.628 -15.36 1 98.37 206 GLU B N 1
ATOM 4004 C CA . GLU B 1 206 ? 18.153 -19.321 -15.934 1 98.37 206 GLU B CA 1
ATOM 4005 C C . GLU B 1 206 ? 17.008 -19.417 -16.938 1 98.37 206 GLU B C 1
ATOM 4007 O O . GLU B 1 206 ? 17.022 -20.275 -17.823 1 98.37 206 GLU B O 1
ATOM 4012 N N . VAL B 1 207 ? 16.03 -18.633 -16.794 1 98.37 207 VAL B N 1
ATOM 4013 C CA . VAL B 1 207 ? 14.93 -18.498 -17.743 1 98.37 207 VAL B CA 1
ATOM 4014 C C . VAL B 1 207 ? 15.286 -17.459 -18.803 1 98.37 207 VAL B C 1
ATOM 4016 O O . VAL B 1 207 ? 15.22 -17.738 -20.003 1 98.37 207 VAL B O 1
ATOM 4019 N N . VAL B 1 208 ? 15.693 -16.265 -18.404 1 98.34 208 VAL B N 1
ATOM 4020 C CA . VAL B 1 208 ? 16.362 -15.199 -19.141 1 98.34 208 VAL B CA 1
ATOM 4021 C C . VAL B 1 208 ? 17.448 -14.571 -18.27 1 98.34 208 VAL B C 1
ATOM 4023 O O . VAL B 1 208 ? 17.477 -14.781 -17.056 1 98.34 208 VAL B O 1
ATOM 4026 N N . PRO B 1 209 ? 18.358 -13.87 -18.867 1 98.33 209 PRO B N 1
ATOM 4027 C CA . PRO B 1 209 ? 19.408 -13.275 -18.037 1 98.33 209 PRO B CA 1
ATOM 4028 C C . PRO B 1 209 ? 18.849 -12.464 -16.87 1 98.33 209 PRO B C 1
ATOM 4030 O O . PRO B 1 209 ? 18.031 -11.563 -17.075 1 98.33 209 PRO B O 1
ATOM 4033 N N . GLY B 1 210 ? 19.221 -12.837 -15.642 1 98.46 210 GLY B N 1
ATOM 4034 C CA . GLY B 1 210 ? 18.82 -12.111 -14.447 1 98.46 210 GLY B CA 1
ATOM 4035 C C . GLY B 1 210 ? 17.619 -12.723 -13.752 1 98.46 210 GLY B C 1
ATOM 4036 O O . GLY B 1 210 ? 17.272 -12.328 -12.637 1 98.46 210 GLY B O 1
ATOM 4037 N N . ILE B 1 211 ? 16.965 -13.716 -14.404 1 98.8 211 ILE B N 1
ATOM 4038 C CA . ILE B 1 211 ? 15.796 -14.365 -13.82 1 98.8 211 ILE B CA 1
ATOM 4039 C C . ILE B 1 211 ? 15.992 -15.879 -13.821 1 98.8 211 ILE B C 1
ATOM 4041 O O . ILE B 1 211 ? 16.175 -16.487 -14.878 1 98.8 211 ILE B O 1
ATOM 4045 N N . THR B 1 212 ? 15.977 -16.453 -12.641 1 98.77 212 THR B N 1
ATOM 4046 C CA . THR B 1 212 ? 16.187 -17.891 -12.508 1 98.77 212 THR B CA 1
ATOM 4047 C C . THR B 1 212 ? 15.005 -18.547 -11.801 1 98.77 212 THR B C 1
ATOM 4049 O O . THR B 1 212 ? 14.281 -17.89 -11.05 1 98.77 212 THR B O 1
ATOM 4052 N N . GLY B 1 213 ? 14.842 -19.828 -12.085 1 98.69 213 GLY B N 1
ATOM 4053 C CA . GLY B 1 213 ? 13.789 -20.589 -11.432 1 98.69 213 GLY B CA 1
ATOM 4054 C C . GLY B 1 213 ? 14.124 -20.962 -10 1 98.69 213 GLY B C 1
ATOM 4055 O O . GLY B 1 213 ? 15.284 -21.224 -9.676 1 98.69 213 GLY B O 1
ATOM 4056 N N . LEU B 1 214 ? 13.102 -20.916 -9.184 1 98.78 214 LEU B N 1
ATOM 4057 C CA . LEU B 1 214 ? 13.15 -21.386 -7.804 1 98.78 214 LEU B CA 1
ATOM 4058 C C . LEU B 1 214 ? 12.069 -22.43 -7.548 1 98.78 214 LEU B C 1
ATOM 4060 O O . LEU B 1 214 ? 10.923 -22.084 -7.253 1 98.78 214 LEU B O 1
ATOM 4064 N N . LEU B 1 215 ? 12.413 -23.682 -7.622 1 98.61 215 LEU B N 1
ATOM 4065 C CA . LEU B 1 215 ? 11.413 -24.73 -7.454 1 98.61 215 LEU B CA 1
ATOM 4066 C C . LEU B 1 215 ? 11.008 -24.867 -5.99 1 98.61 215 LEU B C 1
ATOM 4068 O O . LEU B 1 215 ? 11.866 -24.903 -5.106 1 98.61 215 LEU B O 1
ATOM 4072 N N . CYS B 1 216 ? 9.781 -24.89 -5.739 1 98.54 216 CYS B N 1
ATOM 4073 C CA . CYS B 1 216 ? 9.185 -25.08 -4.421 1 98.54 216 CYS B CA 1
ATOM 4074 C C . CYS B 1 216 ? 7.914 -25.917 -4.514 1 98.54 216 CYS B C 1
ATOM 4076 O O . CYS B 1 216 ? 6.82 -25.424 -4.234 1 98.54 216 CYS B O 1
ATOM 4078 N N . PRO B 1 217 ? 8.069 -27.18 -4.776 1 98.54 217 PRO B N 1
ATOM 4079 C CA . PRO B 1 217 ? 6.924 -28.051 -5.052 1 98.54 217 PRO B CA 1
ATOM 4080 C C . PRO B 1 217 ? 6.041 -28.271 -3.826 1 98.54 217 PRO B C 1
ATOM 4082 O O . PRO B 1 217 ? 6.457 -27.983 -2.701 1 98.54 217 PRO B O 1
ATOM 4085 N N . GLY B 1 218 ? 4.849 -28.785 -4.036 1 98.33 218 GLY B N 1
ATOM 4086 C CA . GLY B 1 218 ? 3.896 -29.14 -2.996 1 98.33 218 GLY B CA 1
ATOM 4087 C C . GLY B 1 218 ? 2.512 -28.567 -3.234 1 98.33 218 GLY B C 1
ATOM 4088 O O . GLY B 1 218 ? 1.53 -29.309 -3.297 1 98.33 218 GLY B O 1
ATOM 4089 N N . HIS B 1 219 ? 2.426 -27.236 -3.398 1 98.12 219 HIS B N 1
ATOM 4090 C CA . HIS B 1 219 ? 1.163 -26.607 -3.767 1 98.12 219 HIS B CA 1
ATOM 4091 C C . HIS B 1 219 ? 0.632 -27.168 -5.082 1 98.12 219 HIS B C 1
ATOM 4093 O O . HIS B 1 219 ? -0.553 -27.491 -5.191 1 98.12 219 HIS B O 1
ATOM 4099 N N . SER B 1 220 ? 1.457 -27.234 -5.979 1 98.16 220 SER B N 1
ATOM 4100 C CA . SER B 1 220 ? 1.366 -28.039 -7.193 1 98.16 220 SER B CA 1
ATOM 4101 C C . SER B 1 220 ? 2.666 -28.792 -7.456 1 98.16 220 SER B C 1
ATOM 4103 O O . SER B 1 220 ? 3.693 -28.502 -6.838 1 98.16 220 SER B O 1
ATOM 4105 N N . PRO B 1 221 ? 2.661 -29.805 -8.252 1 97.48 221 PRO B N 1
ATOM 4106 C CA . PRO B 1 221 ? 3.837 -30.67 -8.371 1 97.48 221 PRO B CA 1
ATOM 4107 C C . PRO B 1 221 ? 5.084 -29.913 -8.822 1 97.48 221 PRO B C 1
ATOM 4109 O O . PRO B 1 221 ? 6.19 -30.209 -8.363 1 97.48 221 PRO B O 1
ATOM 4112 N N . GLY B 1 222 ? 4.954 -29.022 -9.686 1 98.23 222 GLY B N 1
ATOM 4113 C CA . GLY B 1 222 ? 6.078 -28.252 -10.195 1 98.23 222 GLY B CA 1
ATOM 4114 C C . GLY B 1 222 ? 5.997 -26.777 -9.847 1 98.23 222 GLY B C 1
ATOM 4115 O O . GLY B 1 222 ? 6.503 -25.931 -10.588 1 98.23 222 GLY B O 1
ATOM 4116 N N . HIS B 1 223 ? 5.287 -26.447 -8.745 1 98.76 223 HIS B N 1
ATOM 4117 C CA . HIS B 1 223 ? 5.193 -25.05 -8.336 1 98.76 223 HIS B CA 1
ATOM 4118 C C . HIS B 1 223 ? 6.574 -24.407 -8.249 1 98.76 223 HIS B C 1
ATOM 4120 O O . HIS B 1 223 ? 7.517 -25.019 -7.743 1 98.76 223 HIS B O 1
ATOM 4126 N N . SER B 1 224 ? 6.666 -23.19 -8.745 1 98.6 224 SER B N 1
ATOM 4127 C CA . SER B 1 224 ? 7.932 -22.465 -8.755 1 98.6 224 SER B CA 1
ATOM 4128 C C . SER B 1 224 ? 7.724 -20.987 -8.441 1 98.6 224 SER B C 1
ATOM 4130 O O . SER B 1 224 ? 6.64 -20.445 -8.666 1 98.6 224 SER B O 1
ATOM 4132 N N . GLY B 1 225 ? 8.737 -20.41 -7.855 1 98.64 225 GLY B N 1
ATOM 4133 C CA . GLY B 1 225 ? 8.974 -18.976 -7.89 1 98.64 225 GLY B CA 1
ATOM 4134 C C . GLY B 1 225 ? 10.103 -18.581 -8.824 1 98.64 225 GLY B C 1
ATOM 4135 O O . GLY B 1 225 ? 10.577 -19.399 -9.614 1 98.64 225 GLY B O 1
ATOM 4136 N N . TYR B 1 226 ? 10.514 -17.345 -8.74 1 98.92 226 TYR B N 1
ATOM 4137 C CA . TYR B 1 226 ? 11.617 -16.84 -9.55 1 98.92 226 TYR B CA 1
ATOM 4138 C C . TYR B 1 226 ? 12.491 -15.885 -8.745 1 98.92 226 TYR B C 1
ATOM 4140 O O . TYR B 1 226 ? 11.988 -15.119 -7.92 1 98.92 226 TYR B O 1
ATOM 4148 N N . VAL B 1 227 ? 13.76 -15.984 -8.95 1 98.91 227 VAL B N 1
ATOM 4149 C CA . VAL B 1 227 ? 14.739 -15.056 -8.394 1 98.91 227 VAL B CA 1
ATOM 4150 C C . VAL B 1 227 ? 15.143 -14.033 -9.454 1 98.91 227 VAL B C 1
ATOM 4152 O O . VAL B 1 227 ? 15.666 -14.397 -10.509 1 98.91 227 VAL B O 1
ATOM 4155 N N . ILE B 1 228 ? 14.862 -12.791 -9.232 1 98.91 228 ILE B N 1
ATOM 4156 C CA . ILE B 1 228 ? 15.158 -11.686 -10.137 1 98.91 228 ILE B CA 1
ATOM 4157 C C . ILE B 1 228 ? 16.348 -10.889 -9.607 1 98.91 228 ILE B C 1
ATOM 4159 O O . ILE B 1 228 ? 16.263 -10.269 -8.544 1 98.91 228 ILE B O 1
ATOM 4163 N N . SER B 1 229 ? 17.391 -10.947 -10.278 1 98.64 229 SER B N 1
ATOM 4164 C CA . SER B 1 229 ? 18.624 -10.292 -9.854 1 98.64 229 SER B CA 1
ATOM 4165 C C . SER B 1 229 ? 19.048 -9.216 -10.848 1 98.64 229 SER B C 1
ATOM 4167 O O . SER B 1 229 ? 19.153 -9.478 -12.048 1 98.64 229 SER B O 1
ATOM 4169 N N . SER B 1 230 ? 19.218 -8.083 -10.418 1 98 230 SER B N 1
ATOM 4170 C CA . SER B 1 230 ? 19.719 -6.954 -11.196 1 98 230 SER B CA 1
ATOM 4171 C C . SER B 1 230 ? 20.702 -6.117 -10.384 1 98 230 SER B C 1
ATOM 4173 O O . SER B 1 230 ? 20.329 -5.518 -9.373 1 98 230 SER B O 1
ATOM 4175 N N . ASP B 1 231 ? 21.949 -6.081 -10.867 1 95.58 231 ASP B N 1
ATOM 4176 C CA . ASP B 1 231 ? 23.024 -5.445 -10.112 1 95.58 231 ASP B CA 1
ATOM 4177 C C . ASP B 1 231 ? 23.133 -6.036 -8.708 1 95.58 231 ASP B C 1
ATOM 4179 O O . ASP B 1 231 ? 23.223 -7.255 -8.548 1 95.58 231 ASP B O 1
ATOM 4183 N N . ASP B 1 232 ? 23.031 -5.259 -7.671 1 94.65 232 ASP B N 1
ATOM 4184 C CA . ASP B 1 232 ? 23.217 -5.762 -6.313 1 94.65 232 ASP B CA 1
ATOM 4185 C C . ASP B 1 232 ? 21.877 -5.919 -5.597 1 94.65 232 ASP B C 1
ATOM 4187 O O . ASP B 1 232 ? 21.832 -6.029 -4.37 1 94.65 232 ASP B O 1
ATOM 4191 N N . THR B 1 233 ? 20.859 -6.049 -6.418 1 96.96 233 THR B N 1
ATOM 4192 C CA . THR B 1 233 ? 19.532 -6.143 -5.819 1 96.96 233 THR B CA 1
ATOM 4193 C C . THR B 1 233 ? 18.823 -7.416 -6.273 1 96.96 233 THR B C 1
ATOM 4195 O O . THR B 1 233 ? 19.031 -7.882 -7.395 1 96.96 233 THR B O 1
ATOM 4198 N N . VAL B 1 234 ? 18.092 -8.024 -5.375 1 98.61 234 VAL B N 1
ATOM 4199 C CA . VAL B 1 234 ? 17.424 -9.293 -5.645 1 98.61 234 VAL B CA 1
ATOM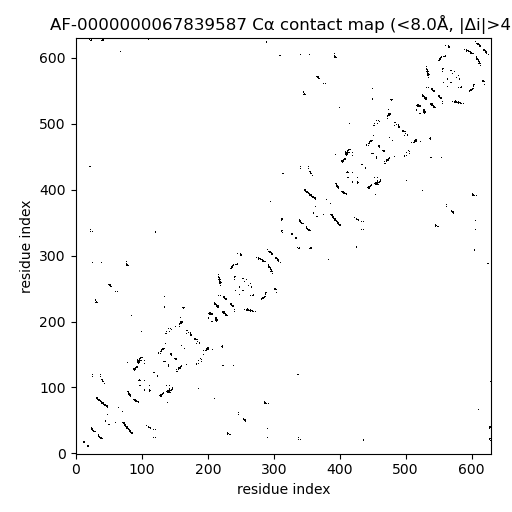 4200 C C . VAL B 1 234 ? 15.978 -9.229 -5.159 1 98.61 234 VAL B C 1
ATOM 4202 O O . VAL B 1 234 ? 15.705 -8.721 -4.069 1 98.61 234 VAL B O 1
ATOM 4205 N N . LEU B 1 235 ? 15.059 -9.609 -5.963 1 98.86 235 LEU B N 1
ATOM 4206 C CA . LEU B 1 235 ? 13.652 -9.819 -5.64 1 98.86 235 LEU B CA 1
ATOM 4207 C C . LEU B 1 235 ? 13.249 -11.269 -5.886 1 98.86 235 LEU B C 1
ATOM 4209 O O . LEU B 1 235 ? 13.583 -11.843 -6.926 1 98.86 235 LEU B O 1
ATOM 4213 N N . VAL B 1 236 ? 12.577 -11.841 -4.933 1 98.94 236 VAL B N 1
ATOM 4214 C CA . VAL B 1 236 ? 12.097 -13.21 -5.091 1 98.94 236 VAL B CA 1
ATOM 4215 C C . VAL B 1 236 ? 10.57 -13.222 -5.119 1 98.94 236 VAL B C 1
ATOM 4217 O O . VAL B 1 236 ? 9.922 -12.767 -4.173 1 98.94 236 VAL B O 1
ATOM 4220 N N . THR B 1 237 ? 9.961 -13.636 -6.206 1 98.91 237 THR B N 1
ATOM 4221 C CA . THR B 1 237 ? 8.526 -13.897 -6.216 1 98.91 237 THR B CA 1
ATOM 4222 C C . THR B 1 237 ? 8.236 -15.341 -5.82 1 98.91 237 THR B C 1
ATOM 4224 O O . THR B 1 237 ? 8.834 -16.272 -6.364 1 98.91 237 THR B O 1
ATOM 4227 N N . ILE B 1 238 ? 7.252 -15.546 -4.95 1 98.82 238 ILE B N 1
ATOM 4228 C CA . ILE B 1 238 ? 7.148 -16.852 -4.307 1 98.82 238 ILE B CA 1
ATOM 4229 C C . ILE B 1 238 ? 5.887 -17.566 -4.79 1 98.82 238 ILE B C 1
ATOM 4231 O O . ILE B 1 238 ? 5.512 -18.609 -4.25 1 98.82 238 ILE B O 1
ATOM 4235 N N . GLY B 1 239 ? 5.189 -16.999 -5.796 1 98.31 239 GLY B N 1
ATOM 4236 C CA . GLY B 1 239 ? 3.953 -17.611 -6.256 1 98.31 239 GLY B CA 1
ATOM 4237 C C . GLY B 1 239 ? 2.974 -17.896 -5.133 1 98.31 239 GLY B C 1
ATOM 4238 O O . GLY B 1 239 ? 2.66 -17.009 -4.337 1 98.31 239 GLY B O 1
ATOM 4239 N N . ASP B 1 240 ? 2.557 -19.168 -5.076 1 98.37 240 ASP B N 1
ATOM 4240 C CA . ASP B 1 240 ? 1.559 -19.557 -4.084 1 98.37 240 ASP B CA 1
ATOM 4241 C C . ASP B 1 240 ? 2.202 -20.321 -2.929 1 98.37 240 ASP B C 1
ATOM 4243 O O . ASP B 1 240 ? 1.557 -21.162 -2.298 1 98.37 240 ASP B O 1
ATOM 4247 N N . LEU B 1 241 ? 3.418 -20.036 -2.682 1 97.92 241 LEU B N 1
ATOM 4248 C CA . LEU B 1 241 ? 4.086 -20.627 -1.527 1 97.92 241 LEU B CA 1
ATOM 4249 C C . LEU B 1 241 ? 3.333 -20.306 -0.24 1 97.92 241 LEU B C 1
ATOM 4251 O O . LEU B 1 241 ? 3.293 -21.125 0.681 1 97.92 241 LEU B O 1
ATOM 4255 N N . ALA B 1 242 ? 2.764 -19.139 -0.196 1 96.85 242 ALA B N 1
ATOM 4256 C CA . ALA B 1 242 ? 1.955 -18.654 0.919 1 96.85 242 ALA B CA 1
ATOM 4257 C C . ALA B 1 242 ? 0.731 -17.892 0.418 1 96.85 242 ALA B C 1
ATOM 4259 O O . ALA B 1 242 ? 0.863 -16.897 -0.298 1 96.85 242 ALA B O 1
ATOM 4260 N N . HIS B 1 243 ? -0.44 -18.297 0.884 1 95.52 243 HIS B N 1
ATOM 4261 C CA . HIS B 1 243 ? -1.683 -17.737 0.366 1 95.52 243 HIS B CA 1
ATOM 4262 C C . HIS B 1 243 ? -2.105 -16.505 1.16 1 95.52 243 HIS B C 1
ATOM 4264 O O . HIS B 1 243 ? -3.02 -15.785 0.756 1 95.52 243 HIS B O 1
ATOM 4270 N N . HIS B 1 244 ? -1.446 -16.295 2.248 1 96.43 244 HIS B N 1
ATOM 4271 C CA . HIS B 1 244 ? -1.858 -15.182 3.097 1 96.43 244 HIS B CA 1
ATOM 4272 C C . HIS B 1 244 ? -0.682 -14.64 3.903 1 96.43 244 HIS B C 1
ATOM 4274 O O . HIS B 1 244 ? 0.085 -15.409 4.485 1 96.43 244 HIS B O 1
ATOM 4280 N N . HIS B 1 245 ? -0.579 -13.343 4.023 1 97.07 245 HIS B N 1
ATOM 4281 C CA . HIS B 1 245 ? 0.608 -12.671 4.541 1 97.07 245 HIS B CA 1
ATOM 4282 C C . HIS B 1 245 ? 0.696 -12.802 6.058 1 97.07 245 HIS B C 1
ATOM 4284 O O . HIS B 1 245 ? 1.749 -12.546 6.646 1 97.07 245 HIS B O 1
ATOM 4290 N N . ILE B 1 246 ? -0.435 -13.196 6.716 1 97.23 246 ILE B N 1
ATOM 4291 C CA . ILE B 1 246 ? -0.429 -13.419 8.158 1 97.23 246 ILE B CA 1
ATOM 4292 C C . ILE B 1 246 ? -0.515 -14.916 8.448 1 97.23 246 ILE B C 1
ATOM 4294 O O . ILE B 1 246 ? 0.407 -15.496 9.027 1 97.23 246 ILE B O 1
ATOM 4298 N N . LEU B 1 247 ? -1.525 -15.624 7.973 1 97.33 247 LEU B N 1
ATOM 4299 C CA . LEU B 1 247 ? -1.857 -16.987 8.373 1 97.33 247 LEU B CA 1
ATOM 4300 C C . LEU B 1 247 ? -0.763 -17.96 7.948 1 97.33 247 LEU B C 1
ATOM 4302 O O . LEU B 1 247 ? -0.253 -18.725 8.77 1 97.33 247 LEU B O 1
ATOM 4306 N N . ALA B 1 248 ? -0.402 -17.857 6.666 1 97.26 248 ALA B N 1
ATOM 4307 C CA . ALA B 1 248 ? 0.567 -18.809 6.13 1 97.26 248 ALA B CA 1
ATOM 4308 C C . ALA B 1 248 ? 1.968 -18.526 6.666 1 97.26 248 ALA B C 1
ATOM 4310 O O . ALA B 1 248 ? 2.836 -19.401 6.644 1 97.26 248 ALA B O 1
ATOM 4311 N N . LEU B 1 249 ? 2.255 -17.327 7.109 1 98.24 249 LEU B N 1
ATOM 4312 C CA . LEU B 1 249 ? 3.575 -16.971 7.619 1 98.24 249 LEU B CA 1
ATOM 4313 C C . LEU B 1 249 ? 3.681 -17.275 9.11 1 98.24 249 LEU B C 1
ATOM 4315 O O . LEU B 1 249 ? 4.677 -17.843 9.563 1 98.24 249 LEU B O 1
ATOM 4319 N N . ARG B 1 250 ? 2.618 -16.909 9.846 1 97.83 250 ARG B N 1
ATOM 4320 C CA . ARG B 1 250 ? 2.625 -17.174 11.281 1 97.83 250 ARG B CA 1
ATOM 4321 C C . ARG B 1 250 ? 2.569 -18.671 11.563 1 97.83 250 ARG B C 1
ATOM 4323 O O . ARG B 1 250 ? 3.135 -19.145 12.55 1 97.83 250 ARG B O 1
ATOM 4330 N N . HIS B 1 251 ? 1.822 -19.353 10.741 1 97.57 251 HIS B N 1
ATOM 4331 C CA . HIS B 1 251 ? 1.682 -20.801 10.849 1 97.57 251 HIS B CA 1
ATOM 4332 C C . HIS B 1 251 ? 2.038 -21.489 9.536 1 97.57 251 HIS B C 1
ATOM 4334 O O . HIS B 1 251 ? 1.158 -22.005 8.842 1 97.57 251 HIS B O 1
ATOM 4340 N N . PRO B 1 252 ? 3.318 -21.557 9.272 1 97.76 252 PRO B N 1
ATOM 4341 C CA . PRO B 1 252 ? 3.739 -22.147 7.999 1 97.76 252 PRO B CA 1
ATOM 4342 C C . PRO B 1 252 ? 3.421 -23.638 7.906 1 97.76 252 PRO B C 1
ATOM 4344 O O . PRO B 1 252 ? 3.517 -24.227 6.827 1 97.76 252 PRO B O 1
ATOM 4347 N N . GLU B 1 253 ? 3.021 -24.252 9.036 1 97.14 253 GLU B N 1
ATOM 4348 C CA . GLU B 1 253 ? 2.684 -25.672 9.056 1 97.14 253 GLU B CA 1
ATOM 4349 C C . GLU B 1 253 ? 1.244 -25.904 8.606 1 97.14 253 GLU B C 1
ATOM 4351 O O . GLU B 1 253 ? 0.85 -27.039 8.33 1 97.14 253 GLU B O 1
ATOM 4356 N N . TRP B 1 254 ? 0.378 -24.846 8.625 1 96.97 254 TRP B N 1
ATOM 4357 C CA . TRP B 1 254 ? -0.999 -25.013 8.173 1 96.97 254 TRP B CA 1
ATOM 4358 C C . TRP B 1 254 ? -1.047 -25.375 6.693 1 96.97 254 TRP B C 1
ATOM 4360 O O . TRP B 1 254 ? -0.38 -24.743 5.871 1 96.97 254 TRP B O 1
ATOM 4370 N N . LYS B 1 255 ? -1.804 -26.356 6.389 1 96.59 255 LYS B N 1
ATOM 4371 C CA . LYS B 1 255 ? -1.888 -26.862 5.022 1 96.59 255 LYS B CA 1
ATOM 4372 C C . LYS B 1 255 ? -2.903 -26.069 4.204 1 96.59 255 LYS B C 1
ATOM 4374 O O . LYS B 1 255 ? -4.01 -25.797 4.673 1 96.59 255 LYS B O 1
ATOM 4379 N N . ILE B 1 256 ? -2.507 -25.651 3.064 1 94.15 256 ILE B N 1
ATOM 4380 C CA . ILE B 1 256 ? -3.388 -24.954 2.134 1 94.15 256 ILE B CA 1
ATOM 4381 C C . ILE B 1 256 ? -4.299 -25.96 1.433 1 94.15 256 ILE B C 1
ATOM 4383 O O . ILE B 1 256 ? -3.837 -27.001 0.96 1 94.15 256 ILE B O 1
ATOM 4387 N N . SER B 1 257 ? -5.516 -25.68 1.301 1 92.95 257 SER B N 1
ATOM 4388 C CA . SER B 1 257 ? -6.561 -26.605 0.876 1 92.95 257 SER B CA 1
ATOM 4389 C C . SER B 1 257 ? -6.365 -27.033 -0.574 1 92.95 257 SER B C 1
ATOM 4391 O O . SER B 1 257 ? -6.895 -28.061 -1.001 1 92.95 257 SER B O 1
ATOM 4393 N N . TYR B 1 258 ? -5.574 -26.329 -1.309 1 92.77 258 TYR B N 1
ATOM 4394 C CA . TYR B 1 258 ? -5.446 -26.541 -2.747 1 92.77 258 TYR B CA 1
ATOM 4395 C C . TYR B 1 258 ? -4.118 -27.211 -3.082 1 92.77 258 TYR B C 1
ATOM 4397 O O . TYR B 1 258 ? -3.751 -27.322 -4.254 1 92.77 258 TYR B O 1
ATOM 4405 N N . ASP B 1 259 ? -3.455 -27.679 -2.052 1 95.8 259 ASP B N 1
ATOM 4406 C CA . ASP B 1 259 ? -2.163 -28.326 -2.264 1 95.8 259 ASP B CA 1
ATOM 4407 C C . ASP B 1 259 ? -2.338 -29.713 -2.877 1 95.8 259 ASP B C 1
ATOM 4409 O O . ASP B 1 259 ? -3.243 -30.457 -2.495 1 95.8 259 ASP B O 1
ATOM 4413 N N . THR B 1 260 ? -1.483 -30.013 -3.791 1 96.54 260 THR B N 1
ATOM 4414 C CA . THR B 1 260 ? -1.427 -31.369 -4.327 1 96.54 260 THR B CA 1
ATOM 4415 C C . THR B 1 260 ? -0.73 -32.309 -3.349 1 96.54 260 THR B C 1
ATOM 4417 O O . THR B 1 260 ? -1.136 -33.463 -3.192 1 96.54 260 THR B O 1
ATOM 4420 N N . ASP B 1 261 ? 0.277 -31.933 -2.7 1 97.24 261 ASP B N 1
ATOM 4421 C CA . ASP B 1 261 ? 1.021 -32.617 -1.646 1 97.24 261 ASP B CA 1
ATOM 4422 C C . ASP B 1 261 ? 1.273 -31.688 -0.461 1 97.24 261 ASP B C 1
ATOM 4424 O O . ASP B 1 261 ? 2.265 -30.957 -0.438 1 97.24 261 ASP B O 1
ATOM 4428 N N . SER B 1 262 ? 0.417 -31.779 0.484 1 97.24 262 SER B N 1
ATOM 4429 C CA . SER B 1 262 ? 0.379 -30.808 1.572 1 97.24 262 SER B CA 1
ATOM 4430 C C . SER B 1 262 ? 1.654 -30.862 2.407 1 97.24 262 SER B C 1
ATOM 4432 O O . SER B 1 262 ? 2.172 -29.825 2.826 1 97.24 262 SER B O 1
ATOM 4434 N N . ASP B 1 263 ? 2.157 -32.061 2.662 1 98.05 263 ASP B N 1
ATOM 4435 C CA . ASP B 1 263 ? 3.37 -32.191 3.464 1 98.05 263 ASP B CA 1
ATOM 4436 C C . ASP B 1 263 ? 4.571 -31.584 2.744 1 98.05 263 ASP B C 1
ATOM 4438 O O . ASP B 1 263 ? 5.38 -30.883 3.357 1 98.05 263 ASP B O 1
ATOM 4442 N N . LEU B 1 264 ? 4.633 -31.865 1.447 1 98.48 264 LEU B N 1
ATOM 4443 C CA . LEU B 1 264 ? 5.718 -31.295 0.656 1 98.48 264 LEU B CA 1
ATOM 4444 C C . LEU B 1 264 ? 5.583 -29.779 0.562 1 98.48 264 LEU B C 1
ATOM 4446 O O . LEU B 1 264 ? 6.585 -29.06 0.582 1 98.48 264 LEU B O 1
ATOM 4450 N N . SER B 1 265 ? 4.377 -29.309 0.485 1 98.29 265 SER B N 1
ATOM 4451 C CA . SER B 1 265 ? 4.125 -27.872 0.443 1 98.29 265 SER B CA 1
ATOM 4452 C C . SER B 1 265 ? 4.647 -27.183 1.7 1 98.29 265 SER B C 1
ATOM 4454 O O . SER B 1 265 ? 5.289 -26.133 1.618 1 98.29 265 SER B O 1
ATOM 4456 N N . VAL B 1 266 ? 4.412 -27.756 2.872 1 98.29 266 VAL B N 1
ATOM 4457 C CA . VAL B 1 266 ? 4.866 -27.205 4.145 1 98.29 266 VAL B CA 1
ATOM 4458 C C . VAL B 1 266 ? 6.392 -27.198 4.19 1 98.29 266 VAL B C 1
ATOM 4460 O O . VAL B 1 266 ? 7.003 -26.211 4.607 1 98.29 266 VAL B O 1
ATOM 4463 N N . THR B 1 267 ? 6.999 -28.287 3.742 1 98.55 267 THR B N 1
ATOM 4464 C CA . THR B 1 267 ? 8.453 -28.4 3.723 1 98.55 267 THR B CA 1
ATOM 4465 C C . THR B 1 267 ? 9.067 -27.333 2.821 1 98.55 267 THR B C 1
ATOM 4467 O O . THR B 1 267 ? 10.011 -26.646 3.217 1 98.55 267 THR B O 1
ATOM 4470 N N . SER B 1 268 ? 8.544 -27.178 1.633 1 98.67 268 SER B N 1
ATOM 4471 C CA . SER B 1 268 ? 9.024 -26.167 0.697 1 98.67 268 SER B CA 1
ATOM 4472 C C . SER B 1 268 ? 8.836 -24.761 1.257 1 98.67 268 SER B C 1
ATOM 4474 O O . SER B 1 268 ? 9.734 -23.922 1.156 1 98.67 268 SER B O 1
ATOM 4476 N N . ARG B 1 269 ? 7.702 -24.513 1.847 1 98.67 269 ARG B N 1
ATOM 4477 C CA . ARG B 1 269 ? 7.392 -23.203 2.411 1 98.67 269 ARG B CA 1
ATOM 4478 C C . ARG B 1 269 ? 8.393 -22.823 3.496 1 98.67 269 ARG B C 1
ATOM 4480 O O . ARG B 1 269 ? 8.958 -21.727 3.47 1 98.67 269 ARG B O 1
ATOM 4487 N N . ARG B 1 270 ? 8.644 -23.706 4.42 1 98.41 270 ARG B N 1
ATOM 4488 C CA . ARG B 1 270 ? 9.578 -23.425 5.505 1 98.41 270 ARG B CA 1
ATOM 4489 C C . ARG B 1 270 ? 10.982 -23.172 4.968 1 98.41 270 ARG B C 1
ATOM 4491 O O . ARG B 1 270 ? 11.664 -22.246 5.41 1 98.41 270 ARG B O 1
ATOM 4498 N N . ARG B 1 271 ? 11.377 -23.974 4.025 1 98.57 271 ARG B N 1
ATOM 4499 C CA . ARG B 1 271 ? 12.707 -23.833 3.441 1 98.57 271 ARG B CA 1
ATOM 4500 C C . ARG B 1 271 ? 12.88 -22.46 2.8 1 98.57 271 ARG B C 1
ATOM 4502 O O . ARG B 1 271 ? 13.88 -21.779 3.037 1 98.57 271 ARG B O 1
ATOM 4509 N N . ILE B 1 272 ? 11.945 -22.082 2.024 1 98.78 272 ILE B N 1
ATOM 4510 C CA . ILE B 1 272 ? 12.057 -20.842 1.263 1 98.78 272 ILE B CA 1
ATOM 4511 C C . ILE B 1 272 ? 11.901 -19.646 2.2 1 98.78 272 ILE B C 1
ATOM 4513 O O . ILE B 1 272 ? 12.619 -18.651 2.07 1 98.78 272 ILE B O 1
ATOM 4517 N N . LEU B 1 273 ? 10.972 -19.713 3.156 1 98.82 273 LEU B N 1
ATOM 4518 C CA . LEU B 1 273 ? 10.793 -18.612 4.096 1 98.82 273 LEU B CA 1
ATOM 4519 C C . LEU B 1 273 ? 12.04 -18.421 4.953 1 98.82 273 LEU B C 1
ATOM 4521 O O . LEU B 1 273 ? 12.422 -17.289 5.257 1 98.82 273 LEU B O 1
ATOM 4525 N N . ASP B 1 274 ? 12.673 -19.52 5.355 1 98.68 274 ASP B N 1
ATOM 4526 C CA . ASP B 1 274 ? 13.945 -19.437 6.066 1 98.68 274 ASP B CA 1
ATOM 4527 C C . ASP B 1 274 ? 15.005 -18.742 5.215 1 98.68 274 ASP B C 1
ATOM 4529 O O . ASP B 1 274 ? 15.734 -17.878 5.707 1 98.68 274 ASP B O 1
ATOM 4533 N N . PHE B 1 275 ? 15.065 -19.138 3.975 1 98.56 275 PHE B N 1
ATOM 4534 C CA . PHE B 1 275 ? 16.02 -18.567 3.032 1 98.56 275 PHE B CA 1
ATOM 4535 C C . PHE B 1 275 ? 15.795 -17.068 2.876 1 98.56 275 PHE B C 1
ATOM 4537 O O . PHE B 1 275 ? 16.746 -16.285 2.922 1 98.56 275 PHE B O 1
ATOM 4544 N N . LEU B 1 276 ? 14.592 -16.615 2.708 1 98.77 276 LEU B N 1
ATOM 4545 C CA . LEU B 1 276 ? 14.239 -15.208 2.548 1 98.77 276 LEU B CA 1
ATOM 4546 C C . LEU B 1 276 ? 14.595 -14.414 3.8 1 98.77 276 LEU B C 1
ATOM 4548 O O . LEU B 1 276 ? 15.193 -13.339 3.71 1 98.77 276 LEU B O 1
ATOM 4552 N N . ALA B 1 277 ? 14.21 -14.93 4.935 1 98.64 277 ALA B N 1
ATOM 4553 C CA . ALA B 1 277 ? 14.429 -14.242 6.204 1 98.64 277 ALA B CA 1
ATOM 4554 C C . ALA B 1 277 ? 15.919 -14.132 6.518 1 98.64 277 ALA B C 1
ATOM 4556 O O . ALA B 1 277 ? 16.395 -13.075 6.937 1 98.64 277 ALA B O 1
ATOM 4557 N N . GLN B 1 278 ? 16.627 -15.203 6.289 1 98.09 278 GLN B N 1
ATOM 4558 C CA . GLN B 1 278 ? 18.05 -15.253 6.611 1 98.09 278 GLN B CA 1
ATOM 4559 C C . GLN B 1 278 ? 18.846 -14.289 5.736 1 98.09 278 GLN B C 1
ATOM 4561 O O . GLN B 1 278 ? 19.815 -13.682 6.195 1 98.09 278 GLN B O 1
ATOM 4566 N N . ASN B 1 279 ? 18.433 -14.165 4.528 1 98.02 279 ASN B N 1
ATOM 4567 C CA . ASN B 1 279 ? 19.202 -13.358 3.586 1 98.02 279 ASN B CA 1
ATOM 4568 C C . ASN B 1 279 ? 18.585 -11.974 3.401 1 98.02 279 ASN B C 1
ATOM 4570 O O . ASN B 1 279 ? 19.068 -11.178 2.594 1 98.02 279 ASN B O 1
ATOM 4574 N N . ARG B 1 280 ? 17.527 -11.672 4.101 1 97.79 280 ARG B N 1
ATOM 4575 C CA . ARG B 1 280 ? 16.856 -10.377 4.088 1 97.79 280 ARG B CA 1
ATOM 4576 C C . ARG B 1 280 ? 16.51 -9.953 2.665 1 97.79 280 ARG B C 1
ATOM 4578 O O . ARG B 1 280 ? 16.756 -8.81 2.275 1 97.79 280 ARG B O 1
ATOM 4585 N N . LEU B 1 281 ? 15.965 -10.828 1.91 1 98.45 281 LEU B N 1
ATOM 4586 C CA . LEU B 1 281 ? 15.681 -10.574 0.501 1 98.45 281 LEU B CA 1
ATOM 4587 C C . LEU B 1 281 ? 14.313 -9.922 0.331 1 98.45 281 LEU B C 1
ATOM 4589 O O . LEU B 1 281 ? 13.36 -10.279 1.028 1 98.45 281 LEU B O 1
ATOM 4593 N N . MET B 1 282 ? 14.242 -8.951 -0.6 1 98.6 282 MET B N 1
ATOM 4594 C CA . MET B 1 282 ? 12.932 -8.451 -1.007 1 98.6 282 MET B CA 1
ATOM 4595 C C . MET B 1 282 ? 12.077 -9.572 -1.586 1 98.6 282 MET B C 1
ATOM 4597 O O . MET B 1 282 ? 12.571 -10.406 -2.347 1 98.6 282 MET B O 1
ATOM 4601 N N . THR B 1 283 ? 10.84 -9.531 -1.227 1 98.87 283 THR B N 1
ATOM 4602 C CA . THR B 1 283 ? 9.941 -10.633 -1.549 1 98.87 283 THR B CA 1
ATOM 4603 C C . THR B 1 283 ? 8.65 -10.112 -2.175 1 98.87 283 THR B C 1
ATOM 4605 O O . THR B 1 283 ? 8.114 -9.089 -1.746 1 98.87 283 THR B O 1
ATOM 4608 N N . HIS B 1 284 ? 8.19 -10.763 -3.217 1 98.87 284 HIS B N 1
ATOM 4609 C CA . HIS B 1 284 ? 6.885 -10.538 -3.829 1 98.87 284 HIS B CA 1
ATOM 4610 C C . HIS B 1 284 ? 5.933 -11.692 -3.538 1 98.87 284 HIS B C 1
ATOM 4612 O O . HIS B 1 284 ? 6.23 -12.845 -3.862 1 98.87 284 HIS B O 1
ATOM 4618 N N . GLY B 1 285 ? 4.826 -11.411 -2.86 1 98.64 285 GLY B N 1
ATOM 4619 C CA . GLY B 1 285 ? 3.755 -12.369 -2.639 1 98.64 285 GLY B CA 1
ATOM 4620 C C . GLY B 1 285 ? 2.572 -12.166 -3.566 1 98.64 285 GLY B C 1
ATOM 4621 O O . GLY B 1 285 ? 1.884 -11.146 -3.49 1 98.64 285 GLY B O 1
ATOM 4622 N N . TYR B 1 286 ? 2.315 -13.162 -4.363 1 98.51 286 TYR B N 1
ATOM 4623 C CA . TYR B 1 286 ? 1.254 -13.067 -5.359 1 98.51 286 TYR B CA 1
ATOM 4624 C C . TYR B 1 286 ? -0.089 -12.777 -4.7 1 98.51 286 TYR B C 1
ATOM 4626 O O . TYR B 1 286 ? -0.865 -11.956 -5.194 1 98.51 286 TYR B O 1
ATOM 4634 N N . HIS B 1 287 ? -0.364 -13.406 -3.562 1 97.61 287 HIS B N 1
ATOM 4635 C CA . HIS B 1 287 ? -1.666 -13.297 -2.914 1 97.61 287 HIS B CA 1
ATOM 4636 C C . HIS B 1 287 ? -1.607 -12.356 -1.715 1 97.61 287 HIS B C 1
ATOM 4638 O O . HIS B 1 287 ? -2.547 -12.3 -0.919 1 97.61 287 HIS B O 1
ATOM 4644 N N . PHE B 1 288 ? -0.533 -11.645 -1.561 1 97.86 288 PHE B N 1
ATOM 4645 C CA . PHE B 1 288 ? -0.398 -10.719 -0.443 1 97.86 288 PHE B CA 1
ATOM 4646 C C . PHE B 1 288 ? -1.097 -9.399 -0.747 1 97.86 288 PHE B C 1
ATOM 4648 O O . PHE B 1 288 ? -1.488 -9.146 -1.888 1 97.86 288 PHE B O 1
ATOM 4655 N N . PRO B 1 289 ? -1.265 -8.614 0.278 1 96.44 289 PRO B N 1
ATOM 4656 C CA . PRO B 1 289 ? -1.928 -7.329 0.04 1 96.44 289 PRO B CA 1
ATOM 4657 C C . PRO B 1 289 ? -1.195 -6.47 -0.988 1 96.44 289 PRO B C 1
ATOM 4659 O O . PRO B 1 289 ? 0.038 -6.43 -0.999 1 96.44 289 PRO B O 1
ATOM 4662 N N . TRP B 1 290 ? -1.914 -5.758 -1.758 1 95.45 290 TRP B N 1
ATOM 4663 C CA . TRP B 1 290 ? -1.406 -4.901 -2.823 1 95.45 290 TRP B CA 1
ATOM 4664 C C . TRP B 1 290 ? -0.36 -3.929 -2.288 1 95.45 290 TRP B C 1
ATOM 4666 O O . TRP B 1 290 ? -0.578 -3.274 -1.266 1 95.45 290 TRP B O 1
ATOM 4676 N N . PRO B 1 291 ? 0.817 -3.874 -2.878 1 96.6 291 PRO B N 1
ATOM 4677 C CA . PRO B 1 291 ? 1.203 -4.487 -4.151 1 96.6 291 PRO B CA 1
ATOM 4678 C C . PRO B 1 291 ? 1.974 -5.792 -3.968 1 96.6 291 PRO B C 1
ATOM 4680 O O . PRO B 1 291 ? 2.553 -6.31 -4.926 1 96.6 291 PRO B O 1
ATOM 4683 N N . GLY B 1 292 ? 2.072 -6.215 -2.785 1 97.85 292 GLY B N 1
ATOM 4684 C CA . GLY B 1 292 ? 2.639 -7.527 -2.519 1 97.85 292 GLY B CA 1
ATOM 4685 C C . GLY B 1 292 ? 4.154 -7.517 -2.436 1 97.85 292 GLY B C 1
ATOM 4686 O O . GLY B 1 292 ? 4.799 -8.548 -2.64 1 97.85 292 GLY B O 1
ATOM 4687 N N . ILE B 1 293 ? 4.761 -6.363 -2.205 1 98.39 293 ILE B N 1
ATOM 4688 C CA . ILE B 1 293 ? 6.21 -6.228 -2.111 1 98.39 293 ILE B CA 1
ATOM 4689 C C . ILE B 1 293 ? 6.614 -5.996 -0.656 1 98.39 293 ILE B C 1
ATOM 4691 O O . ILE B 1 293 ? 6.03 -5.153 0.029 1 98.39 293 ILE B O 1
ATOM 4695 N N . GLY B 1 294 ? 7.568 -6.72 -0.181 1 98.34 294 GLY B N 1
ATOM 4696 C CA . GLY B 1 294 ? 8.04 -6.569 1.186 1 98.34 294 GLY B CA 1
ATOM 4697 C C . GLY B 1 294 ? 9.163 -7.525 1.539 1 98.34 294 GLY B C 1
ATOM 4698 O O . GLY B 1 294 ? 10.007 -7.838 0.696 1 98.34 294 GLY B O 1
ATOM 4699 N N . HIS B 1 295 ? 9.21 -7.887 2.817 1 98.74 295 HIS B N 1
ATOM 4700 C CA . HIS B 1 295 ? 10.221 -8.792 3.353 1 98.74 295 HIS B CA 1
ATOM 4701 C C . HIS B 1 295 ? 9.615 -9.755 4.369 1 98.74 295 HIS B C 1
ATOM 4703 O O . HIS B 1 295 ? 8.531 -9.503 4.899 1 98.74 295 HIS B O 1
ATOM 4709 N N . VAL B 1 296 ? 10.295 -10.815 4.492 1 98.64 296 VAL B N 1
ATOM 4710 C CA . VAL B 1 296 ? 9.946 -11.812 5.498 1 98.64 296 VAL B CA 1
ATOM 4711 C C . VAL B 1 296 ? 10.995 -11.817 6.607 1 98.64 296 VAL B C 1
ATOM 4713 O O . VAL B 1 296 ? 12.196 -11.758 6.335 1 98.64 296 VAL B O 1
ATOM 4716 N N . ALA B 1 297 ? 10.521 -11.815 7.804 1 98.2 297 ALA B N 1
ATOM 4717 C CA . ALA B 1 297 ? 11.407 -11.924 8.961 1 98.2 297 ALA B CA 1
ATOM 4718 C C . ALA B 1 297 ? 10.958 -13.047 9.892 1 98.2 297 ALA B C 1
ATOM 4720 O O . ALA B 1 297 ? 9.769 -13.368 9.959 1 98.2 297 ALA B O 1
ATOM 4721 N N . LYS B 1 298 ? 11.883 -13.611 10.631 1 97.61 298 LYS B N 1
ATOM 4722 C CA . LYS B 1 298 ? 11.54 -14.63 11.619 1 97.61 298 LYS B CA 1
ATOM 4723 C C . LYS B 1 298 ? 10.778 -14.022 12.794 1 97.61 298 LYS B C 1
ATOM 4725 O O . LYS B 1 298 ? 11.088 -12.913 13.234 1 97.61 298 LYS B O 1
ATOM 4730 N N . GLU B 1 299 ? 9.817 -14.678 13.313 1 95.57 299 GLU B N 1
ATOM 4731 C CA . GLU B 1 299 ? 9.039 -14.317 14.494 1 95.57 299 GLU B CA 1
ATOM 4732 C C . GLU B 1 299 ? 8.537 -15.558 15.226 1 95.57 299 GLU B C 1
ATOM 4734 O O . GLU B 1 299 ? 7.583 -16.202 14.784 1 95.57 299 GLU B O 1
ATOM 4739 N N . GLY B 1 300 ? 9.123 -15.812 16.407 1 94.89 300 GLY B N 1
ATOM 4740 C CA . GLY B 1 300 ? 8.823 -17.065 17.08 1 94.89 300 GLY B CA 1
ATOM 4741 C C . GLY B 1 300 ? 9.107 -18.285 16.224 1 94.89 300 GLY B C 1
ATOM 4742 O O . GLY B 1 300 ? 10.204 -18.427 15.681 1 94.89 300 GLY B O 1
ATOM 4743 N N . ASP B 1 301 ? 8.042 -19.108 16.106 1 95.43 301 ASP B N 1
ATOM 4744 C CA . ASP B 1 301 ? 8.195 -20.32 15.309 1 95.43 301 ASP B CA 1
ATOM 4745 C C . ASP B 1 301 ? 7.748 -20.09 13.867 1 95.43 301 ASP B C 1
ATOM 4747 O O . ASP B 1 301 ? 7.846 -20.989 13.03 1 95.43 301 ASP B O 1
ATOM 4751 N N . GLY B 1 302 ? 7.312 -18.886 13.608 1 97.94 302 GLY B N 1
ATOM 4752 C CA . GLY B 1 302 ? 6.858 -18.53 12.273 1 97.94 302 GLY B CA 1
ATOM 4753 C C . GLY B 1 302 ? 7.564 -17.313 11.707 1 97.94 302 GLY B C 1
ATOM 4754 O O . GLY B 1 302 ? 8.762 -17.126 11.927 1 97.94 302 GLY B O 1
ATOM 4755 N N . TYR B 1 303 ? 6.894 -16.681 10.909 1 98.48 303 TYR B N 1
ATOM 4756 C CA . TYR B 1 303 ? 7.453 -15.535 10.2 1 98.48 303 TYR B CA 1
ATOM 4757 C C . TYR B 1 303 ? 6.492 -14.353 10.229 1 98.48 303 TYR B C 1
ATOM 4759 O O . TYR B 1 303 ? 5.322 -14.506 10.589 1 98.48 303 TYR B O 1
ATOM 4767 N N . ARG B 1 304 ? 7.056 -13.212 9.91 1 97.47 304 ARG B N 1
ATOM 4768 C CA . ARG B 1 304 ? 6.263 -11.993 9.793 1 97.47 304 ARG B CA 1
ATOM 4769 C C . ARG B 1 304 ? 6.506 -11.308 8.452 1 97.47 304 ARG B C 1
ATOM 4771 O O . ARG B 1 304 ? 7.634 -11.29 7.954 1 97.47 304 ARG B O 1
ATOM 4778 N N . TRP B 1 305 ? 5.438 -10.766 7.934 1 97.95 305 TRP B N 1
ATOM 4779 C CA . TRP B 1 305 ? 5.495 -9.967 6.714 1 97.95 305 TRP B CA 1
ATOM 4780 C C . TRP B 1 305 ? 5.778 -8.503 7.034 1 97.95 305 TRP B C 1
ATOM 4782 O O . TRP B 1 305 ? 5.132 -7.916 7.905 1 97.95 305 TRP B O 1
ATOM 4792 N N . ILE B 1 306 ? 6.726 -7.923 6.424 1 97.46 306 ILE B N 1
ATOM 4793 C CA . ILE B 1 306 ? 7.032 -6.499 6.508 1 97.46 306 ILE B CA 1
ATOM 4794 C C . ILE B 1 306 ? 6.869 -5.855 5.133 1 97.46 306 ILE B C 1
ATOM 4796 O O . ILE B 1 306 ? 7.772 -5.925 4.297 1 97.46 306 ILE B O 1
ATOM 4800 N N . ALA B 1 307 ? 5.738 -5.246 4.929 1 97.27 307 ALA B N 1
ATOM 4801 C CA . ALA B 1 307 ? 5.436 -4.634 3.638 1 97.27 307 ALA B CA 1
ATOM 4802 C C . ALA B 1 307 ? 6.403 -3.493 3.333 1 97.27 307 ALA B C 1
ATOM 4804 O O . ALA B 1 307 ? 6.73 -2.695 4.215 1 97.27 307 ALA B O 1
ATOM 4805 N N . SER B 1 308 ? 6.888 -3.442 2.131 1 96.63 308 SER B N 1
ATOM 4806 C CA . SER B 1 308 ? 7.657 -2.279 1.698 1 96.63 308 SER B CA 1
ATOM 4807 C C . SER B 1 308 ? 6.754 -1.07 1.479 1 96.63 308 SER B C 1
ATOM 4809 O O . SER B 1 308 ? 5.649 -1.201 0.948 1 96.63 308 SER B O 1
ATOM 4811 N N . PRO B 1 309 ? 7.195 0.1 1.865 1 93.99 309 PRO B N 1
ATOM 4812 C CA . PRO B 1 309 ? 6.407 1.291 1.544 1 93.99 309 PRO B CA 1
ATOM 4813 C C . PRO B 1 309 ? 6.237 1.498 0.041 1 93.99 309 PRO B C 1
ATOM 4815 O O . PRO B 1 309 ? 7.175 1.274 -0.728 1 93.99 309 PRO B O 1
ATOM 4818 N N . SER B 1 310 ? 5.025 1.831 -0.313 1 90.11 310 SER B N 1
ATOM 4819 C CA . SER B 1 310 ? 4.758 2.222 -1.693 1 90.11 310 SER B CA 1
ATOM 4820 C C . SER B 1 310 ? 4.812 3.737 -1.859 1 90.11 310 SER B C 1
ATOM 4822 O O . SER B 1 310 ? 4.417 4.48 -0.958 1 90.11 310 SER B O 1
ATOM 4824 N N . HIS B 1 311 ? 5.31 4.12 -2.998 1 83.79 311 HIS B N 1
ATOM 4825 C CA . HIS B 1 311 ? 5.366 5.541 -3.322 1 83.79 311 HIS B CA 1
ATOM 4826 C C . HIS B 1 311 ? 4.613 5.842 -4.613 1 83.79 311 HIS B C 1
ATOM 4828 O O . HIS B 1 311 ? 4.621 5.034 -5.544 1 83.79 311 HIS B O 1
ATOM 4834 N N . THR B 1 312 ? 3.943 6.907 -4.651 1 80.16 312 THR B N 1
ATOM 4835 C CA . THR B 1 312 ? 3.131 7.264 -5.809 1 80.16 312 THR B CA 1
ATOM 4836 C C . THR B 1 312 ? 3.998 7.868 -6.911 1 80.16 312 THR B C 1
ATOM 4838 O O . THR B 1 312 ? 3.526 8.088 -8.028 1 80.16 312 THR B O 1
ATOM 4841 N N . TYR B 1 313 ? 5.203 8.137 -6.592 1 74.71 313 TYR B N 1
ATOM 4842 C CA . TYR B 1 313 ? 6.146 8.708 -7.548 1 74.71 313 TYR B CA 1
ATOM 4843 C C . TYR B 1 313 ? 7.455 7.928 -7.555 1 74.71 313 TYR B C 1
ATOM 4845 O O . TYR B 1 313 ? 7.871 7.392 -6.525 1 74.71 313 TYR B O 1
ATOM 4853 N N . LEU B 1 314 ? 7.82 7.731 -8.811 1 62.36 314 LEU B N 1
ATOM 4854 C CA . LEU B 1 314 ? 9.091 7.026 -8.927 1 62.36 314 LEU B CA 1
ATOM 4855 C C . LEU B 1 314 ? 10.235 7.872 -8.378 1 62.36 314 LEU B C 1
ATOM 4857 O O . LEU B 1 314 ? 10.444 9.003 -8.821 1 62.36 314 LEU B O 1
ATOM 4861 N N . ILE B 1 315 ? 10.678 7.535 -7.233 1 55.12 315 ILE B N 1
ATOM 4862 C CA . ILE B 1 315 ? 11.759 8.26 -6.574 1 55.12 315 ILE B CA 1
ATOM 4863 C C . ILE B 1 315 ? 13.102 7.64 -6.953 1 55.12 315 ILE B C 1
ATOM 4865 O O . ILE B 1 315 ? 13.201 6.426 -7.146 1 55.12 315 ILE B O 1
#

pLDDT: mean 92.6, std 15.44, range [21.71, 98.95]

Secondary structure (DSSP, 8-state):
-TTTHHHHHHHTSTT---------EEEEEETTEEEEEEE---EEESSGGGGBTTS-HHHHHHHHHHTT--SS-EEE--EEEEEE-SS-EEEE---S-STTGGGGGTT-TT---HHHHHHHTT--GGG--EEE-S--SHHHHTTSB-TTS-BSSTTPEEEEEHHHHHHHT-GGGGGG-HHHHHHHHHHHHHHGGGGGGPEEE-BT-EEETTEEEEE-TTSSTT-EEEEEEETTEEEEE-TTS-S-TTHHHH-TTSPBTT-SSHHHHHHHHHHHHHHHHHHT-EEE-TTSSBT-EEEEEEETTEEEEEEPPB-SS--/-HHHHHHHHHHSSTTS--------EEEEEETTEEEEEEE---EEESSGGGGBTTS-HHHHHHHHHHTT--SS-EEE--EEEEEE-SS-EEEE---S-STTGGGGGTT-TT---HHHHHHHTT--GGG--EEE-S--SHHHHTTSB-TTS-BSSTTPEEEEEHHHHHHHT-GGGGGG-HHHHHHHHHHHHHHGGGGGGPEEE-TT-EEETTEEEEE-TTSSTT-EEEEEEETTEEEEE-TTS-S-TTHHHH-TTSPBTT-SSHHHHHHHHHHHHHHHHHHT-EEE-TTSSBT-EEEEEEETTEEEEEEPPB-SS--

Solvent-accessible surface area (backbone atoms only — not comparable to full-atom values): 31352 Å² total; per-residue (Å²): 121,73,68,68,62,52,47,61,67,42,59,56,47,62,82,68,56,76,76,78,70,59,73,32,51,52,64,50,73,42,60,80,24,41,38,31,34,30,27,15,30,47,37,66,37,76,49,45,53,65,54,25,73,71,47,55,59,67,58,54,37,49,53,28,50,75,65,75,40,64,66,68,37,37,74,24,26,36,40,26,41,36,40,35,62,87,84,50,33,34,30,37,39,43,22,27,33,47,34,57,57,74,63,31,43,71,62,39,83,54,40,51,37,33,67,65,18,35,45,73,65,73,47,52,50,74,62,28,44,32,34,40,36,34,46,59,47,54,62,26,34,24,28,38,14,36,66,87,57,44,64,52,38,73,62,34,32,36,30,36,24,58,55,34,49,61,51,35,62,35,75,81,50,29,77,78,38,73,67,37,31,54,25,24,57,43,29,41,58,29,47,56,84,39,56,92,61,44,41,75,44,35,68,71,32,71,78,48,97,47,31,24,27,36,67,42,34,11,46,33,74,24,18,22,29,35,42,38,47,22,85,97,35,56,40,33,37,43,35,72,64,42,66,32,60,56,61,36,30,50,37,43,78,51,32,49,56,76,34,70,36,44,70,48,23,30,54,32,33,50,54,51,52,50,51,32,31,75,64,65,35,40,32,34,33,24,19,18,52,59,76,15,46,23,33,44,37,79,45,91,96,21,31,41,63,45,72,51,77,51,67,64,50,87,120,122,73,65,66,62,52,46,59,66,42,58,53,47,62,82,66,54,74,76,79,71,61,72,32,53,51,65,49,73,43,61,80,24,40,40,32,33,30,26,14,28,44,37,66,37,76,49,44,52,64,55,27,70,71,47,55,58,68,58,53,37,50,54,27,50,75,66,76,39,65,64,68,37,35,75,23,27,37,41,26,39,36,40,36,62,86,84,49,31,34,31,37,36,43,23,28,31,47,34,57,57,73,62,32,44,71,61,39,83,53,39,51,37,34,67,65,19,36,45,71,65,72,46,52,51,74,64,28,44,32,36,40,37,33,43,60,47,55,62,25,35,24,27,38,13,36,66,87,56,46,65,53,38,73,62,34,32,37,30,36,25,57,54,34,49,62,50,36,62,34,74,79,51,26,76,77,38,72,67,38,30,54,25,24,56,44,29,42,59,30,46,57,84,39,55,91,62,44,41,76,44,38,70,71,32,71,78,48,97,48,32,24,26,36,67,42,34,11,44,34,76,23,19,23,28,37,42,38,46,23,87,96,34,54,39,34,36,42,36,73,63,41,66,31,59,56,63,37,30,51,37,44,76,53,32,47,56,75,35,71,35,44,70,48,25,30,53,32,34,51,53,52,51,50,53,33,29,74,65,64,35,39,32,35,32,22,21,17,51,59,75,15,45,22,33,44,36,79,44,92,96,22,31,40,65,44,72,51,77,51,66,63,52,87,122

Radius of gyration: 25.16 Å; Cα contacts (8 Å, |Δi|>4): 1479; chains: 2; bounding box: 51×77×55 Å